Protein AF-A0A0S4JFC7-F1 (afdb_monomer)

Nearest PDB structures (foldseek):
  5i6c-assembly1_B  TM=1.001E-01  e=7.180E-01  Aspergillus nidulans FGSC A4

Sequence (524 aa):
MESQNGALMTVNMSLKSIVNLSDEQLEKFVTLAHGSRRPTKHPEFLSLDVLGGGFASGELAAVIKTDEDKRLQASLLTSRSGFGAMQALLTSGNYQVELPENGAMLVVAWLLEEGRTSEARELLAQLAPYMDEVKFVPTVVASPPPLAPTTASLGTVERARKQLAHAEARGAAKQALQQPRNDVNAELMDLQAQAVALLVQTLGPGELPRQGATVRNVIPESCAFPFLLSLTSNSRRDATSITTKLEQLLQNATASNRHRRQTSATNALLCALREVSKGENAVSSDSLKIVTVRIRVIMASVLSRRGAWGSEKYEQHMRNVAISVQGDQRHIAARVVMARLGARQDFETLTAVEVERALEAMSIDDAQRVVHSDSRILSLPRLKSCHRKAVKGAMEGTLEELLNYRVVKSGEEVGTVAHVLVSRFKSTQFTDVRLSRLYAEIATAFSRRRSLLLISGPGALQHQVRMTELPWIVPLLSEISKTRATQKLAQQPPELSFARELLVQYWKHFPVTLMPNKLTSALR

pLDDT: mean 85.33, std 12.55, range [28.64, 96.75]

Mean predicted aligned error: 10.31 Å

Radius of gyration: 34.94 Å; Cα contacts (8 Å, |Δi|>4): 698; chains: 1; bounding box: 82×71×106 Å

Structure (mmCIF, N/CA/C/O backbone):
data_AF-A0A0S4JFC7-F1
#
_entry.id   AF-A0A0S4JFC7-F1
#
loop_
_atom_site.group_PDB
_atom_site.id
_atom_site.type_symbol
_atom_site.label_atom_id
_atom_site.label_alt_id
_atom_site.label_comp_id
_atom_site.label_asym_id
_atom_site.label_entity_id
_atom_site.label_seq_id
_atom_site.pdbx_PDB_ins_code
_atom_site.Cartn_x
_atom_site.Cartn_y
_atom_site.Cartn_z
_atom_site.occupancy
_atom_site.B_iso_or_equiv
_atom_site.auth_seq_id
_atom_site.auth_comp_id
_atom_site.auth_asym_id
_atom_site.auth_atom_id
_atom_site.pdbx_PDB_model_num
ATOM 1 N N . MET A 1 1 ? -9.844 53.273 10.882 1.00 32.03 1 MET A N 1
ATOM 2 C CA . MET A 1 1 ? -9.082 52.587 9.813 1.00 32.03 1 MET A CA 1
ATOM 3 C C . MET A 1 1 ? -8.077 51.663 10.481 1.00 32.03 1 MET A C 1
ATOM 5 O O . MET A 1 1 ? -6.901 51.989 10.573 1.00 32.03 1 MET A O 1
ATOM 9 N N . GLU A 1 2 ? -8.573 50.556 11.032 1.00 28.64 2 GLU A N 1
ATOM 10 C CA . GLU A 1 2 ? -7.753 49.542 11.699 1.00 28.64 2 GLU A CA 1
ATOM 11 C C . GLU A 1 2 ? -7.268 48.518 10.673 1.00 28.64 2 GLU A C 1
ATOM 13 O O . GLU A 1 2 ? -8.049 47.917 9.937 1.00 28.64 2 GLU A O 1
ATOM 18 N N . SER A 1 3 ? -5.949 48.367 10.616 1.00 30.59 3 SER A N 1
ATOM 19 C CA . SER A 1 3 ? -5.227 47.410 9.789 1.00 30.59 3 SER A CA 1
ATOM 20 C C . SER A 1 3 ? -5.385 46.003 10.372 1.00 30.59 3 SER A C 1
ATOM 22 O O . SER A 1 3 ? -4.726 45.655 11.354 1.00 30.59 3 SER A O 1
ATOM 24 N N . GLN A 1 4 ? -6.226 45.178 9.743 1.00 33.94 4 GLN A N 1
ATOM 25 C CA . GLN A 1 4 ? -6.243 43.731 9.947 1.00 33.94 4 GLN A CA 1
ATOM 26 C C . GLN A 1 4 ? -4.913 43.131 9.473 1.00 33.94 4 GLN A C 1
ATOM 28 O O . GLN A 1 4 ? -4.672 42.959 8.279 1.00 33.94 4 GLN A O 1
ATOM 33 N N . ASN A 1 5 ? -4.049 42.789 10.427 1.00 32.25 5 ASN A N 1
ATOM 34 C CA . ASN A 1 5 ? -2.876 41.957 10.192 1.00 32.25 5 ASN A CA 1
ATOM 35 C C . ASN A 1 5 ? -3.342 40.503 10.018 1.00 32.25 5 ASN A C 1
ATOM 37 O O . ASN A 1 5 ? -3.440 39.734 10.974 1.00 32.25 5 ASN A O 1
ATOM 41 N N . GLY A 1 6 ? -3.669 40.140 8.777 1.00 31.88 6 GLY A N 1
ATOM 42 C CA . GLY A 1 6 ? -3.871 38.760 8.361 1.00 31.88 6 GLY A CA 1
ATOM 43 C C . GLY A 1 6 ? -2.549 38.005 8.428 1.00 31.88 6 GLY A C 1
ATOM 44 O O . GLY A 1 6 ? -1.799 37.959 7.455 1.00 31.88 6 GLY A O 1
ATOM 45 N N . ALA A 1 7 ? -2.257 37.403 9.579 1.00 29.53 7 ALA A N 1
ATOM 46 C CA . ALA A 1 7 ? -1.219 36.391 9.691 1.00 29.53 7 ALA A CA 1
ATOM 47 C C . ALA A 1 7 ? -1.681 35.139 8.926 1.00 29.53 7 ALA A C 1
ATOM 49 O O . ALA A 1 7 ? -2.254 34.211 9.494 1.00 29.53 7 ALA A O 1
ATOM 50 N N . LEU A 1 8 ? -1.444 35.128 7.613 1.00 29.75 8 LEU A N 1
ATOM 51 C CA . LEU A 1 8 ? -1.454 33.929 6.781 1.00 29.75 8 LEU A CA 1
ATOM 52 C C . LEU A 1 8 ? -0.313 33.019 7.257 1.00 29.75 8 LEU A C 1
ATOM 54 O O . LEU A 1 8 ? 0.786 33.002 6.710 1.00 29.75 8 LEU A O 1
ATOM 58 N N . MET A 1 9 ? -0.575 32.278 8.334 1.00 31.70 9 MET A N 1
ATOM 59 C CA . MET A 1 9 ? 0.221 31.128 8.735 1.00 31.70 9 MET A CA 1
ATOM 60 C C . MET A 1 9 ? 0.098 30.090 7.621 1.00 31.70 9 MET A C 1
ATOM 62 O O . MET A 1 9 ? -0.905 29.387 7.508 1.00 31.70 9 MET A O 1
ATOM 66 N N . THR A 1 10 ? 1.125 30.003 6.780 1.00 29.98 10 THR A N 1
ATOM 67 C CA . THR A 1 10 ? 1.340 28.892 5.855 1.00 29.98 10 THR A CA 1
ATOM 68 C C . THR A 1 10 ? 1.549 27.613 6.660 1.00 29.98 10 THR A C 1
ATOM 70 O O . THR A 1 10 ? 2.675 27.187 6.917 1.00 29.98 10 THR A O 1
ATOM 73 N N . VAL A 1 11 ? 0.448 26.991 7.083 1.00 39.94 11 VAL A N 1
ATOM 74 C CA . VAL A 1 11 ? 0.430 25.578 7.453 1.00 39.94 11 VAL A CA 1
ATOM 75 C C . VAL A 1 11 ? 0.896 24.828 6.213 1.00 39.94 11 VAL A C 1
ATOM 77 O O . VAL A 1 11 ? 0.437 25.113 5.110 1.00 39.94 11 VAL A O 1
ATOM 80 N N . ASN A 1 12 ? 1.857 23.923 6.376 1.00 37.38 12 ASN A N 1
ATOM 81 C CA . ASN A 1 12 ? 2.462 23.154 5.292 1.00 37.38 12 ASN A CA 1
ATOM 82 C C . ASN A 1 12 ? 1.396 22.212 4.691 1.00 37.38 12 ASN A C 1
ATOM 84 O O . ASN A 1 12 ? 1.275 21.044 5.060 1.00 37.38 12 ASN A O 1
ATOM 88 N N . MET A 1 13 ? 0.529 22.774 3.847 1.00 47.25 13 MET A N 1
ATOM 89 C CA . MET A 1 13 ? -0.623 22.121 3.256 1.00 47.25 13 MET A CA 1
ATOM 90 C C . MET A 1 13 ? -0.126 21.057 2.287 1.00 47.25 13 MET A C 1
ATOM 92 O O . MET A 1 13 ? 0.504 21.351 1.271 1.00 47.25 13 MET A O 1
ATOM 96 N N . SER A 1 14 ? -0.506 19.805 2.521 1.00 48.56 14 SER A N 1
ATOM 97 C CA . SER A 1 14 ? -0.595 18.843 1.425 1.00 48.56 14 SER A CA 1
ATOM 98 C C . SER A 1 14 ? -1.789 19.238 0.545 1.00 48.56 14 SER A C 1
ATOM 100 O O . SER A 1 14 ? -2.837 18.597 0.598 1.00 48.56 14 SER A O 1
ATOM 102 N N . LEU A 1 15 ? -1.636 20.301 -0.259 1.00 56.19 15 LEU A N 1
ATOM 103 C CA . LEU A 1 15 ? -2.658 20.842 -1.174 1.00 56.19 15 LEU A CA 1
ATOM 104 C C . LEU A 1 15 ? -3.289 19.749 -2.047 1.00 56.19 15 LEU A C 1
ATOM 106 O O . LEU A 1 15 ? -4.473 19.800 -2.346 1.00 56.19 15 LEU A O 1
ATOM 110 N N . LYS A 1 16 ? -2.527 18.699 -2.373 1.00 63.19 16 LYS A N 1
ATOM 111 C CA . LYS A 1 16 ? -2.994 17.549 -3.160 1.00 63.19 16 LYS A CA 1
ATOM 112 C C . LYS A 1 16 ? -4.241 16.864 -2.598 1.00 63.19 16 LYS A C 1
ATOM 114 O O . LYS A 1 16 ? -5.013 16.328 -3.377 1.00 63.19 16 LYS A O 1
ATOM 119 N N . SER A 1 17 ? -4.417 16.836 -1.278 1.00 64.94 17 SER A N 1
ATOM 120 C CA . SER A 1 17 ? -5.563 16.160 -0.656 1.00 64.94 17 SER A CA 1
ATOM 121 C C . SER A 1 17 ? -6.850 16.964 -0.832 1.00 64.94 17 SER A C 1
ATOM 123 O O . SER A 1 17 ? -7.906 16.382 -1.026 1.00 64.94 17 SER A O 1
ATOM 125 N N . ILE A 1 18 ? -6.736 18.294 -0.767 1.00 68.06 18 ILE A N 1
ATOM 126 C CA . ILE A 1 18 ? -7.857 19.237 -0.870 1.00 68.06 18 ILE A CA 1
ATOM 127 C C . ILE A 1 18 ? -8.240 19.440 -2.340 1.00 68.06 18 ILE A C 1
ATOM 129 O O . ILE A 1 18 ? -9.416 19.477 -2.665 1.00 68.06 18 ILE A O 1
ATOM 133 N N . VAL A 1 19 ? -7.253 19.475 -3.242 1.00 71.00 19 VAL A N 1
ATOM 134 C CA . VAL A 1 19 ? -7.459 19.614 -4.698 1.00 71.00 19 VAL A CA 1
ATOM 135 C C . VAL A 1 19 ? -8.219 18.426 -5.311 1.00 71.00 19 VAL A C 1
ATOM 137 O O . VAL A 1 19 ? -8.771 18.553 -6.395 1.00 71.00 19 VAL A O 1
ATOM 140 N N . ASN A 1 20 ? -8.263 17.279 -4.629 1.00 74.38 20 ASN A N 1
ATOM 141 C CA . ASN A 1 20 ? -8.988 16.093 -5.090 1.00 74.38 20 ASN A CA 1
ATOM 142 C C . ASN A 1 20 ? -10.424 15.997 -4.543 1.00 74.38 20 ASN A C 1
ATOM 144 O O . ASN A 1 20 ? -11.087 14.993 -4.801 1.00 74.38 20 ASN A O 1
ATOM 148 N N . LEU A 1 21 ? -10.882 16.970 -3.748 1.00 76.50 21 LEU A N 1
ATOM 149 C CA . LEU A 1 21 ? -12.268 17.012 -3.284 1.00 76.50 21 LEU A CA 1
ATOM 150 C C . LEU A 1 21 ? -13.187 17.420 -4.441 1.00 76.50 21 LEU A C 1
ATOM 152 O O . LEU A 1 21 ? -12.817 18.251 -5.266 1.00 76.50 21 LEU A O 1
ATOM 156 N N . SER A 1 22 ? -14.382 16.836 -4.490 1.00 80.31 22 SER A N 1
ATOM 157 C CA . SER A 1 22 ? -15.458 17.332 -5.358 1.00 80.31 22 SER A CA 1
ATOM 158 C C . SER A 1 22 ? -15.944 18.710 -4.898 1.00 80.31 22 SER A C 1
ATOM 160 O O . SER A 1 22 ? -15.749 19.077 -3.738 1.00 80.31 22 SER A O 1
ATOM 162 N N . ASP A 1 23 ? -16.614 19.455 -5.780 1.00 81.31 23 ASP A N 1
ATOM 163 C CA . ASP A 1 23 ? -17.132 20.795 -5.462 1.00 81.31 23 ASP A CA 1
ATOM 164 C C . ASP A 1 23 ? -18.062 20.779 -4.232 1.00 81.31 23 ASP A C 1
ATOM 166 O O . ASP A 1 23 ? -17.928 21.618 -3.343 1.00 81.31 23 ASP A O 1
ATOM 170 N N . GLU A 1 24 ? -18.916 19.756 -4.110 1.00 79.12 24 GLU A N 1
ATOM 171 C CA . GLU A 1 24 ? -19.800 19.563 -2.949 1.00 79.12 24 GLU A CA 1
ATOM 172 C C . GLU A 1 24 ? -19.010 19.308 -1.650 1.00 79.12 24 GLU A C 1
ATOM 174 O O . GLU A 1 24 ? -19.308 19.864 -0.590 1.00 79.12 24 GLU A O 1
ATOM 179 N N . GLN A 1 25 ? -17.960 18.484 -1.719 1.00 79.19 25 GLN A N 1
ATOM 180 C CA . GLN A 1 25 ? -17.088 18.225 -0.570 1.00 79.19 25 GLN A CA 1
ATOM 181 C C . GLN A 1 25 ? -16.294 19.468 -0.168 1.00 79.19 25 GLN A C 1
ATOM 183 O O . GLN A 1 25 ? -16.013 19.660 1.014 1.00 79.19 25 GLN A O 1
ATOM 188 N N . LEU A 1 26 ? -15.922 20.307 -1.134 1.00 80.69 26 LEU A N 1
ATOM 189 C CA . LEU A 1 26 ? -15.169 21.528 -0.893 1.00 80.69 26 LEU A CA 1
ATOM 190 C C . LEU A 1 26 ? -16.039 22.595 -0.218 1.00 80.69 26 LEU A C 1
ATOM 192 O O . LEU A 1 26 ? -15.586 23.229 0.734 1.00 80.69 26 LEU A O 1
ATOM 196 N N . GLU A 1 27 ? -17.299 22.735 -0.635 1.00 81.12 27 GLU A N 1
ATOM 197 C CA . GLU A 1 27 ? -18.270 23.611 0.026 1.00 81.12 27 GLU A CA 1
ATOM 198 C C . GLU A 1 27 ? -18.498 23.188 1.484 1.00 81.12 27 GLU A C 1
ATOM 200 O O . GLU A 1 27 ? -18.334 23.998 2.402 1.00 81.12 27 GLU A O 1
ATOM 205 N N . LYS A 1 28 ? -18.754 21.891 1.724 1.00 80.50 28 LYS A N 1
ATOM 206 C CA . LYS A 1 28 ? -18.835 21.331 3.083 1.00 80.50 28 LYS A CA 1
ATOM 207 C C . LYS A 1 28 ? -17.569 21.639 3.878 1.00 80.50 28 LYS A C 1
ATOM 209 O O . LYS A 1 28 ? -17.663 22.202 4.966 1.00 80.50 28 LYS A O 1
ATOM 214 N N . PHE A 1 29 ? -16.392 21.338 3.327 1.00 82.69 29 PHE A N 1
ATOM 215 C CA . PHE A 1 29 ? -15.099 21.509 3.991 1.00 82.69 29 PHE A CA 1
ATOM 216 C C . PHE A 1 29 ? -14.847 22.943 4.479 1.00 82.69 29 PHE A C 1
ATOM 218 O O . PHE A 1 29 ? -14.327 23.121 5.582 1.00 82.69 29 PHE A O 1
ATOM 225 N N . VAL A 1 30 ? -15.213 23.964 3.696 1.00 83.44 30 VAL A N 1
ATOM 226 C CA . VAL A 1 30 ? -14.984 25.382 4.044 1.00 83.44 30 VAL A CA 1
ATOM 227 C C . VAL A 1 30 ? -15.868 25.848 5.208 1.00 83.44 30 VAL A C 1
ATOM 229 O O . VAL A 1 30 ? -15.474 26.741 5.955 1.00 83.44 30 VAL A O 1
ATOM 232 N N . THR A 1 31 ? -17.032 25.228 5.407 1.00 84.38 31 THR A N 1
ATOM 233 C CA . THR A 1 31 ? -17.987 25.607 6.467 1.00 84.38 31 THR A CA 1
ATOM 234 C C . THR A 1 31 ? -17.728 24.939 7.823 1.00 84.38 31 THR A C 1
ATOM 236 O O . THR A 1 31 ? -18.374 25.285 8.814 1.00 84.38 31 THR A O 1
ATOM 239 N N . LEU A 1 32 ? -16.791 23.987 7.897 1.00 85.31 32 LEU A N 1
ATOM 240 C CA . LEU A 1 32 ? -16.496 23.245 9.124 1.00 85.31 32 LEU A CA 1
ATOM 241 C C . LEU A 1 32 ? -15.742 24.093 10.152 1.00 85.31 32 LEU A C 1
ATOM 243 O O . LEU A 1 32 ? -14.855 24.880 9.821 1.00 85.31 32 LEU A O 1
ATOM 247 N N . ALA A 1 33 ? -16.016 23.838 11.433 1.00 84.31 33 ALA A N 1
ATOM 248 C CA . ALA A 1 33 ? -15.295 24.452 12.545 1.00 84.31 33 ALA A CA 1
ATOM 249 C C . ALA A 1 33 ? -13.932 23.766 12.775 1.00 84.31 33 ALA A C 1
ATOM 251 O O . ALA A 1 33 ? -13.704 23.116 13.799 1.00 84.31 33 ALA A O 1
ATOM 252 N N . HIS A 1 34 ? -13.023 23.869 11.799 1.00 84.12 34 HIS A N 1
ATOM 253 C CA . HIS A 1 34 ? -11.664 23.321 11.898 1.00 84.12 34 HIS A CA 1
ATOM 254 C C . HIS A 1 34 ? -10.941 23.842 13.144 1.00 84.12 34 HIS A C 1
ATOM 256 O O . HIS A 1 34 ? -11.101 24.995 13.539 1.00 84.12 34 HIS A O 1
ATOM 262 N N . GLY A 1 35 ? -10.135 22.991 13.779 1.00 79.25 35 GLY A N 1
ATOM 263 C CA . GLY A 1 35 ? -9.469 23.326 15.039 1.00 79.25 35 GLY A CA 1
ATOM 264 C C . GLY A 1 35 ? -10.302 23.061 16.297 1.00 79.25 35 GLY A C 1
ATOM 265 O O . GLY A 1 35 ? -9.731 23.053 17.385 1.00 79.25 35 GLY A O 1
ATOM 266 N N . SER A 1 36 ? -11.606 22.792 16.164 1.00 83.12 36 SER A N 1
ATOM 267 C CA . SER A 1 36 ? -12.498 22.400 17.264 1.00 83.12 36 SER A CA 1
ATOM 268 C C . SER A 1 36 ? -12.462 20.892 17.531 1.00 83.12 36 SER A C 1
ATOM 270 O O . SER A 1 36 ? -12.344 20.087 16.605 1.00 83.12 36 SER A O 1
ATOM 272 N N . ARG A 1 37 ? -12.673 20.492 18.793 1.00 85.06 37 ARG A N 1
ATOM 273 C CA . ARG A 1 37 ? -12.980 19.099 19.179 1.00 85.06 37 ARG A CA 1
ATOM 274 C C . ARG A 1 37 ? -14.235 18.554 18.480 1.00 85.06 37 ARG A C 1
ATOM 276 O O . ARG A 1 37 ? -14.330 17.350 18.262 1.00 85.06 37 ARG A O 1
ATOM 283 N N . ARG A 1 38 ? -15.169 19.435 18.106 1.00 86.69 38 ARG A N 1
ATOM 284 C CA . ARG A 1 38 ? -16.415 19.110 17.402 1.00 86.69 38 ARG A CA 1
ATOM 285 C C . ARG A 1 38 ? -16.546 19.988 16.148 1.00 86.69 38 ARG A C 1
ATOM 287 O O . ARG A 1 38 ? -17.153 21.056 16.220 1.00 86.69 38 ARG A O 1
ATOM 294 N N . PRO A 1 39 ? -15.934 19.587 15.019 1.00 85.31 39 PRO A N 1
ATOM 295 C CA . PRO A 1 39 ? -15.953 20.381 13.789 1.00 85.31 39 PRO A CA 1
ATOM 296 C C . PRO A 1 39 ? -17.275 20.265 13.007 1.00 85.31 39 PRO A C 1
ATOM 298 O O . PRO A 1 39 ? -17.548 21.114 12.162 1.00 85.31 39 PRO A O 1
ATOM 301 N N . THR A 1 40 ? -18.093 19.239 13.282 1.00 88.50 40 THR A N 1
ATOM 302 C CA . THR A 1 40 ? -19.397 18.969 12.644 1.00 88.50 40 THR A CA 1
ATOM 303 C C . THR A 1 40 ? -20.532 18.958 13.679 1.00 88.50 40 THR A C 1
ATOM 305 O O . THR A 1 40 ? -20.300 19.042 14.884 1.00 88.50 40 THR A O 1
ATOM 308 N N . LYS A 1 41 ? -21.787 18.813 13.229 1.00 88.69 41 LYS A N 1
ATOM 309 C CA . LYS A 1 41 ? -22.947 18.639 14.126 1.00 88.69 41 LYS A CA 1
ATOM 310 C C . LYS A 1 41 ? -22.975 17.271 14.818 1.00 88.69 41 LYS A C 1
ATOM 312 O O . LYS A 1 41 ? -23.673 17.129 15.820 1.00 88.69 41 LYS A O 1
ATOM 317 N N . HIS A 1 42 ? -22.213 16.292 14.339 1.00 91.44 42 HIS A N 1
ATOM 318 C CA . HIS A 1 42 ? -22.142 14.965 14.944 1.00 91.44 42 HIS A CA 1
ATOM 319 C C . HIS A 1 42 ? -21.521 15.015 16.348 1.00 91.44 42 HIS A C 1
ATOM 321 O O . HIS A 1 42 ? -20.743 15.928 16.654 1.00 91.44 42 HIS A O 1
ATOM 327 N N . PRO A 1 43 ? -21.891 14.087 17.243 1.00 91.31 43 PRO A N 1
ATOM 328 C CA . PRO A 1 43 ? -21.251 13.962 18.535 1.00 91.31 43 PRO A CA 1
ATOM 329 C C . PRO A 1 43 ? -19.800 13.529 18.353 1.00 91.31 43 PRO A C 1
ATOM 331 O O . PRO A 1 43 ? -19.435 12.785 17.448 1.00 91.31 43 PRO A O 1
ATOM 334 N N . GLU A 1 44 ? -18.972 13.997 19.266 1.00 89.50 44 GLU A N 1
ATOM 335 C CA . GLU A 1 44 ? -17.524 13.824 19.248 1.00 89.50 44 GLU A CA 1
ATOM 336 C C . GLU A 1 44 ? -17.062 12.358 19.320 1.00 89.50 44 GLU A C 1
ATOM 338 O O . GLU A 1 44 ? -15.969 12.036 18.850 1.00 89.50 44 GLU A O 1
ATOM 343 N N . PHE A 1 45 ? -17.879 11.458 19.883 1.00 90.50 45 PHE A N 1
ATOM 344 C CA . PHE A 1 45 ? -17.558 10.031 19.949 1.00 90.50 45 PHE A CA 1
ATOM 345 C C . PHE A 1 45 ? -17.615 9.333 18.586 1.00 90.50 45 PHE A C 1
ATOM 347 O O . PHE A 1 45 ? -17.057 8.245 18.463 1.00 90.50 45 PHE A O 1
ATOM 354 N N . LEU A 1 46 ? -18.244 9.948 17.577 1.00 93.00 46 LEU A N 1
ATOM 355 C CA . LEU A 1 46 ? -18.252 9.431 16.216 1.00 93.00 46 LEU A CA 1
ATOM 356 C C . LEU A 1 46 ? -16.987 9.853 15.473 1.00 93.00 46 LEU A C 1
ATOM 358 O O . LEU A 1 46 ? -16.620 11.026 15.392 1.00 93.00 46 LEU A O 1
ATOM 362 N N . SER A 1 47 ? -16.320 8.864 14.900 1.00 91.50 47 SER A N 1
ATOM 363 C CA . SER A 1 47 ? -15.110 9.045 14.120 1.00 91.50 47 SER A CA 1
ATOM 364 C C . SER A 1 47 ? -15.435 9.745 12.807 1.00 91.50 47 SER A C 1
ATOM 366 O O . SER A 1 47 ? -16.216 9.249 11.997 1.00 91.50 47 SER A O 1
ATOM 368 N N . LEU A 1 48 ? -14.793 10.889 12.587 1.00 90.62 48 LEU A N 1
ATOM 369 C CA . LEU A 1 48 ? -14.840 11.611 11.321 1.00 90.62 48 LEU A CA 1
ATOM 370 C C . LEU A 1 48 ? -13.800 11.056 10.357 1.00 90.62 48 LEU A C 1
ATOM 372 O O . LEU A 1 48 ? -12.741 10.574 10.776 1.00 90.62 48 LEU A O 1
ATOM 376 N N . ASP A 1 49 ? -14.078 11.169 9.065 1.00 88.62 49 ASP A N 1
ATOM 377 C CA . ASP A 1 49 ? -13.037 11.032 8.063 1.00 88.62 49 ASP A CA 1
ATOM 378 C C . ASP A 1 49 ? -12.130 12.277 8.089 1.00 88.62 49 ASP A C 1
ATOM 380 O O . ASP A 1 49 ? -12.573 13.422 8.220 1.00 88.62 49 ASP A O 1
ATOM 384 N N . VAL A 1 50 ? -10.818 12.042 8.055 1.00 86.75 50 VAL A N 1
ATOM 385 C CA . VAL A 1 50 ? -9.800 13.069 8.312 1.00 86.75 50 VAL A CA 1
ATOM 386 C C . VAL A 1 50 ? -8.799 13.089 7.170 1.00 86.75 50 VAL A C 1
ATOM 388 O O . VAL A 1 50 ? -8.080 12.114 6.908 1.00 86.75 50 VAL A O 1
ATOM 391 N N . LEU A 1 51 ? -8.706 14.244 6.522 1.00 85.44 51 LEU A N 1
ATOM 392 C CA . LEU A 1 51 ? -7.792 14.524 5.428 1.00 85.44 51 LEU A CA 1
ATOM 393 C C . LEU A 1 51 ? -6.345 14.678 5.921 1.00 85.44 51 LEU A C 1
ATOM 395 O O . LEU A 1 51 ? -6.041 14.772 7.115 1.00 85.44 51 LEU A O 1
ATOM 399 N N . GLY A 1 52 ? -5.407 14.699 4.971 1.00 76.81 52 GLY A N 1
ATOM 400 C CA . GLY A 1 52 ? -3.996 14.944 5.273 1.00 76.81 52 GLY A CA 1
ATOM 401 C C . GLY A 1 52 ? -3.802 16.268 6.021 1.00 76.81 52 GLY A C 1
ATOM 402 O O . GLY A 1 52 ? -4.340 17.290 5.608 1.00 76.81 52 GLY A O 1
ATOM 403 N N . GLY A 1 53 ? -3.027 16.241 7.108 1.00 74.06 53 GLY A N 1
ATOM 404 C CA . GLY A 1 53 ? -2.816 17.402 7.984 1.00 74.06 53 GLY A CA 1
ATOM 405 C C . GLY A 1 53 ? -3.767 17.490 9.184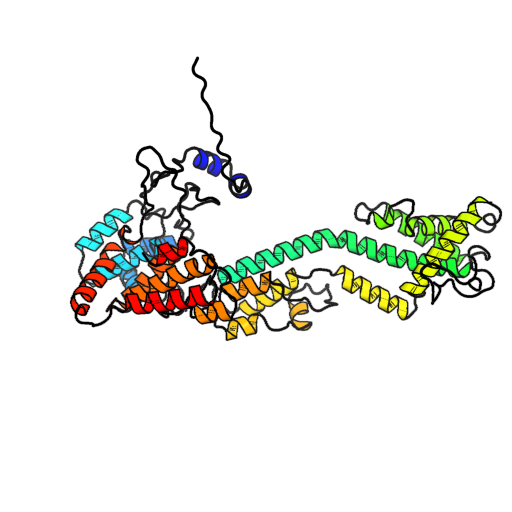 1.00 74.06 53 GLY A C 1
ATOM 406 O O . GLY A 1 53 ? -3.597 18.390 9.994 1.00 74.06 53 GLY A O 1
ATOM 407 N N . GLY A 1 54 ? -4.714 16.553 9.337 1.00 81.81 54 GLY A N 1
ATOM 408 C CA . GLY A 1 54 ? -5.603 16.483 10.506 1.00 81.81 54 GLY A CA 1
ATOM 409 C C . GLY A 1 54 ? -6.928 17.237 10.348 1.00 81.81 54 GLY A C 1
ATOM 410 O O . GLY A 1 54 ? -7.660 17.397 11.317 1.00 81.81 54 GLY A O 1
ATOM 411 N N . PHE A 1 55 ? -7.268 17.701 9.149 1.00 84.44 55 PHE A N 1
ATOM 412 C CA . PHE A 1 55 ? -8.522 18.418 8.906 1.00 84.44 55 PHE A CA 1
ATOM 413 C C . PHE A 1 55 ? -9.684 17.443 8.710 1.00 84.44 55 PHE A C 1
ATOM 415 O O . PHE A 1 55 ? -9.532 16.450 7.999 1.00 84.44 55 PHE A O 1
ATOM 422 N N . ALA A 1 56 ? -10.841 17.719 9.314 1.00 86.19 56 ALA A N 1
ATOM 423 C CA . ALA A 1 56 ? -12.043 16.921 9.081 1.00 86.19 56 ALA A CA 1
ATOM 424 C C . ALA A 1 56 ? -12.500 17.079 7.621 1.00 86.19 56 ALA A C 1
ATOM 426 O O . ALA A 1 56 ? -12.500 18.192 7.101 1.00 86.19 56 ALA A O 1
ATOM 427 N N . SER A 1 57 ? -12.897 15.991 6.959 1.00 84.56 57 SER A N 1
ATOM 428 C CA . SER A 1 57 ? -13.543 16.083 5.640 1.00 84.56 57 SER A CA 1
ATOM 429 C C . SER A 1 57 ? -14.997 16.554 5.744 1.00 84.56 57 SER A C 1
ATOM 431 O O . SER A 1 57 ? -15.531 17.100 4.786 1.00 84.56 57 SER A O 1
ATOM 433 N N . GLY A 1 58 ? -15.614 16.377 6.917 1.00 82.69 58 GLY A N 1
ATOM 434 C CA . GLY A 1 58 ? -17.030 16.653 7.177 1.00 82.69 58 GLY A CA 1
ATOM 435 C C . GLY A 1 58 ? -17.890 15.392 7.185 1.00 82.69 58 GLY A C 1
ATOM 436 O O . GLY A 1 58 ? -18.954 15.390 7.798 1.00 82.69 58 GLY A O 1
ATOM 437 N N . GLU A 1 59 ? -17.384 14.314 6.590 1.00 87.12 59 GLU A N 1
ATOM 438 C CA . GLU A 1 59 ? -18.044 13.015 6.510 1.00 87.12 59 GLU A CA 1
ATOM 439 C C . GLU A 1 59 ? -17.677 12.130 7.715 1.00 87.12 59 GLU A C 1
ATOM 441 O O . GLU A 1 59 ? -16.623 12.291 8.348 1.00 87.12 59 GLU A O 1
ATOM 446 N N . LEU A 1 60 ? -18.545 11.174 8.042 1.00 90.56 60 LEU A N 1
ATOM 447 C CA . LEU A 1 60 ? -18.262 10.145 9.042 1.00 90.56 60 LEU A CA 1
ATOM 448 C C . LEU A 1 60 ? -17.311 9.087 8.458 1.00 90.56 60 LEU A C 1
ATOM 450 O O . LEU A 1 60 ? -17.334 8.777 7.269 1.00 90.56 60 LEU A O 1
ATOM 454 N N . ALA A 1 61 ? -16.454 8.503 9.294 1.00 89.88 61 ALA A N 1
ATOM 455 C CA . ALA A 1 61 ? -15.565 7.421 8.870 1.00 89.88 61 ALA A CA 1
ATOM 456 C C . ALA A 1 61 ? -16.313 6.080 8.784 1.00 89.88 61 ALA A C 1
ATOM 458 O O . ALA A 1 61 ? -16.091 5.293 7.860 1.00 89.88 61 ALA A O 1
ATOM 459 N N . ALA A 1 62 ? -17.203 5.828 9.748 1.00 90.88 62 ALA A N 1
ATOM 460 C CA . ALA A 1 62 ? -17.949 4.580 9.906 1.00 90.88 62 ALA A CA 1
ATOM 461 C C . ALA A 1 62 ? -19.300 4.611 9.174 1.00 90.88 62 ALA A C 1
ATOM 463 O O . ALA A 1 62 ? -20.311 4.202 9.729 1.00 90.88 62 ALA A O 1
ATOM 464 N N . VAL A 1 63 ? -19.340 5.114 7.939 1.00 91.12 63 VAL A N 1
ATOM 465 C CA . VAL A 1 63 ? -20.585 5.165 7.151 1.00 91.12 63 VAL A CA 1
ATOM 466 C C . VAL A 1 63 ? -21.008 3.762 6.724 1.00 91.12 63 VAL A C 1
ATOM 468 O O . VAL A 1 63 ? -20.164 2.925 6.383 1.00 91.12 63 VAL A O 1
ATOM 471 N N . ILE A 1 64 ? -22.315 3.506 6.699 1.00 86.69 64 ILE A N 1
ATOM 472 C CA . ILE A 1 64 ? -22.861 2.258 6.167 1.00 86.69 64 ILE A CA 1
ATOM 473 C C . ILE A 1 64 ? -22.670 2.208 4.645 1.00 86.69 64 ILE A C 1
ATOM 475 O O . ILE A 1 64 ? -23.296 2.959 3.898 1.00 86.69 64 ILE A O 1
ATOM 479 N N . LYS A 1 65 ? -21.806 1.301 4.177 1.00 81.12 65 LYS A N 1
ATOM 480 C CA . LYS A 1 65 ? -21.424 1.197 2.757 1.00 81.12 65 LYS A CA 1
ATOM 481 C C . LYS A 1 65 ? -22.194 0.135 1.982 1.00 81.12 65 LYS A C 1
ATOM 483 O O . LYS A 1 65 ? -22.322 0.262 0.770 1.00 81.12 65 LYS A O 1
ATOM 488 N N . THR A 1 66 ? -22.657 -0.918 2.652 1.00 80.25 66 THR A N 1
ATOM 489 C CA . THR A 1 66 ? -23.257 -2.088 1.998 1.00 80.25 66 THR A CA 1
ATOM 490 C C . THR A 1 66 ? -24.686 -2.329 2.479 1.00 80.25 66 THR A C 1
ATOM 492 O O . THR A 1 66 ? -25.029 -2.045 3.628 1.00 80.25 66 THR A O 1
ATOM 495 N N . ASP A 1 67 ? -25.529 -2.886 1.608 1.00 78.88 67 ASP A N 1
ATOM 496 C CA . ASP A 1 67 ? -26.887 -3.298 1.987 1.00 78.88 67 ASP A CA 1
ATOM 497 C C . ASP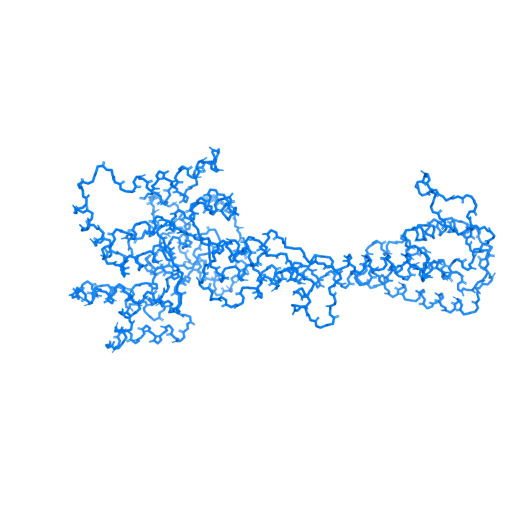 A 1 67 ? -26.876 -4.450 3.003 1.00 78.88 67 ASP A C 1
ATOM 499 O O . ASP A 1 67 ? -27.815 -4.596 3.784 1.00 78.88 67 ASP A O 1
ATOM 503 N N . GLU A 1 68 ? -25.809 -5.251 3.030 1.00 78.06 68 GLU A N 1
ATOM 504 C CA . GLU A 1 68 ? -25.593 -6.288 4.042 1.00 78.06 68 GLU A CA 1
ATOM 505 C C . GLU A 1 68 ? -25.393 -5.684 5.432 1.00 78.06 68 GLU A C 1
ATOM 507 O O . GLU A 1 68 ? -26.060 -6.114 6.370 1.00 78.06 68 GLU A O 1
ATOM 512 N N . ASP A 1 69 ? -24.563 -4.642 5.558 1.00 77.75 69 ASP A N 1
ATOM 513 C CA . ASP A 1 69 ? -24.375 -3.917 6.819 1.00 77.75 69 ASP A CA 1
ATOM 514 C C . ASP A 1 69 ? -25.701 -3.310 7.307 1.00 77.75 69 ASP A C 1
ATOM 516 O O . ASP A 1 69 ? -26.041 -3.439 8.486 1.00 77.75 69 ASP A O 1
ATOM 520 N N . LYS A 1 70 ? -26.491 -2.712 6.396 1.00 79.62 70 LYS A N 1
ATOM 521 C CA . LYS A 1 70 ? -27.833 -2.184 6.712 1.00 79.62 70 LYS A CA 1
ATOM 522 C C . LYS A 1 70 ? -28.760 -3.279 7.224 1.00 79.62 70 LYS A C 1
ATOM 524 O O . LYS A 1 70 ? -29.407 -3.104 8.253 1.00 79.62 70 LYS A O 1
ATOM 529 N N . ARG A 1 71 ? -28.832 -4.415 6.522 1.00 77.44 71 ARG A N 1
ATOM 530 C CA . ARG A 1 71 ? -29.685 -5.553 6.904 1.00 77.44 71 ARG A CA 1
ATOM 531 C C . ARG A 1 71 ? -29.255 -6.155 8.233 1.00 77.44 71 ARG A C 1
ATOM 533 O O . ARG A 1 71 ? -30.113 -6.422 9.070 1.00 77.44 71 ARG A O 1
ATOM 540 N N . LEU A 1 72 ? -27.951 -6.338 8.440 1.00 75.81 72 LEU A N 1
ATOM 541 C CA . LEU A 1 72 ? -27.407 -6.861 9.686 1.00 75.81 72 LEU A CA 1
ATOM 542 C C . LEU A 1 72 ? -27.784 -5.933 10.841 1.00 75.81 72 LEU A C 1
ATOM 544 O O . LEU A 1 72 ? -28.407 -6.389 11.793 1.00 75.81 72 LEU A O 1
ATOM 548 N N . GLN A 1 73 ? -27.524 -4.632 10.720 1.00 82.19 73 GLN A N 1
ATOM 549 C CA . GLN A 1 73 ? -27.858 -3.643 11.745 1.00 82.19 73 GLN A CA 1
ATOM 550 C C . GLN A 1 73 ? -29.367 -3.547 12.018 1.00 82.19 73 GLN A C 1
ATOM 552 O O . GLN A 1 73 ? -29.782 -3.554 13.176 1.00 82.19 73 GLN A O 1
ATOM 557 N N . ALA A 1 74 ? -30.201 -3.548 10.975 1.00 77.06 74 ALA A N 1
ATOM 558 C CA . ALA A 1 74 ? -31.655 -3.537 11.119 1.00 77.06 74 ALA A CA 1
ATOM 559 C C . ALA A 1 74 ? -32.182 -4.806 11.812 1.00 77.06 74 ALA A C 1
ATOM 561 O O . ALA A 1 74 ? -33.047 -4.717 12.686 1.00 77.06 74 ALA A O 1
ATOM 562 N N . SER A 1 75 ? -31.633 -5.981 11.476 1.00 74.31 75 SER A N 1
ATOM 563 C CA . SER A 1 75 ? -32.041 -7.267 12.063 1.00 74.31 75 SER A CA 1
ATOM 564 C C . SER A 1 75 ? -31.804 -7.341 13.577 1.00 74.31 75 SER A C 1
ATOM 566 O O . SER A 1 75 ? -32.553 -8.024 14.282 1.00 74.31 75 SER A O 1
ATOM 568 N N . LEU A 1 76 ? -30.806 -6.603 14.081 1.00 69.19 76 LEU A N 1
ATOM 569 C CA . LEU A 1 76 ? -30.458 -6.534 15.503 1.00 69.19 76 LEU A CA 1
ATOM 570 C C . LEU A 1 76 ? -31.472 -5.781 16.341 1.00 69.19 76 LEU A C 1
ATOM 572 O O . LEU A 1 76 ? -31.727 -6.162 17.479 1.00 69.19 76 LEU A O 1
ATOM 576 N N . LEU A 1 77 ? -32.046 -4.723 15.779 1.00 65.88 77 LEU A N 1
ATOM 577 C CA . LEU A 1 77 ? -33.028 -3.898 16.472 1.00 65.88 77 LEU A CA 1
ATOM 578 C C . LEU A 1 77 ? -34.427 -4.520 16.461 1.00 65.88 77 LEU A C 1
ATOM 580 O O . LEU A 1 77 ? -35.256 -4.184 17.301 1.00 65.88 77 LEU A O 1
ATOM 584 N N . THR A 1 78 ? -34.701 -5.409 15.505 1.00 68.00 78 THR A N 1
ATOM 585 C CA . THR A 1 78 ? -36.062 -5.880 15.213 1.00 68.00 78 THR A CA 1
ATOM 586 C C . THR A 1 78 ? -36.340 -7.322 15.626 1.00 68.00 78 THR A C 1
ATOM 588 O O . THR A 1 78 ? -37.507 -7.684 15.761 1.00 68.00 78 THR A O 1
ATOM 591 N N . SER A 1 79 ? -35.322 -8.165 15.846 1.00 69.88 79 SER A N 1
ATOM 592 C CA . SER A 1 79 ? -35.542 -9.606 16.034 1.00 69.88 79 SER A CA 1
ATOM 593 C C . SER A 1 79 ? -34.674 -10.248 17.122 1.00 69.88 79 SER A C 1
ATOM 595 O O . SER A 1 79 ? -33.487 -9.953 17.258 1.00 69.88 79 SER A O 1
ATOM 597 N N . ARG A 1 80 ? -35.245 -11.229 17.844 1.00 70.94 80 ARG A N 1
ATOM 598 C CA . ARG A 1 80 ? -34.482 -12.109 18.757 1.00 70.94 80 ARG A CA 1
ATOM 599 C C . ARG A 1 80 ? -33.382 -12.889 18.023 1.00 70.94 80 ARG A C 1
ATOM 601 O O . ARG A 1 80 ? -32.355 -13.197 18.618 1.00 70.94 80 ARG A O 1
ATOM 608 N N . SER A 1 81 ? -33.576 -13.183 16.735 1.00 74.81 81 SER A N 1
ATOM 609 C CA . SER A 1 81 ? -32.577 -13.838 15.883 1.00 74.81 81 SER A CA 1
ATOM 610 C C . SER A 1 81 ? -31.342 -12.971 15.640 1.00 74.81 81 SER A C 1
ATOM 612 O O . SER A 1 81 ? -30.232 -13.494 15.673 1.00 74.81 81 SER A O 1
ATOM 614 N N . GLY A 1 82 ? -31.509 -11.658 15.449 1.00 76.88 82 GLY A N 1
ATOM 615 C CA . GLY A 1 82 ? -30.382 -10.735 15.310 1.00 76.88 82 GLY A CA 1
ATOM 616 C C . GLY A 1 82 ? -29.533 -10.707 16.580 1.00 76.88 82 GLY A C 1
ATOM 617 O O . GLY A 1 82 ? -28.312 -10.836 16.520 1.00 76.88 82 GLY A O 1
ATOM 618 N N . PHE A 1 83 ? -30.182 -10.619 17.741 1.00 80.50 83 PHE A N 1
ATOM 619 C CA . PHE A 1 83 ? -29.496 -10.694 19.030 1.00 80.50 83 PHE A CA 1
ATOM 620 C C . PHE A 1 83 ? -28.672 -11.986 19.179 1.00 80.50 83 PHE A C 1
ATOM 622 O O . PHE A 1 83 ? -27.477 -11.922 19.474 1.00 80.50 83 PHE A O 1
ATOM 629 N N . GLY A 1 84 ? -29.270 -13.144 18.872 1.00 84.81 84 GLY A N 1
ATOM 630 C CA . GLY A 1 84 ? -28.564 -14.430 18.885 1.00 84.81 84 GLY A CA 1
ATOM 631 C C . GLY A 1 84 ? -27.365 -14.476 17.928 1.00 84.81 84 GLY A C 1
ATOM 632 O O . GLY A 1 84 ? -26.334 -15.056 18.263 1.00 84.81 84 GLY A O 1
ATOM 633 N N . ALA A 1 85 ? -27.445 -13.809 16.772 1.00 84.81 85 ALA A N 1
ATOM 634 C CA . ALA A 1 85 ? -26.319 -13.702 15.847 1.00 84.81 85 ALA A CA 1
ATOM 635 C C . ALA A 1 85 ? -25.139 -12.907 16.442 1.00 84.81 85 ALA A C 1
ATOM 637 O O . ALA A 1 85 ? -23.995 -13.333 16.298 1.00 84.81 85 ALA A O 1
ATOM 638 N N . MET A 1 86 ? -25.376 -11.799 17.161 1.00 88.31 86 MET A N 1
ATOM 639 C CA . MET A 1 86 ? -24.284 -11.067 17.834 1.00 88.31 86 MET A CA 1
ATOM 640 C C . MET A 1 86 ? -23.670 -11.863 18.975 1.00 88.31 86 MET A C 1
ATOM 642 O O . MET A 1 86 ? -22.453 -11.841 19.136 1.00 88.31 86 MET A O 1
ATOM 646 N N . GLN A 1 87 ? -24.479 -12.600 19.735 1.00 89.31 87 GLN A N 1
ATOM 647 C CA . GLN A 1 87 ? -23.964 -13.499 20.768 1.00 89.31 87 GLN A CA 1
ATOM 648 C C . GLN A 1 87 ? -23.098 -14.611 20.167 1.00 89.31 87 GLN A C 1
ATOM 650 O O . GLN A 1 87 ? -22.025 -14.922 20.689 1.00 89.31 87 GLN A O 1
ATOM 655 N N . ALA A 1 88 ? -23.510 -15.171 19.027 1.00 90.38 88 ALA A N 1
ATOM 656 C CA . ALA A 1 88 ? -22.707 -16.142 18.292 1.00 90.38 88 ALA A CA 1
ATOM 657 C C . ALA A 1 88 ? -21.385 -15.533 17.793 1.00 90.38 88 ALA A C 1
ATOM 659 O O . ALA A 1 88 ? -20.341 -16.181 17.889 1.00 90.38 88 ALA A O 1
ATOM 660 N N . LEU A 1 89 ? -21.386 -14.282 17.319 1.00 91.38 89 LEU A N 1
ATOM 661 C CA . LEU A 1 89 ? -20.158 -13.572 16.941 1.00 91.38 89 LEU A CA 1
ATOM 662 C C . LEU A 1 89 ? -19.255 -13.306 18.148 1.00 91.38 89 LEU A C 1
ATOM 664 O O . LEU A 1 89 ? -18.068 -13.607 18.075 1.00 91.38 89 LEU A O 1
ATOM 668 N N . LEU A 1 90 ? -19.796 -12.813 19.265 1.00 91.81 90 LEU A N 1
ATOM 669 C CA . LEU A 1 90 ? -19.052 -12.627 20.517 1.00 91.81 90 LEU A CA 1
ATOM 670 C C . LEU A 1 90 ? -18.376 -13.920 20.973 1.00 91.81 90 LEU A C 1
ATOM 672 O O . LEU A 1 90 ? -17.212 -13.900 21.366 1.00 91.81 90 LEU A O 1
ATOM 676 N N . THR A 1 91 ? -19.107 -15.032 20.895 1.00 91.62 91 THR A N 1
ATOM 677 C CA . THR A 1 91 ? -18.655 -16.349 21.356 1.00 91.62 91 THR A CA 1
ATOM 678 C C . THR A 1 91 ? -17.617 -16.959 20.419 1.00 91.62 91 THR A C 1
ATOM 680 O O . THR A 1 91 ? -16.586 -17.442 20.875 1.00 91.62 91 THR A O 1
ATOM 683 N N . SER A 1 92 ? -17.865 -16.928 19.108 1.00 90.25 92 SER A N 1
ATOM 684 C CA . SER A 1 92 ? -16.940 -17.473 18.103 1.00 90.25 92 SER A CA 1
ATOM 685 C C . SER A 1 92 ? -15.708 -16.595 17.885 1.00 90.25 92 SER A C 1
ATOM 687 O O . SER A 1 92 ? -14.660 -17.089 17.481 1.00 90.25 92 SER A O 1
ATOM 689 N N . GLY A 1 93 ? -15.827 -15.288 18.118 1.00 89.50 93 GLY A N 1
ATOM 690 C CA . GLY A 1 93 ? -14.802 -14.310 17.778 1.00 89.50 93 GLY A CA 1
ATOM 691 C C . GLY A 1 93 ? -14.707 -13.991 16.283 1.00 89.50 93 GLY A C 1
ATOM 692 O O . GLY A 1 93 ? -13.820 -13.227 15.913 1.00 89.50 93 GLY A O 1
ATOM 693 N N . ASN A 1 94 ? -15.599 -14.526 15.438 1.00 90.25 94 ASN A N 1
ATOM 694 C CA . ASN A 1 94 ? -15.570 -14.450 13.966 1.00 90.25 94 ASN A CA 1
ATOM 695 C C . ASN A 1 94 ? -15.988 -13.079 13.412 1.00 90.25 94 ASN A C 1
ATOM 697 O O . ASN A 1 94 ? -16.867 -12.941 12.559 1.00 90.25 94 ASN A O 1
ATOM 701 N N . TYR A 1 95 ? -15.365 -12.036 13.938 1.00 90.94 95 TYR A N 1
ATOM 702 C CA . TYR A 1 95 ? -15.642 -10.656 13.609 1.00 90.94 95 TYR A CA 1
ATOM 703 C C . TYR A 1 95 ? -14.372 -9.814 13.691 1.00 90.94 95 TYR A C 1
ATOM 705 O O . TYR A 1 95 ? -13.390 -10.188 14.344 1.00 90.94 95 TYR A O 1
ATOM 713 N N . GLN A 1 96 ? -14.428 -8.647 13.057 1.00 88.56 96 GLN A N 1
ATOM 714 C CA . GLN A 1 96 ? -13.397 -7.628 13.143 1.00 88.56 96 GLN A CA 1
ATOM 715 C C . GLN A 1 96 ? -13.990 -6.231 13.300 1.00 88.56 96 GLN A C 1
ATOM 717 O O . GLN A 1 96 ? -15.063 -5.914 12.775 1.00 88.56 96 GLN A O 1
ATOM 722 N N . VAL A 1 97 ? -13.246 -5.384 14.009 1.00 91.56 97 VAL A N 1
ATOM 723 C CA . VAL A 1 97 ? -13.581 -3.981 14.237 1.00 91.56 97 VAL A CA 1
ATOM 724 C C . VAL A 1 97 ? -12.572 -3.116 13.479 1.00 91.56 97 VAL A C 1
ATOM 726 O O . VAL A 1 97 ? -11.415 -2.984 13.865 1.00 91.56 97 VAL A O 1
ATOM 729 N N . GLU A 1 98 ? -12.996 -2.537 12.357 1.00 89.12 98 GLU A N 1
ATOM 730 C CA . GLU A 1 98 ? -12.157 -1.613 11.573 1.00 89.12 98 GLU A CA 1
ATOM 731 C C . GLU A 1 98 ? -12.127 -0.209 12.186 1.00 89.12 98 GLU A C 1
ATOM 733 O O . GLU A 1 98 ? -11.086 0.451 12.213 1.00 89.12 98 GLU A O 1
ATOM 738 N N . LEU A 1 99 ? -13.281 0.224 12.693 1.00 92.81 99 LEU A N 1
ATOM 739 C CA . LEU A 1 99 ? -13.511 1.491 13.373 1.00 92.81 99 LEU A CA 1
ATOM 740 C C . LEU A 1 99 ? -14.188 1.210 14.714 1.00 92.81 99 LEU A C 1
ATOM 742 O O . LEU A 1 99 ? -14.960 0.254 14.798 1.00 92.81 99 LEU A O 1
ATOM 746 N N . PRO A 1 100 ? -13.902 1.994 15.767 1.00 94.88 100 PRO A N 1
ATOM 747 C CA . PRO A 1 100 ? -14.361 1.687 17.118 1.00 94.88 100 PRO A CA 1
ATOM 748 C C . PRO A 1 100 ? -15.889 1.562 17.231 1.00 94.88 100 PRO A C 1
ATOM 750 O O . PRO A 1 100 ? -16.363 0.784 18.057 1.00 94.88 100 PRO A O 1
ATOM 753 N N . GLU A 1 101 ? -16.641 2.275 16.390 1.00 95.50 101 GLU A N 1
ATOM 754 C CA . GLU A 1 101 ? -18.103 2.234 16.286 1.00 95.50 101 GLU A CA 1
ATOM 755 C C . GLU A 1 101 ? -18.620 0.836 15.930 1.00 95.50 101 GLU A C 1
ATOM 757 O O . GLU A 1 101 ? -19.617 0.391 16.496 1.00 95.50 101 GLU A O 1
ATOM 762 N N . ASN A 1 102 ? -17.908 0.100 15.070 1.00 94.31 102 ASN A N 1
ATOM 763 C CA . ASN A 1 102 ? -18.317 -1.220 14.579 1.00 94.31 102 ASN A CA 1
ATOM 764 C C . ASN A 1 102 ? -18.432 -2.265 15.711 1.00 94.31 102 ASN A C 1
ATOM 766 O O . ASN A 1 102 ? -19.019 -3.325 15.523 1.00 94.31 102 ASN A O 1
ATOM 770 N N . GLY A 1 103 ? -17.844 -2.006 16.883 1.00 94.38 103 GLY A N 1
ATOM 771 C CA . GLY A 1 103 ? -17.950 -2.882 18.052 1.00 94.38 103 GLY A CA 1
ATOM 772 C C . GLY A 1 103 ? -19.123 -2.562 18.985 1.00 94.38 103 GLY A C 1
ATOM 773 O O . GLY A 1 103 ? -19.365 -3.322 19.921 1.00 94.38 103 GLY A O 1
ATOM 774 N N . ALA A 1 104 ? -19.849 -1.460 18.773 1.00 95.06 104 ALA A N 1
ATOM 775 C CA . ALA A 1 104 ? -20.820 -0.959 19.744 1.00 95.06 104 ALA A CA 1
ATOM 776 C C . ALA A 1 104 ? -21.995 -1.927 19.968 1.00 95.06 104 ALA A C 1
ATOM 778 O O . ALA A 1 104 ? -22.373 -2.183 21.113 1.00 95.06 104 ALA A O 1
ATOM 779 N N . MET A 1 105 ? -22.528 -2.535 18.902 1.00 92.38 105 MET A N 1
ATOM 780 C CA . MET A 1 105 ? -23.646 -3.480 19.027 1.00 92.38 105 MET A CA 1
ATOM 781 C C . MET A 1 105 ? -23.257 -4.806 19.688 1.00 92.38 105 MET A C 1
ATOM 783 O O . MET A 1 105 ? -24.105 -5.439 20.314 1.00 92.38 105 MET A O 1
ATOM 787 N N . LEU A 1 106 ? -21.984 -5.209 19.618 1.00 94.25 106 LEU A N 1
ATOM 788 C CA . LEU A 1 106 ? -21.487 -6.365 20.370 1.00 94.25 106 LEU A CA 1
ATOM 789 C C . LEU A 1 106 ? -21.498 -6.080 21.881 1.00 94.25 106 LEU A C 1
ATOM 791 O O . LEU A 1 106 ? -21.846 -6.956 22.666 1.00 94.25 106 LEU A O 1
ATOM 795 N N . VAL A 1 107 ? -21.203 -4.844 22.300 1.00 95.38 107 VAL A N 1
ATOM 796 C CA . VAL A 1 107 ? -21.311 -4.449 23.716 1.00 95.38 107 VAL A CA 1
ATOM 797 C C . VAL A 1 107 ? -22.766 -4.447 24.176 1.00 95.38 107 VAL A C 1
ATOM 799 O O . VAL A 1 107 ? -23.060 -4.957 25.253 1.00 95.38 107 VAL A O 1
ATOM 802 N N . VAL A 1 108 ? -23.688 -3.922 23.361 1.00 93.00 108 VAL A N 1
ATOM 803 C CA . VAL A 1 108 ? -25.132 -3.986 23.657 1.00 93.00 108 VAL A CA 1
ATOM 804 C C . VAL A 1 108 ? -25.584 -5.439 23.807 1.00 93.00 108 VAL A C 1
ATOM 806 O O . VAL A 1 108 ? -26.303 -5.758 24.754 1.00 93.00 108 VAL A O 1
ATOM 809 N N . ALA A 1 109 ? -25.142 -6.320 22.904 1.00 91.94 109 ALA A N 1
ATOM 810 C CA . ALA A 1 109 ? -25.496 -7.732 22.950 1.00 91.94 109 ALA A CA 1
ATOM 811 C C . ALA A 1 109 ? -25.034 -8.394 24.259 1.00 91.94 109 ALA A C 1
ATOM 813 O O . ALA A 1 109 ? -25.812 -9.076 24.922 1.00 91.94 109 ALA A O 1
ATOM 814 N N . TRP A 1 110 ? -23.796 -8.113 24.668 1.00 94.38 110 TRP A N 1
ATOM 815 C CA . TRP A 1 110 ? -23.254 -8.580 25.940 1.00 94.38 110 TRP A CA 1
ATOM 816 C C . TRP A 1 110 ? -24.004 -8.012 27.158 1.00 94.38 110 TRP A C 1
ATOM 818 O O . TRP A 1 110 ? -24.366 -8.764 28.056 1.00 94.38 110 TRP A O 1
ATOM 828 N N . LEU A 1 111 ? -24.305 -6.708 27.191 1.00 93.69 111 LEU A N 1
ATOM 829 C CA . LEU A 1 111 ? -25.033 -6.095 28.313 1.00 93.69 111 LEU A CA 1
ATOM 830 C C . LEU A 1 111 ? -26.409 -6.734 28.532 1.00 93.69 111 LEU A C 1
ATOM 832 O O . LEU A 1 111 ? -26.825 -6.943 29.670 1.00 93.69 111 LEU A O 1
ATOM 836 N N . LEU A 1 112 ? -27.119 -7.040 27.447 1.00 90.94 112 LEU A N 1
ATOM 837 C CA . LEU A 1 112 ? -28.414 -7.715 27.509 1.00 90.94 112 LEU A CA 1
ATOM 838 C C . LEU A 1 112 ? -28.282 -9.175 27.966 1.00 90.94 112 LEU A C 1
ATOM 840 O O . LEU A 1 112 ? -29.138 -9.638 28.717 1.00 90.94 112 LEU A O 1
ATOM 844 N N . GLU A 1 113 ? -27.223 -9.880 27.555 1.00 90.94 113 GLU A N 1
ATOM 845 C CA . GLU A 1 113 ? -26.916 -11.242 28.022 1.00 90.94 113 GLU A CA 1
ATOM 846 C C . GLU A 1 113 ? -26.675 -11.286 29.537 1.00 90.94 113 GLU A C 1
ATOM 848 O O . GLU A 1 113 ? -27.225 -12.144 30.221 1.00 90.94 113 GLU A O 1
ATOM 853 N N . GLU A 1 114 ? -25.947 -10.304 30.074 1.00 91.75 114 GLU A N 1
ATOM 854 C CA . GLU A 1 114 ? -25.685 -10.145 31.514 1.00 91.75 114 GLU A CA 1
ATOM 855 C C . GLU A 1 114 ? -26.887 -9.577 32.301 1.00 91.75 114 GLU A C 1
ATOM 857 O O . GLU A 1 114 ? -26.780 -9.265 33.487 1.00 91.75 114 GLU A O 1
ATOM 862 N N . GLY A 1 115 ? -28.040 -9.366 31.655 1.00 92.25 115 GLY A N 1
ATOM 863 C CA . GLY A 1 115 ? -29.240 -8.811 32.287 1.00 92.25 115 GLY A CA 1
ATOM 864 C C . GLY A 1 115 ? -29.172 -7.309 32.609 1.00 92.25 115 GLY A C 1
ATOM 865 O O . GLY A 1 115 ? -30.112 -6.762 33.194 1.00 92.25 115 GLY A O 1
ATOM 866 N N . ARG A 1 116 ? -28.120 -6.598 32.181 1.00 94.19 116 ARG A N 1
ATOM 867 C CA . ARG A 1 116 ? -27.890 -5.149 32.386 1.00 94.19 116 ARG A CA 1
ATOM 868 C C . ARG A 1 116 ? -28.721 -4.300 31.417 1.00 94.19 116 ARG A C 1
ATOM 870 O O . ARG A 1 116 ? -28.224 -3.452 30.677 1.00 94.19 116 ARG A O 1
ATOM 877 N N . THR A 1 117 ? -30.032 -4.528 31.433 1.00 91.31 117 THR A N 1
ATOM 878 C CA . THR A 1 117 ? -30.986 -3.986 30.451 1.00 91.31 117 THR A CA 1
ATOM 879 C C . THR A 1 117 ? -31.059 -2.458 30.468 1.00 91.31 117 THR A C 1
ATOM 881 O O . THR A 1 117 ? -31.236 -1.842 29.418 1.00 91.31 117 THR A O 1
ATOM 884 N N . SER A 1 118 ? -30.923 -1.829 31.639 1.00 94.19 118 SER A N 1
ATOM 885 C CA . SER A 1 118 ? -30.944 -0.364 31.756 1.00 94.19 118 SER A CA 1
ATOM 886 C C . SER A 1 118 ? -29.755 0.276 31.039 1.00 94.19 118 SER A C 1
ATOM 888 O O . SER A 1 118 ? -29.959 1.156 30.209 1.00 94.19 118 SER A O 1
ATOM 890 N N . GLU A 1 119 ? -28.542 -0.237 31.262 1.00 94.75 119 GLU A N 1
ATOM 891 C CA . GLU A 1 119 ? -27.325 0.252 30.599 1.00 94.75 119 GLU A CA 1
ATOM 892 C C . GLU A 1 119 ? -27.366 0.010 29.087 1.00 94.75 119 GLU A C 1
ATOM 894 O O . GLU A 1 119 ? -27.009 0.888 28.303 1.00 94.75 119 GLU A O 1
ATOM 899 N N . ALA A 1 120 ? -27.869 -1.153 28.657 1.00 92.12 120 ALA A N 1
ATOM 900 C CA . ALA A 1 120 ? -28.073 -1.438 27.239 1.00 92.12 120 ALA A CA 1
ATOM 901 C C . ALA A 1 120 ? -29.056 -0.448 26.590 1.00 92.12 120 ALA A C 1
ATOM 903 O O . ALA A 1 120 ? -28.811 0.028 25.482 1.00 92.12 120 ALA A O 1
ATOM 904 N N . ARG A 1 121 ? -30.156 -0.108 27.279 1.00 91.81 121 ARG A N 1
ATOM 905 C CA . ARG A 1 121 ? -31.157 0.855 26.794 1.00 91.81 121 ARG A CA 1
ATOM 906 C C . ARG A 1 121 ? -30.588 2.269 26.709 1.00 91.81 121 ARG A C 1
ATOM 908 O O . ARG A 1 121 ? -30.848 2.955 25.726 1.00 91.81 121 ARG A O 1
ATOM 915 N N . GLU A 1 122 ? -29.822 2.698 27.706 1.00 95.00 122 GLU A N 1
ATOM 916 C CA . GLU A 1 122 ? -29.153 4.003 27.701 1.00 95.00 122 GLU A CA 1
ATOM 917 C C . GLU A 1 122 ? -28.134 4.114 26.565 1.00 95.00 122 GLU A C 1
ATOM 919 O O . GLU A 1 122 ? -28.104 5.124 25.861 1.00 95.00 122 GLU A O 1
ATOM 924 N N . LEU A 1 123 ? -27.341 3.062 26.341 1.00 94.44 123 LEU A N 1
ATOM 925 C CA . LEU A 1 123 ? -26.408 3.006 25.221 1.00 94.44 123 LEU A CA 1
ATOM 926 C C . LEU A 1 123 ? -27.156 3.061 23.883 1.00 94.44 123 LEU A C 1
ATOM 928 O O . LEU A 1 123 ? -26.832 3.887 23.034 1.00 94.44 123 LEU A O 1
ATOM 932 N N . LEU A 1 124 ? -28.205 2.253 23.708 1.00 91.44 124 LEU A N 1
ATOM 933 C CA . LEU A 1 124 ? -29.028 2.277 22.497 1.00 91.44 124 LEU A CA 1
ATOM 934 C C . LEU A 1 124 ? -29.676 3.643 22.255 1.00 91.44 124 LEU A C 1
ATOM 936 O O . LEU A 1 124 ? -29.694 4.096 21.117 1.00 91.44 124 LEU A O 1
ATOM 940 N N . ALA A 1 125 ? -30.149 4.332 23.295 1.00 93.00 125 ALA A N 1
ATOM 941 C CA . ALA A 1 125 ? -30.720 5.672 23.162 1.00 93.00 125 ALA A CA 1
ATOM 942 C C . ALA A 1 125 ? -29.702 6.700 22.633 1.00 93.00 125 ALA A C 1
ATOM 944 O O . ALA A 1 125 ? -30.080 7.613 21.900 1.00 93.00 125 ALA A O 1
ATOM 945 N N . GLN A 1 126 ? -28.414 6.542 22.958 1.00 94.56 126 GLN A N 1
ATOM 946 C CA . GLN A 1 126 ? -27.343 7.393 22.428 1.00 94.56 126 GLN A CA 1
ATOM 947 C C . GLN A 1 126 ? -26.980 7.062 20.974 1.00 94.56 126 GLN A C 1
ATOM 949 O O . GLN A 1 126 ? -26.615 7.964 20.218 1.00 94.56 126 GLN A O 1
ATOM 954 N N . LEU A 1 127 ? -27.060 5.786 20.581 1.00 92.75 127 LEU A N 1
ATOM 955 C CA . LEU A 1 127 ? -26.678 5.323 19.242 1.00 92.75 127 LEU A CA 1
ATOM 956 C C . LEU A 1 127 ? -27.807 5.472 18.216 1.00 92.75 127 LEU A C 1
ATOM 958 O O . LEU A 1 127 ? -27.531 5.811 17.066 1.00 92.75 127 LEU A O 1
ATOM 962 N N . ALA A 1 128 ? -29.060 5.260 18.633 1.00 90.19 128 ALA A N 1
ATOM 963 C CA . ALA A 1 128 ? -30.246 5.220 17.776 1.00 90.19 128 ALA A CA 1
ATOM 964 C C . ALA A 1 128 ? -30.355 6.385 16.772 1.00 90.19 128 ALA A C 1
ATOM 966 O O . ALA A 1 128 ? -30.633 6.099 15.608 1.00 90.19 128 ALA A O 1
ATOM 967 N N . PRO A 1 129 ? -30.070 7.657 17.134 1.00 92.50 129 PRO A N 1
ATOM 968 C CA . PRO A 1 129 ? -30.162 8.774 16.189 1.00 92.50 129 PRO A CA 1
ATOM 969 C C . PRO A 1 129 ? -29.228 8.675 14.975 1.00 92.50 129 PRO A C 1
ATOM 971 O O . PRO A 1 129 ? -29.443 9.377 13.994 1.00 92.50 129 PRO A O 1
ATOM 974 N N . TYR A 1 130 ? -28.188 7.840 15.043 1.00 91.75 130 TYR A N 1
ATOM 975 C CA . TYR A 1 130 ? -27.155 7.721 14.012 1.00 91.75 130 TYR A CA 1
ATOM 976 C C . TYR A 1 130 ? -27.162 6.354 13.321 1.00 91.75 130 TYR A C 1
ATOM 978 O O . TYR A 1 130 ? -26.313 6.097 12.472 1.00 91.75 130 TYR A O 1
ATOM 986 N N . MET A 1 131 ? -28.090 5.455 13.668 1.00 88.00 131 MET A N 1
ATOM 987 C CA . MET A 1 131 ? -28.090 4.076 13.158 1.00 88.00 131 MET A CA 1
ATOM 988 C C . MET A 1 131 ? -28.473 3.948 11.678 1.00 88.00 131 MET A C 1
ATOM 990 O O . MET A 1 131 ? -28.233 2.893 11.096 1.00 88.00 131 MET A O 1
ATOM 994 N N . ASP A 1 132 ? -29.025 4.993 11.063 1.00 87.44 132 ASP A N 1
ATOM 995 C CA . ASP A 1 132 ? -29.320 5.005 9.624 1.00 87.44 132 ASP A CA 1
ATOM 996 C C . ASP A 1 132 ? -28.102 5.411 8.773 1.00 87.44 132 ASP A C 1
ATOM 998 O O . ASP A 1 132 ? -28.048 5.122 7.577 1.00 87.44 132 ASP A O 1
ATOM 1002 N N . GLU A 1 133 ? -27.105 6.051 9.391 1.00 90.06 133 GLU A N 1
ATOM 1003 C CA . GLU A 1 133 ? -25.918 6.595 8.720 1.00 90.06 133 GLU A CA 1
ATOM 1004 C C . GLU A 1 133 ? -24.631 5.852 9.112 1.00 90.06 133 GLU A C 1
ATOM 1006 O O . GLU A 1 133 ? -23.760 5.620 8.269 1.00 90.06 133 GLU A O 1
ATOM 1011 N N . VAL A 1 134 ? -24.516 5.438 10.380 1.00 92.56 134 VAL A N 1
ATOM 1012 C CA . VAL A 1 134 ? -23.307 4.854 10.976 1.00 92.56 134 VAL A CA 1
ATOM 1013 C C . VAL A 1 134 ? -23.428 3.344 11.145 1.00 92.56 134 VAL A C 1
ATOM 1015 O O . VAL A 1 134 ? -24.400 2.829 11.699 1.00 92.56 134 VAL A O 1
ATOM 1018 N N . LYS A 1 135 ? -22.385 2.627 10.721 1.00 93.06 135 LYS A N 1
ATOM 1019 C CA . LYS A 1 135 ? -22.195 1.195 10.946 1.00 93.06 135 LYS A CA 1
ATOM 1020 C C . LYS A 1 135 ? -21.735 0.958 12.389 1.00 93.06 135 LYS A C 1
ATOM 1022 O O . LYS A 1 135 ? -20.588 1.222 12.734 1.00 93.06 135 LYS A O 1
ATOM 1027 N N . PHE A 1 136 ? -22.622 0.409 13.217 1.00 93.31 136 PHE A N 1
ATOM 1028 C CA . PHE A 1 136 ? -22.340 0.005 14.604 1.00 93.31 136 PHE A CA 1
ATOM 1029 C C . PHE A 1 136 ? -22.147 -1.509 14.779 1.00 93.31 136 PHE A C 1
ATOM 1031 O O . PHE A 1 136 ? -21.995 -2.006 15.899 1.00 93.31 136 PHE A O 1
ATOM 1038 N N . VAL A 1 137 ? -22.179 -2.246 13.668 1.00 92.12 137 VAL A N 1
ATOM 1039 C CA . VAL A 1 137 ? -21.996 -3.698 13.602 1.00 92.12 137 VAL A CA 1
ATOM 1040 C C . VAL A 1 137 ? -20.609 -4.057 13.073 1.00 92.12 137 VAL A C 1
ATOM 1042 O O . VAL A 1 137 ? -20.048 -3.313 12.260 1.00 92.12 137 VAL A O 1
ATOM 1045 N N . PRO A 1 138 ? -20.031 -5.190 13.501 1.00 91.88 138 PRO A N 1
ATOM 1046 C CA . PRO A 1 138 ? -18.700 -5.576 13.067 1.00 91.88 138 PRO A CA 1
ATOM 1047 C C . PRO A 1 138 ? -18.724 -6.129 11.638 1.00 91.88 138 PRO A C 1
ATOM 1049 O O . PRO A 1 138 ? -19.774 -6.485 11.103 1.00 91.88 138 PRO A O 1
ATOM 1052 N N . THR A 1 139 ? -17.548 -6.255 11.026 1.00 88.94 139 THR A N 1
ATOM 1053 C CA . THR A 1 139 ? -17.400 -7.031 9.788 1.00 88.94 139 THR A CA 1
ATOM 1054 C C . THR A 1 139 ? -17.270 -8.509 10.160 1.00 88.94 139 THR A C 1
ATOM 1056 O O . THR A 1 139 ? -16.399 -8.870 10.952 1.00 88.94 139 THR A O 1
ATOM 1059 N N . VAL A 1 140 ? -18.145 -9.364 9.624 1.00 88.25 140 VAL A N 1
ATOM 1060 C CA . VAL A 1 140 ? -18.113 -10.815 9.871 1.00 88.25 140 VAL A CA 1
ATOM 1061 C C . VAL A 1 140 ? -16.996 -11.443 9.042 1.00 88.25 140 VAL A C 1
ATOM 1063 O O . VAL A 1 140 ? -16.909 -11.208 7.839 1.00 88.25 140 VAL A O 1
ATOM 1066 N N . VAL A 1 141 ? -16.143 -12.246 9.679 1.00 86.00 141 VAL A N 1
ATOM 1067 C CA . VAL A 1 141 ? -14.987 -12.879 9.028 1.00 86.00 141 VAL A CA 1
ATOM 1068 C C . VAL A 1 141 ? -14.879 -14.345 9.426 1.00 86.00 141 VAL A C 1
ATOM 1070 O O . VAL A 1 141 ? -15.066 -14.696 10.586 1.00 86.00 141 VAL A O 1
ATOM 1073 N N . ALA A 1 142 ? -14.562 -15.215 8.466 1.00 79.00 142 ALA A N 1
ATOM 1074 C CA . ALA A 1 142 ? -14.490 -16.657 8.707 1.00 79.00 142 ALA A CA 1
ATOM 1075 C C . ALA A 1 142 ? -13.253 -17.072 9.521 1.00 79.00 142 ALA A C 1
ATOM 1077 O O . ALA A 1 142 ? -13.264 -18.102 10.191 1.00 79.00 142 ALA A O 1
ATOM 1078 N N . SER A 1 143 ? -12.163 -16.308 9.439 1.00 73.06 143 SER A N 1
ATOM 1079 C CA . SER A 1 143 ? -10.910 -16.602 10.139 1.00 73.06 143 SER A CA 1
ATOM 1080 C C . SER A 1 143 ? -10.229 -15.296 10.535 1.00 73.06 143 SER A C 1
ATOM 1082 O O . SER A 1 143 ? -9.419 -14.762 9.777 1.00 73.06 143 SER A O 1
ATOM 1084 N N . PRO A 1 144 ? -10.587 -14.719 11.691 1.00 74.62 144 PRO A N 1
ATOM 1085 C CA . PRO A 1 144 ? -9.971 -13.480 12.119 1.00 74.62 144 PRO A CA 1
ATOM 1086 C C . PRO A 1 144 ? -8.501 -13.700 12.511 1.00 74.62 144 PRO A C 1
ATOM 1088 O O . PRO A 1 144 ? -8.134 -14.796 12.949 1.00 74.62 144 PRO A O 1
ATOM 1091 N N . PRO A 1 145 ? -7.656 -12.658 12.431 1.00 69.81 145 PRO A N 1
ATOM 1092 C CA . PRO A 1 145 ? -6.272 -12.765 12.862 1.00 69.81 145 PRO A CA 1
ATOM 1093 C C . PRO A 1 145 ? -6.182 -13.129 14.358 1.00 69.81 145 PRO A C 1
ATOM 1095 O O . PRO A 1 145 ? -7.020 -12.699 15.165 1.00 69.81 145 PRO A O 1
ATOM 1098 N N . PRO A 1 146 ? -5.168 -13.917 14.757 1.00 69.44 146 PRO A N 1
ATOM 1099 C CA . PRO A 1 146 ? -4.941 -14.235 16.158 1.00 69.44 146 PRO A CA 1
ATOM 1100 C C . PRO A 1 146 ? -4.581 -12.963 16.938 1.00 69.44 146 PRO A C 1
ATOM 1102 O O . PRO A 1 146 ? -3.681 -12.213 16.565 1.00 69.44 146 PRO A O 1
ATOM 1105 N N . LEU A 1 147 ? -5.271 -12.730 18.055 1.00 76.31 147 LEU A N 1
ATOM 1106 C CA . LEU A 1 147 ? -5.016 -11.610 18.963 1.00 76.31 147 LEU A CA 1
ATOM 1107 C C . LEU A 1 147 ? -4.112 -12.077 20.104 1.00 76.31 147 LEU A C 1
ATOM 1109 O O . LEU A 1 147 ? -4.547 -12.210 21.246 1.00 76.31 147 LEU A O 1
ATOM 1113 N N . ALA A 1 148 ? -2.847 -12.369 19.800 1.00 82.19 148 ALA A N 1
ATOM 1114 C CA . ALA A 1 148 ? -1.894 -12.696 20.854 1.00 82.19 148 ALA A CA 1
ATOM 1115 C C . ALA A 1 148 ? -1.475 -11.411 21.608 1.00 82.19 148 ALA A C 1
ATOM 1117 O O . ALA A 1 148 ? -1.133 -10.420 20.948 1.00 82.19 148 ALA A O 1
ATOM 1118 N N . PRO A 1 149 ? -1.449 -11.412 22.959 1.00 80.25 149 PRO A N 1
ATOM 1119 C CA . PRO A 1 149 ? -1.238 -10.210 23.778 1.00 80.25 149 PRO A CA 1
ATOM 1120 C C . PRO A 1 149 ? 0.043 -9.427 23.476 1.00 80.25 149 PRO A C 1
ATOM 1122 O O . PRO A 1 149 ? 0.086 -8.210 23.630 1.00 80.25 149 PRO A O 1
ATOM 1125 N N . THR A 1 150 ? 1.087 -10.136 23.053 1.00 85.94 150 THR A N 1
ATOM 1126 C CA . THR A 1 150 ? 2.451 -9.622 22.872 1.00 85.94 150 THR A CA 1
ATOM 1127 C C . THR A 1 150 ? 2.831 -9.399 21.413 1.00 85.94 150 THR A C 1
ATOM 1129 O O . THR A 1 150 ? 3.959 -8.999 21.130 1.00 85.94 150 THR A O 1
ATOM 1132 N N . THR A 1 151 ? 1.911 -9.652 20.481 1.00 91.25 151 THR A N 1
ATOM 1133 C CA . THR A 1 151 ? 2.165 -9.521 19.043 1.00 91.25 151 THR A CA 1
ATOM 1134 C C . THR A 1 151 ? 1.349 -8.388 18.444 1.00 91.25 151 THR A C 1
ATOM 1136 O O . THR A 1 151 ? 0.335 -7.967 19.003 1.00 91.25 151 THR A O 1
ATOM 1139 N N . ALA A 1 152 ? 1.822 -7.853 17.327 1.00 92.25 152 ALA A N 1
ATOM 1140 C CA . ALA A 1 152 ? 1.128 -6.844 16.551 1.00 92.25 152 ALA A CA 1
ATOM 1141 C C . ALA A 1 152 ? 1.584 -6.892 15.088 1.00 92.25 152 ALA A C 1
ATOM 1143 O O . ALA A 1 152 ? 2.593 -7.509 14.747 1.00 92.25 152 ALA A O 1
ATOM 1144 N N . SER A 1 153 ? 0.871 -6.159 14.240 1.00 91.31 153 SER A N 1
ATOM 1145 C CA . SER A 1 153 ? 1.213 -5.918 12.839 1.00 91.31 153 SER A CA 1
ATOM 1146 C C . SER A 1 153 ? 0.979 -4.451 12.477 1.00 91.31 153 SER A C 1
ATOM 1148 O O . SER A 1 153 ? 0.147 -3.755 13.069 1.00 91.31 153 SER A O 1
ATOM 1150 N N . LEU A 1 154 ? 1.721 -3.954 11.481 1.00 90.25 154 LEU A N 1
ATOM 1151 C CA . LEU A 1 154 ? 1.539 -2.596 10.941 1.00 90.25 154 LEU A CA 1
ATOM 1152 C C . LEU A 1 154 ? 0.348 -2.498 9.970 1.00 90.25 154 LEU A C 1
ATOM 1154 O O . LEU A 1 154 ? 0.002 -1.402 9.514 1.00 90.25 154 LEU A O 1
ATOM 1158 N N . GLY A 1 155 ? -0.258 -3.626 9.614 1.00 89.38 155 GLY A N 1
ATOM 1159 C CA . GLY A 1 155 ? -1.385 -3.713 8.705 1.00 89.38 155 GLY A CA 1
ATOM 1160 C C . GLY A 1 155 ? -1.757 -5.151 8.376 1.00 89.38 155 GLY A C 1
ATOM 1161 O O . GLY A 1 155 ? -1.189 -6.088 8.918 1.00 89.38 155 GLY A O 1
ATOM 1162 N N . THR A 1 156 ? -2.708 -5.294 7.464 1.00 91.25 156 THR A N 1
ATOM 1163 C CA . THR A 1 156 ? -3.256 -6.575 7.007 1.00 91.25 156 THR A CA 1
ATOM 1164 C C . THR A 1 156 ? -2.803 -6.896 5.581 1.00 91.25 156 THR A C 1
ATOM 1166 O O . THR A 1 156 ? -2.186 -6.063 4.897 1.00 91.25 156 THR A O 1
ATOM 1169 N N . VAL A 1 157 ? -3.148 -8.092 5.102 1.00 93.06 157 VAL A N 1
ATOM 1170 C CA . VAL A 1 157 ? -3.001 -8.491 3.696 1.00 93.06 157 VAL A CA 1
ATOM 1171 C C . VAL A 1 157 ? -3.684 -7.494 2.751 1.00 93.06 157 VAL A C 1
ATOM 1173 O O . VAL A 1 157 ? -3.106 -7.151 1.720 1.00 93.06 157 VAL A O 1
ATOM 1176 N N . GLU A 1 158 ? -4.836 -6.931 3.115 1.00 91.69 158 GLU A N 1
ATOM 1177 C CA . GLU A 1 158 ? -5.538 -5.899 2.341 1.00 91.69 158 GLU A CA 1
ATOM 1178 C C . GLU A 1 158 ? -4.650 -4.670 2.102 1.00 91.69 158 GLU A C 1
ATOM 1180 O O . GLU A 1 158 ? -4.497 -4.179 0.978 1.00 91.69 158 GLU A O 1
ATOM 1185 N N . ARG A 1 159 ? -3.994 -4.177 3.163 1.00 92.81 159 ARG A N 1
ATOM 1186 C CA . ARG A 1 159 ? -3.066 -3.044 3.061 1.00 92.81 159 ARG A CA 1
ATOM 1187 C C . ARG A 1 159 ? -1.871 -3.401 2.181 1.00 92.81 159 ARG A C 1
ATOM 1189 O O . ARG A 1 159 ? -1.433 -2.553 1.396 1.00 92.81 159 ARG A O 1
ATOM 1196 N N . ALA A 1 160 ? -1.348 -4.622 2.295 1.00 95.81 160 ALA A N 1
ATOM 1197 C CA . ALA A 1 160 ? -0.269 -5.104 1.437 1.00 95.81 160 ALA A CA 1
ATOM 1198 C C . ALA A 1 160 ? -0.703 -5.121 -0.039 1.00 95.81 160 ALA A C 1
ATOM 1200 O O . ALA A 1 160 ? -0.002 -4.557 -0.881 1.00 95.81 160 ALA A O 1
ATOM 1201 N N . ARG A 1 161 ? -1.890 -5.663 -0.345 1.00 96.12 161 ARG A N 1
ATOM 1202 C CA . ARG A 1 161 ? -2.491 -5.685 -1.690 1.00 96.12 161 ARG A CA 1
ATOM 1203 C C . ARG A 1 161 ? -2.673 -4.282 -2.253 1.00 96.12 161 ARG A C 1
ATOM 1205 O O . ARG A 1 161 ? -2.182 -4.010 -3.344 1.00 96.12 161 ARG A O 1
ATOM 1212 N N . LYS A 1 162 ? -3.256 -3.350 -1.491 1.00 95.62 162 LYS A N 1
ATOM 1213 C CA . LYS A 1 162 ? -3.403 -1.940 -1.905 1.00 95.62 162 LYS A CA 1
ATOM 1214 C C . LYS A 1 162 ? -2.053 -1.295 -2.237 1.00 95.62 162 LYS A C 1
ATOM 1216 O O . LYS A 1 162 ? -1.905 -0.629 -3.261 1.00 95.62 162 LYS A O 1
ATOM 1221 N N . GLN A 1 163 ? -1.027 -1.510 -1.411 1.00 95.62 163 GLN A N 1
ATOM 1222 C CA . GLN A 1 163 ? 0.314 -0.974 -1.677 1.00 95.62 163 GLN A CA 1
ATOM 1223 C C . GLN A 1 163 ? 0.988 -1.616 -2.897 1.00 95.62 163 GLN A C 1
ATOM 1225 O O . GLN A 1 163 ? 1.690 -0.918 -3.637 1.00 95.62 163 GLN A O 1
ATOM 1230 N N . LEU A 1 164 ? 0.782 -2.916 -3.116 1.00 96.75 164 LEU A N 1
ATOM 1231 C CA . LEU A 1 164 ? 1.270 -3.626 -4.297 1.00 96.75 164 LEU A CA 1
ATOM 1232 C C . LEU A 1 164 ? 0.548 -3.157 -5.563 1.00 96.75 164 LEU A C 1
ATOM 1234 O O . LEU A 1 164 ? 1.233 -2.844 -6.531 1.00 96.75 164 LEU A O 1
ATOM 1238 N N . ALA A 1 165 ? -0.772 -2.973 -5.530 1.00 96.12 165 ALA A N 1
ATOM 1239 C CA . ALA A 1 165 ? -1.551 -2.405 -6.631 1.00 96.12 165 ALA A CA 1
ATOM 1240 C C . ALA A 1 165 ? -1.069 -0.987 -6.989 1.00 96.12 165 ALA A C 1
ATOM 1242 O O . ALA A 1 165 ? -0.844 -0.663 -8.153 1.00 96.12 165 ALA A O 1
ATOM 1243 N N . HIS A 1 166 ? -0.771 -0.143 -5.995 1.00 94.31 166 HIS A N 1
ATOM 1244 C CA . HIS A 1 166 ? -0.147 1.161 -6.249 1.00 94.31 166 HIS A CA 1
ATOM 1245 C C . HIS A 1 166 ? 1.280 1.061 -6.812 1.00 94.31 166 HIS A C 1
ATOM 1247 O O . HIS A 1 166 ? 1.730 1.945 -7.549 1.00 94.31 166 HIS A O 1
ATOM 1253 N N . ALA A 1 167 ? 2.057 0.046 -6.428 1.00 93.50 167 ALA A N 1
ATOM 1254 C CA . ALA A 1 167 ? 3.374 -0.196 -7.014 1.00 93.50 167 ALA A CA 1
ATOM 1255 C C . ALA A 1 167 ? 3.255 -0.684 -8.465 1.00 93.50 167 ALA A C 1
ATOM 1257 O O . ALA A 1 167 ? 4.033 -0.240 -9.314 1.00 93.50 167 ALA A O 1
ATOM 1258 N N . GLU A 1 168 ? 2.257 -1.520 -8.743 1.00 94.56 168 GLU A N 1
ATOM 1259 C CA . GLU A 1 168 ? 1.915 -2.000 -10.071 1.00 94.56 168 GLU A CA 1
ATOM 1260 C C . GLU A 1 168 ? 1.504 -0.854 -10.987 1.00 94.56 168 GLU A C 1
ATOM 1262 O O . GLU A 1 168 ? 2.190 -0.611 -11.977 1.00 94.56 168 GLU A O 1
ATOM 1267 N N . ALA A 1 169 ? 0.467 -0.100 -10.623 1.00 93.38 169 ALA A N 1
ATOM 1268 C CA . ALA A 1 169 ? -0.053 1.000 -11.428 1.00 93.38 169 ALA A CA 1
ATOM 1269 C C . ALA A 1 169 ? 1.043 2.019 -11.772 1.00 93.38 169 ALA A C 1
ATOM 1271 O O . ALA A 1 169 ? 1.191 2.426 -12.923 1.00 93.38 169 ALA A O 1
ATOM 1272 N N . ARG A 1 170 ? 1.897 2.377 -10.801 1.00 91.12 170 ARG A N 1
ATOM 1273 C CA . ARG A 1 170 ? 3.044 3.269 -11.047 1.00 91.12 170 ARG A CA 1
ATOM 1274 C C . ARG A 1 170 ? 4.084 2.656 -11.981 1.00 91.12 170 ARG A C 1
ATOM 1276 O O . ARG A 1 170 ? 4.674 3.372 -12.787 1.00 91.12 170 ARG A O 1
ATOM 1283 N N . GLY A 1 171 ? 4.355 1.359 -11.843 1.00 89.81 171 GLY A N 1
ATOM 1284 C CA . GLY A 1 171 ? 5.275 0.639 -12.717 1.00 89.81 171 GLY A CA 1
ATOM 1285 C C . GLY A 1 171 ? 4.757 0.555 -14.153 1.00 89.81 171 GLY A C 1
ATOM 1286 O O . GLY A 1 171 ? 5.518 0.825 -15.078 1.00 89.81 171 GLY A O 1
ATOM 1287 N N . ALA A 1 172 ? 3.474 0.237 -14.323 1.00 89.75 172 ALA A N 1
ATOM 1288 C CA . ALA A 1 172 ? 2.806 0.119 -15.612 1.00 89.75 172 ALA A CA 1
ATOM 1289 C C . ALA A 1 172 ? 2.701 1.481 -16.310 1.00 89.75 172 ALA A C 1
ATOM 1291 O O . ALA A 1 172 ? 3.108 1.606 -17.460 1.00 89.75 172 ALA A O 1
ATOM 1292 N N . ALA A 1 173 ? 2.281 2.533 -15.598 1.00 90.69 173 ALA A N 1
ATOM 1293 C CA . ALA A 1 173 ? 2.220 3.891 -16.142 1.00 90.69 173 ALA A CA 1
ATOM 1294 C C . ALA A 1 173 ? 3.598 4.390 -16.605 1.00 90.69 173 ALA A C 1
ATOM 1296 O O . ALA A 1 173 ? 3.732 4.983 -17.675 1.00 90.69 173 ALA A O 1
ATOM 1297 N N . LYS A 1 174 ? 4.653 4.112 -15.825 1.00 88.38 174 LYS A N 1
ATOM 1298 C CA . LYS A 1 174 ? 6.022 4.466 -16.214 1.00 88.38 174 LYS A CA 1
ATOM 1299 C C . LYS A 1 174 ? 6.478 3.701 -17.457 1.00 88.38 174 LYS A C 1
ATOM 1301 O O . LYS A 1 174 ? 7.133 4.301 -18.306 1.00 88.38 174 LYS A O 1
ATOM 1306 N N . GLN A 1 175 ? 6.158 2.411 -17.562 1.00 87.31 175 GLN A N 1
ATOM 1307 C CA . GLN A 1 175 ? 6.482 1.625 -18.750 1.00 87.31 175 GLN A CA 1
ATOM 1308 C C . GLN A 1 175 ? 5.724 2.149 -19.970 1.00 87.31 175 GLN A C 1
ATOM 1310 O O . GLN A 1 175 ? 6.364 2.460 -20.964 1.00 87.31 175 GLN A O 1
ATOM 1315 N N . ALA A 1 176 ? 4.405 2.329 -19.876 1.00 88.06 176 ALA A N 1
ATOM 1316 C CA . ALA A 1 176 ? 3.574 2.842 -20.965 1.00 88.06 176 ALA A CA 1
ATOM 1317 C C . ALA A 1 176 ? 4.068 4.205 -21.482 1.00 88.06 176 ALA A C 1
ATOM 1319 O O . ALA A 1 176 ? 4.103 4.437 -22.685 1.00 88.06 176 ALA A O 1
ATOM 1320 N N . LEU A 1 177 ? 4.539 5.080 -20.585 1.00 88.56 177 LEU A N 1
ATOM 1321 C CA . LEU A 1 177 ? 5.133 6.365 -20.958 1.00 88.56 177 LEU A CA 1
ATOM 1322 C C . LEU A 1 177 ? 6.487 6.224 -21.682 1.00 88.56 177 LEU A C 1
ATOM 1324 O O . LEU A 1 177 ? 6.829 7.047 -22.529 1.00 88.56 177 LEU A O 1
ATOM 1328 N N . GLN A 1 178 ? 7.298 5.226 -21.321 1.00 87.44 178 GLN A N 1
ATOM 1329 C CA . GLN A 1 178 ? 8.653 5.045 -21.857 1.00 87.44 178 GLN A CA 1
ATOM 1330 C C . GLN A 1 178 ? 8.701 4.152 -23.101 1.00 87.44 178 GLN A C 1
ATOM 1332 O O . GLN A 1 178 ? 9.605 4.329 -23.917 1.00 87.44 178 GLN A O 1
ATOM 1337 N N . GLN A 1 179 ? 7.741 3.237 -23.258 1.00 86.94 179 GLN A N 1
ATOM 1338 C CA . GLN A 1 179 ? 7.729 2.206 -24.294 1.00 86.94 179 GLN A CA 1
ATOM 1339 C C . GLN A 1 179 ? 7.828 2.792 -25.712 1.00 86.94 179 GLN A C 1
ATOM 1341 O O . GLN A 1 179 ? 8.800 2.456 -26.385 1.00 86.94 179 GLN A O 1
ATOM 1346 N N . PRO A 1 180 ? 6.995 3.770 -26.135 1.00 89.25 180 PRO A N 1
ATOM 1347 C CA . PRO A 1 180 ? 7.058 4.291 -27.506 1.00 89.25 180 PRO A CA 1
ATOM 1348 C C . PRO A 1 180 ? 8.419 4.913 -27.832 1.00 89.25 180 PRO A C 1
ATOM 1350 O O . PRO A 1 180 ? 8.991 4.715 -28.901 1.00 89.25 180 PRO A O 1
ATOM 1353 N N . ARG A 1 181 ? 8.988 5.646 -26.867 1.00 89.06 181 ARG A N 1
ATOM 1354 C CA . ARG A 1 181 ? 10.318 6.240 -27.007 1.00 89.06 181 ARG A CA 1
ATOM 1355 C C . ARG A 1 181 ? 11.403 5.168 -27.072 1.00 89.06 181 ARG A C 1
ATOM 1357 O O . ARG A 1 181 ? 12.382 5.351 -27.794 1.00 89.06 181 ARG A O 1
ATOM 1364 N N . ASN A 1 182 ? 11.294 4.108 -26.279 1.00 89.19 182 ASN A N 1
ATOM 1365 C CA . ASN A 1 182 ? 12.269 3.027 -26.271 1.00 89.19 182 ASN A CA 1
ATOM 1366 C C . ASN A 1 182 ? 12.234 2.230 -27.580 1.00 89.19 182 ASN A C 1
ATOM 1368 O O . ASN A 1 182 ? 13.308 1.965 -28.116 1.00 89.19 182 ASN A O 1
ATOM 1372 N N . ASP A 1 183 ? 11.044 1.948 -28.113 1.00 88.75 183 ASP A N 1
ATOM 1373 C CA . ASP A 1 183 ? 10.845 1.236 -29.380 1.00 88.75 183 ASP A CA 1
ATOM 1374 C C . ASP A 1 183 ? 11.482 2.008 -30.540 1.00 88.75 183 ASP A C 1
ATOM 1376 O O . ASP A 1 183 ? 12.356 1.485 -31.231 1.00 88.75 183 ASP A O 1
ATOM 1380 N N . VAL A 1 184 ? 11.174 3.307 -30.661 1.00 91.75 184 VAL A N 1
ATOM 1381 C CA . VAL A 1 184 ? 11.782 4.175 -31.684 1.00 91.75 184 VAL A CA 1
ATOM 1382 C C . VAL A 1 184 ? 13.301 4.256 -31.527 1.00 91.75 184 VAL A C 1
ATOM 1384 O O . VAL A 1 184 ? 14.033 4.239 -32.514 1.00 91.75 184 VAL A O 1
ATOM 1387 N N . ASN A 1 185 ? 13.826 4.335 -30.299 1.00 90.12 185 ASN A N 1
ATOM 1388 C CA . ASN A 1 185 ? 15.278 4.368 -30.107 1.00 90.12 185 ASN A CA 1
ATOM 1389 C C . ASN A 1 185 ? 15.941 3.030 -30.472 1.00 90.12 185 ASN A C 1
ATOM 1391 O O . ASN A 1 185 ? 17.053 3.054 -30.996 1.00 90.12 185 ASN A O 1
ATOM 1395 N N . ALA A 1 186 ? 15.302 1.892 -30.189 1.00 90.94 186 ALA A N 1
ATOM 1396 C CA . ALA A 1 186 ? 15.814 0.574 -30.555 1.00 90.94 186 ALA A CA 1
ATOM 1397 C C . ALA A 1 186 ? 15.853 0.407 -32.081 1.00 90.94 186 ALA A C 1
ATOM 1399 O O . ALA A 1 186 ? 16.891 0.025 -32.621 1.00 90.94 186 ALA A O 1
ATOM 1400 N N . GLU A 1 187 ? 14.785 0.804 -32.774 1.00 93.31 187 GLU A N 1
ATOM 1401 C CA . GLU A 1 187 ? 14.716 0.783 -34.238 1.00 93.31 187 GLU A CA 1
ATOM 1402 C C . GLU A 1 187 ? 15.747 1.729 -34.874 1.00 93.31 187 GLU A C 1
ATOM 1404 O O . GLU A 1 187 ? 16.491 1.341 -35.773 1.00 93.31 187 GLU A O 1
ATOM 1409 N N . LEU A 1 188 ? 15.903 2.949 -34.345 1.00 93.19 188 LEU A N 1
ATOM 1410 C CA . LEU A 1 188 ? 16.946 3.876 -34.796 1.00 93.19 188 LEU A CA 1
ATOM 1411 C C . LEU A 1 188 ? 18.363 3.319 -34.579 1.00 93.19 188 LEU A C 1
ATOM 1413 O O . LEU A 1 188 ? 19.263 3.619 -35.364 1.00 93.19 188 LEU A O 1
ATOM 1417 N N . MET A 1 189 ? 18.605 2.543 -33.517 1.00 91.50 189 MET A N 1
ATOM 1418 C CA . MET A 1 189 ? 19.901 1.887 -33.308 1.00 91.50 189 MET A CA 1
ATOM 1419 C C . MET A 1 189 ? 20.154 0.768 -34.321 1.00 91.50 189 MET A C 1
ATOM 1421 O O . MET A 1 189 ? 21.302 0.626 -34.756 1.00 91.50 189 MET A O 1
ATOM 1425 N N . ASP A 1 190 ? 19.115 0.029 -34.707 1.00 94.31 190 ASP A N 1
ATOM 1426 C CA . ASP A 1 190 ? 19.199 -1.017 -35.726 1.00 94.31 190 ASP A CA 1
ATOM 1427 C C . ASP A 1 190 ? 19.441 -0.424 -37.122 1.00 94.31 190 ASP A C 1
ATOM 1429 O O . ASP A 1 190 ? 20.416 -0.776 -37.787 1.00 94.31 190 ASP A O 1
ATOM 1433 N N . LEU A 1 191 ? 18.679 0.605 -37.506 1.00 94.75 191 LEU A N 1
ATOM 1434 C CA . LEU A 1 191 ? 18.878 1.322 -38.770 1.00 94.75 191 LEU A CA 1
ATOM 1435 C C . LEU A 1 191 ? 20.260 1.980 -38.870 1.00 94.75 191 LEU A C 1
ATOM 1437 O O . LEU A 1 191 ? 20.847 2.023 -39.947 1.00 94.75 191 LEU A O 1
ATOM 1441 N N . GLN A 1 192 ? 20.833 2.457 -37.758 1.00 93.88 192 GLN A N 1
ATOM 1442 C CA . GLN A 1 192 ? 22.225 2.925 -37.741 1.00 93.88 192 GLN A CA 1
ATOM 1443 C C . GLN A 1 192 ? 23.221 1.810 -38.090 1.00 93.88 192 GLN A C 1
ATOM 1445 O O . GLN A 1 192 ? 24.221 2.080 -38.752 1.00 93.88 192 GLN A O 1
ATOM 1450 N N . ALA A 1 193 ? 22.988 0.580 -37.624 1.00 94.38 193 ALA A N 1
ATOM 1451 C CA . ALA A 1 193 ? 23.857 -0.550 -37.933 1.00 94.38 193 ALA A CA 1
ATOM 1452 C C . ALA A 1 193 ? 23.705 -0.989 -39.396 1.00 94.38 193 ALA A C 1
ATOM 1454 O O . ALA A 1 193 ? 24.718 -1.193 -40.063 1.00 94.38 193 ALA A O 1
ATOM 1455 N N . GLN A 1 194 ? 22.473 -1.031 -39.915 1.00 95.19 194 GLN A N 1
ATOM 1456 C CA . GLN A 1 194 ? 22.202 -1.283 -41.336 1.00 95.19 194 GLN A CA 1
ATOM 1457 C C . GLN A 1 194 ? 22.842 -0.215 -42.239 1.00 95.19 194 GLN A C 1
ATOM 1459 O O . GLN A 1 194 ? 23.505 -0.539 -43.222 1.00 95.19 194 GLN A O 1
ATOM 1464 N N . ALA A 1 195 ? 22.733 1.065 -41.865 1.00 95.12 195 ALA A N 1
ATOM 1465 C CA . ALA A 1 195 ? 23.374 2.171 -42.575 1.00 95.12 195 ALA A CA 1
ATOM 1466 C C . ALA A 1 195 ? 24.898 2.002 -42.640 1.00 95.12 195 ALA A C 1
ATOM 1468 O O . ALA A 1 195 ? 25.504 2.164 -43.696 1.00 95.12 195 ALA A O 1
ATOM 1469 N N . VAL A 1 196 ? 25.527 1.639 -41.517 1.00 95.44 196 VAL A N 1
ATOM 1470 C CA . VAL A 1 196 ? 26.967 1.356 -41.480 1.00 95.44 196 VAL A CA 1
ATOM 1471 C C . VAL A 1 196 ? 27.316 0.140 -42.339 1.00 95.44 196 VAL A C 1
ATOM 1473 O O . VAL A 1 196 ? 28.331 0.185 -43.025 1.00 95.44 196 VAL A O 1
ATOM 1476 N N . ALA A 1 197 ? 26.487 -0.906 -42.363 1.00 94.69 197 ALA A N 1
ATOM 1477 C CA . ALA A 1 197 ? 26.708 -2.081 -43.207 1.00 94.69 197 ALA A CA 1
ATOM 1478 C C . ALA A 1 197 ? 26.687 -1.748 -44.709 1.00 94.69 197 ALA A C 1
ATOM 1480 O O . ALA A 1 197 ? 27.519 -2.258 -45.457 1.00 94.69 197 ALA A O 1
ATOM 1481 N N . LEU A 1 198 ? 25.810 -0.839 -45.148 1.00 93.12 198 LEU A N 1
ATOM 1482 C CA . LEU A 1 198 ? 25.839 -0.322 -46.521 1.00 93.12 198 LEU A CA 1
ATOM 1483 C C . LEU A 1 198 ? 27.084 0.529 -46.781 1.00 93.12 198 LEU A C 1
ATOM 1485 O O . LEU A 1 198 ? 27.753 0.350 -47.793 1.00 93.12 198 LEU A O 1
ATOM 1489 N N . LEU A 1 199 ? 27.452 1.415 -45.853 1.00 92.00 199 LEU A N 1
ATOM 1490 C CA . LEU A 1 199 ? 28.646 2.254 -45.999 1.00 92.00 199 LEU A CA 1
ATOM 1491 C C . LEU A 1 199 ? 29.949 1.445 -46.010 1.00 92.00 199 LEU A C 1
ATOM 1493 O O . LEU A 1 199 ? 30.915 1.872 -46.639 1.00 92.00 199 LEU A O 1
ATOM 1497 N N . VAL A 1 200 ? 29.984 0.268 -45.379 1.00 93.12 200 VAL A N 1
ATOM 1498 C CA . VAL A 1 200 ? 31.116 -0.666 -45.475 1.00 93.12 200 VAL A CA 1
ATOM 1499 C C . VAL A 1 200 ? 31.382 -1.082 -46.928 1.00 93.12 200 VAL A C 1
ATOM 1501 O O . VAL A 1 200 ? 32.541 -1.213 -47.306 1.00 93.12 200 VAL A O 1
ATOM 1504 N N . GLN A 1 201 ? 30.352 -1.190 -47.772 1.00 90.44 201 GLN A N 1
ATOM 1505 C CA . GLN A 1 201 ? 30.512 -1.513 -49.199 1.00 90.44 201 GLN A CA 1
ATOM 1506 C C . GLN A 1 201 ? 31.162 -0.373 -50.005 1.00 90.44 201 GLN A C 1
ATOM 1508 O O . GLN A 1 201 ? 31.592 -0.589 -51.131 1.00 90.44 201 GLN A O 1
ATOM 1513 N N . THR A 1 202 ? 31.240 0.835 -49.435 1.00 88.81 202 THR A N 1
ATOM 1514 C CA . THR A 1 202 ? 31.860 2.014 -50.067 1.00 88.81 202 THR A CA 1
ATOM 1515 C C . THR A 1 202 ? 33.317 2.228 -49.650 1.00 88.81 202 THR A C 1
ATOM 1517 O O . THR A 1 202 ? 33.928 3.223 -50.044 1.00 88.81 202 THR A O 1
ATOM 1520 N N . LEU A 1 203 ? 33.863 1.357 -48.795 1.00 89.69 203 LEU A N 1
ATOM 1521 C CA . LEU A 1 203 ? 35.226 1.487 -48.283 1.00 89.69 203 LEU A CA 1
ATOM 1522 C C . LEU A 1 203 ? 36.257 1.225 -4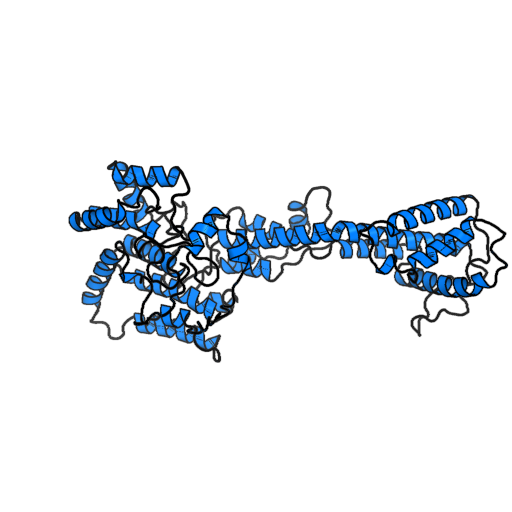9.383 1.00 89.69 203 LEU A C 1
ATOM 1524 O O . LEU A 1 203 ? 36.093 0.320 -50.192 1.00 89.69 203 LEU A O 1
ATOM 1528 N N . GLY A 1 204 ? 37.343 1.997 -49.381 1.00 84.19 204 GLY A N 1
ATOM 1529 C CA . GLY A 1 204 ? 38.515 1.704 -50.210 1.00 84.19 204 GLY A CA 1
ATOM 1530 C C . GLY A 1 204 ? 39.415 0.612 -49.614 1.00 84.19 204 GLY A C 1
ATOM 1531 O O . GLY A 1 204 ? 39.007 -0.089 -48.686 1.00 84.19 204 GLY A O 1
ATOM 1532 N N . PRO A 1 205 ? 40.658 0.467 -50.108 1.00 82.94 205 PRO A N 1
ATOM 1533 C CA . PRO A 1 205 ? 41.580 -0.546 -49.607 1.00 82.94 205 PRO A CA 1
ATOM 1534 C C . PRO A 1 205 ? 41.942 -0.285 -48.137 1.00 82.94 205 PRO A C 1
ATOM 1536 O O . PRO A 1 205 ? 42.224 0.849 -47.746 1.00 82.94 205 PRO A O 1
ATOM 1539 N N . GLY A 1 206 ? 41.940 -1.343 -47.325 1.00 87.38 206 GLY A N 1
ATOM 1540 C CA . GLY A 1 206 ? 42.299 -1.290 -45.907 1.00 87.38 206 GLY A CA 1
ATOM 1541 C C . GLY A 1 206 ? 41.395 -2.150 -45.026 1.00 87.38 206 GLY A C 1
ATOM 1542 O O . GLY A 1 206 ? 40.511 -2.861 -45.500 1.00 87.38 206 GLY A O 1
ATOM 1543 N N . GLU A 1 207 ? 41.622 -2.085 -43.717 1.00 89.94 207 GLU A N 1
ATOM 1544 C CA . GLU A 1 207 ? 40.818 -2.803 -42.725 1.00 89.94 207 GLU A CA 1
ATOM 1545 C C . GLU A 1 207 ? 39.481 -2.094 -42.445 1.00 89.94 207 GLU A C 1
ATOM 1547 O O . GLU A 1 207 ? 39.339 -0.884 -42.641 1.00 89.94 207 GLU A O 1
ATOM 1552 N N . LEU A 1 208 ? 38.501 -2.823 -41.899 1.00 89.94 208 LEU A N 1
ATOM 1553 C CA . LEU A 1 208 ? 37.252 -2.216 -41.433 1.00 89.94 208 LEU A CA 1
ATOM 1554 C C . LEU A 1 208 ? 37.521 -1.153 -40.351 1.00 89.94 208 LEU A C 1
ATOM 1556 O O . LEU A 1 208 ? 38.280 -1.425 -39.414 1.00 89.94 208 LEU A O 1
ATOM 1560 N N . PRO A 1 209 ? 36.855 0.019 -40.408 1.00 91.25 209 PRO A N 1
ATOM 1561 C CA . PRO A 1 209 ? 36.967 1.034 -39.370 1.00 91.25 209 PRO A CA 1
ATOM 1562 C C . PRO A 1 209 ? 36.707 0.458 -37.976 1.00 91.25 209 PRO A C 1
ATOM 1564 O O . PRO A 1 209 ? 35.636 -0.083 -37.695 1.00 91.25 209 PRO A O 1
ATOM 1567 N N . ARG A 1 210 ? 37.685 0.611 -37.081 1.00 89.38 210 ARG A N 1
ATOM 1568 C CA . ARG A 1 210 ? 37.615 0.172 -35.682 1.00 89.38 210 ARG A CA 1
ATOM 1569 C C . ARG A 1 210 ? 38.255 1.197 -34.755 1.00 89.38 210 ARG A C 1
ATOM 1571 O O . ARG A 1 210 ? 39.148 1.938 -35.154 1.00 89.38 210 ARG A O 1
ATOM 1578 N N . GLN A 1 211 ? 37.782 1.260 -33.513 1.00 87.06 211 GLN A N 1
ATOM 1579 C CA . GLN A 1 211 ? 38.441 2.048 -32.474 1.00 87.06 211 GLN A CA 1
ATOM 1580 C C . GLN A 1 211 ? 39.776 1.386 -32.098 1.00 87.06 211 GLN A C 1
ATOM 1582 O O . GLN A 1 211 ? 39.859 0.160 -32.025 1.00 87.06 211 GLN A O 1
ATOM 1587 N N . GLY A 1 212 ? 40.808 2.196 -31.868 1.00 78.75 212 GLY A N 1
ATOM 1588 C CA . GLY A 1 212 ? 42.124 1.736 -31.438 1.00 78.75 212 GLY A CA 1
ATOM 1589 C C . GLY A 1 212 ? 42.071 1.024 -30.085 1.00 78.75 212 GLY A C 1
ATOM 1590 O O . GLY A 1 212 ? 41.256 1.359 -29.224 1.00 78.75 212 GLY A O 1
ATOM 1591 N N . ALA A 1 213 ? 42.951 0.039 -29.903 1.00 74.31 213 ALA A N 1
ATOM 1592 C CA . ALA A 1 213 ? 43.011 -0.769 -28.685 1.00 74.31 213 ALA A CA 1
ATOM 1593 C C . ALA A 1 213 ? 43.571 0.004 -27.476 1.00 74.31 213 ALA A C 1
ATOM 1595 O O . ALA A 1 213 ? 43.185 -0.267 -26.343 1.00 74.31 213 ALA A O 1
ATOM 1596 N N . THR A 1 214 ? 44.465 0.969 -27.715 1.00 73.00 214 THR A N 1
ATOM 1597 C CA . THR A 1 214 ? 45.219 1.689 -26.675 1.00 73.00 214 THR A CA 1
ATOM 1598 C C . THR A 1 214 ? 44.643 3.066 -26.347 1.00 73.00 214 THR A C 1
ATOM 1600 O O . THR A 1 214 ? 44.629 3.459 -25.183 1.00 73.00 214 THR A O 1
ATOM 1603 N N . VAL A 1 215 ? 44.124 3.798 -27.342 1.00 75.56 215 VAL A N 1
ATOM 1604 C CA . VAL A 1 215 ? 43.573 5.151 -27.158 1.00 75.56 215 VAL A CA 1
ATOM 1605 C C . VAL A 1 215 ? 42.134 5.224 -27.659 1.00 75.56 215 VAL A C 1
ATOM 1607 O O . VAL A 1 215 ? 41.825 4.977 -28.827 1.00 75.56 215 VAL A O 1
ATOM 1610 N N . ARG A 1 216 ? 41.227 5.608 -26.756 1.00 66.81 216 ARG A N 1
ATOM 1611 C CA . ARG A 1 216 ? 39.798 5.745 -27.051 1.00 66.81 216 ARG A CA 1
ATOM 1612 C C . ARG A 1 216 ? 39.570 6.838 -28.102 1.00 66.81 216 ARG A C 1
ATOM 1614 O O . ARG A 1 216 ? 40.063 7.947 -27.958 1.00 66.81 216 ARG A O 1
ATOM 1621 N N . ASN A 1 217 ? 38.741 6.539 -29.103 1.00 70.06 217 ASN A N 1
ATOM 1622 C CA . ASN A 1 217 ? 38.379 7.426 -30.224 1.00 70.06 217 ASN A CA 1
ATOM 1623 C C . ASN A 1 217 ? 39.498 7.727 -31.238 1.00 70.06 217 ASN A C 1
ATOM 1625 O O . ASN A 1 217 ? 39.268 8.527 -32.141 1.00 70.06 217 ASN A O 1
ATOM 1629 N N . VAL A 1 218 ? 40.648 7.058 -31.151 1.00 84.44 218 VAL A N 1
ATOM 1630 C CA . VAL A 1 218 ? 41.636 7.045 -32.239 1.00 84.44 218 VAL A CA 1
ATOM 1631 C C . VAL A 1 218 ? 41.291 5.908 -33.197 1.00 84.44 218 VAL A C 1
ATOM 1633 O O . VAL A 1 218 ? 40.884 4.832 -32.758 1.00 84.44 218 VAL A O 1
ATOM 1636 N N . ILE A 1 219 ? 41.409 6.149 -34.501 1.00 86.50 219 ILE A N 1
ATOM 1637 C CA . ILE A 1 219 ? 41.194 5.141 -35.547 1.00 86.50 219 ILE A CA 1
ATOM 1638 C C . ILE A 1 219 ? 42.563 4.823 -36.152 1.00 86.50 219 ILE A C 1
ATOM 1640 O O . ILE A 1 219 ? 43.234 5.767 -36.571 1.00 86.50 219 ILE A O 1
ATOM 1644 N N . PRO A 1 220 ? 42.985 3.547 -36.207 1.00 87.81 220 PRO A N 1
ATOM 1645 C CA . PRO A 1 220 ? 44.238 3.167 -36.853 1.00 87.81 220 PRO A CA 1
ATOM 1646 C C . PRO A 1 220 ? 44.323 3.665 -38.301 1.00 87.81 220 PRO A C 1
ATOM 1648 O O . PRO A 1 220 ? 43.326 3.660 -39.028 1.00 87.81 220 PRO A O 1
ATOM 1651 N N . GLU A 1 221 ? 45.517 4.053 -38.743 1.00 84.56 221 GLU A N 1
ATOM 1652 C CA . GLU A 1 221 ? 45.748 4.491 -40.128 1.00 84.56 221 GLU A CA 1
ATOM 1653 C C . GLU A 1 221 ? 45.457 3.379 -41.145 1.00 84.56 221 GLU A C 1
ATOM 1655 O O . GLU A 1 221 ? 44.970 3.672 -42.231 1.00 84.56 221 GLU A O 1
ATOM 1660 N N . SER A 1 222 ? 45.615 2.109 -40.747 1.00 86.81 222 SER A N 1
ATOM 1661 C CA . SER A 1 222 ? 45.281 0.922 -41.550 1.00 86.81 222 SER A CA 1
ATOM 1662 C C . SER A 1 222 ? 43.797 0.794 -41.919 1.00 86.81 222 SER A C 1
ATOM 1664 O O . SER A 1 222 ? 43.446 0.005 -42.797 1.00 86.81 222 SER A O 1
ATOM 1666 N N . CYS A 1 223 ? 42.902 1.519 -41.239 1.00 88.69 223 CYS A N 1
ATOM 1667 C CA . CYS A 1 223 ? 41.467 1.432 -41.487 1.00 88.69 223 CYS A CA 1
ATOM 1668 C C . CYS A 1 223 ? 41.072 2.197 -42.756 1.00 88.69 223 CYS A C 1
ATOM 1670 O O . CYS A 1 223 ? 41.413 3.369 -42.908 1.00 88.69 223 CYS A O 1
ATOM 1672 N N . ALA A 1 224 ? 40.253 1.596 -43.609 1.00 89.38 224 ALA A N 1
ATOM 1673 C CA . ALA A 1 224 ? 39.794 2.210 -44.846 1.00 89.38 224 ALA A CA 1
ATOM 1674 C C . ALA A 1 224 ? 38.956 3.489 -44.620 1.00 89.38 224 ALA A C 1
ATOM 1676 O O . ALA A 1 224 ? 38.348 3.702 -43.560 1.00 89.38 224 ALA A O 1
ATOM 1677 N N . PHE A 1 225 ? 38.915 4.344 -45.645 1.00 87.38 225 PHE A N 1
ATOM 1678 C CA . PHE A 1 225 ? 38.027 5.507 -45.716 1.00 87.38 225 PHE A CA 1
ATOM 1679 C C . PHE A 1 225 ? 36.751 5.169 -46.512 1.00 87.38 225 PHE A C 1
ATOM 1681 O O . PHE A 1 225 ? 36.839 4.433 -47.498 1.00 87.38 225 PHE A O 1
ATOM 1688 N N . PRO A 1 226 ? 35.572 5.675 -46.094 1.00 87.44 226 PRO A N 1
ATOM 1689 C CA . PRO A 1 226 ? 34.315 5.485 -46.823 1.00 87.44 226 PRO A CA 1
ATOM 1690 C C . PRO A 1 226 ? 34.234 6.359 -48.081 1.00 87.44 226 PRO A C 1
ATOM 1692 O O . PRO A 1 226 ? 34.992 7.319 -48.219 1.00 87.44 226 PRO A O 1
ATOM 1695 N N . PHE A 1 227 ? 33.261 6.052 -48.947 1.00 86.12 227 PHE A N 1
ATOM 1696 C CA . PHE A 1 227 ? 32.949 6.772 -50.195 1.00 86.12 227 PHE A CA 1
ATOM 1697 C C . PHE A 1 227 ? 33.987 6.650 -51.323 1.00 86.12 227 PHE A C 1
ATOM 1699 O O . PHE A 1 227 ? 34.006 7.481 -52.227 1.00 86.12 227 PHE A O 1
ATOM 1706 N N . LEU A 1 228 ? 34.838 5.623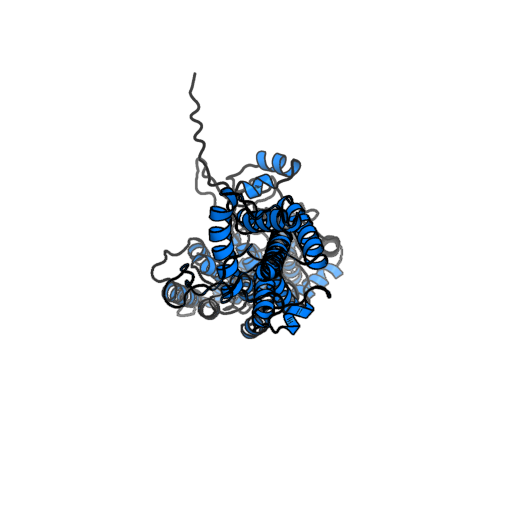 -51.285 1.00 83.75 228 LEU A N 1
ATOM 1707 C CA . LEU A 1 228 ? 35.821 5.342 -52.338 1.00 83.75 228 LEU A CA 1
ATOM 1708 C C . LEU A 1 228 ? 35.295 4.365 -53.400 1.00 83.75 228 LEU A C 1
ATOM 1710 O O . LEU A 1 228 ? 35.807 4.356 -54.515 1.00 83.75 228 LEU A O 1
ATOM 1714 N N . LEU A 1 229 ? 34.271 3.571 -53.071 1.00 84.50 229 LEU A N 1
ATOM 1715 C CA . LEU A 1 229 ? 33.577 2.677 -54.001 1.00 84.50 229 LEU A CA 1
ATOM 1716 C C . LEU A 1 229 ? 32.096 3.057 -54.139 1.00 84.50 229 LEU A C 1
ATOM 1718 O O . LEU A 1 229 ? 31.464 3.522 -53.185 1.00 84.50 229 LEU A O 1
ATOM 1722 N N . SER A 1 230 ? 31.537 2.806 -55.323 1.00 83.31 230 SER A N 1
ATOM 1723 C CA . SER A 1 230 ? 30.114 2.992 -55.621 1.00 83.31 230 SER A CA 1
ATOM 1724 C C . SER A 1 230 ? 29.274 1.805 -55.142 1.00 83.31 230 SER A C 1
ATOM 1726 O O . SER A 1 230 ? 29.667 0.648 -55.281 1.00 83.31 230 SER A O 1
ATOM 1728 N N . LEU A 1 231 ? 28.072 2.081 -54.628 1.00 85.44 231 LEU A N 1
ATOM 1729 C CA . LEU A 1 231 ? 27.109 1.033 -54.282 1.00 85.44 231 LEU A CA 1
ATOM 1730 C C . LEU A 1 231 ? 26.511 0.363 -55.527 1.00 85.44 231 LEU A C 1
ATOM 1732 O O . LEU A 1 231 ? 26.231 1.012 -56.538 1.00 85.44 231 LEU A O 1
ATOM 1736 N N . THR A 1 232 ? 26.199 -0.929 -55.402 1.00 87.94 232 THR A N 1
ATOM 1737 C CA . THR A 1 232 ? 25.417 -1.664 -56.409 1.00 87.94 232 THR A CA 1
ATOM 1738 C C . THR A 1 232 ? 24.005 -1.077 -56.561 1.00 87.94 232 THR A C 1
ATOM 1740 O O . THR A 1 232 ? 23.518 -0.328 -55.711 1.00 87.94 232 THR A O 1
ATOM 1743 N N . SER A 1 233 ? 23.306 -1.401 -57.652 1.00 85.88 233 SER A N 1
ATOM 1744 C CA . SER A 1 233 ? 21.911 -0.976 -57.865 1.00 85.88 233 SER A CA 1
ATOM 1745 C C . SER A 1 233 ? 20.970 -1.429 -56.739 1.00 85.88 233 SER A C 1
ATOM 1747 O O . SER A 1 233 ? 20.130 -0.641 -56.308 1.00 85.88 233 SER A O 1
ATOM 1749 N N . ASN A 1 234 ? 21.141 -2.649 -56.223 1.00 88.81 234 ASN A N 1
ATOM 1750 C CA . ASN A 1 234 ? 20.347 -3.175 -55.110 1.00 88.81 234 ASN A CA 1
ATOM 1751 C C . ASN A 1 234 ? 20.671 -2.445 -53.799 1.00 88.81 234 ASN A C 1
ATOM 1753 O O . ASN A 1 234 ? 19.768 -1.897 -53.172 1.00 88.81 234 ASN A O 1
ATOM 1757 N N . SER A 1 235 ? 21.956 -2.306 -53.459 1.00 89.12 235 SER A N 1
ATOM 1758 C CA . SER A 1 235 ? 22.386 -1.586 -52.252 1.00 89.12 235 SER A CA 1
ATOM 1759 C C . SER A 1 235 ? 21.962 -0.111 -52.258 1.00 89.12 235 SER A C 1
ATOM 1761 O O . SER A 1 235 ? 21.713 0.466 -51.201 1.00 89.12 235 SER A O 1
ATOM 1763 N N . ARG A 1 236 ? 21.847 0.517 -53.439 1.00 88.00 236 ARG A N 1
ATOM 1764 C CA . ARG A 1 236 ? 21.290 1.874 -53.572 1.00 88.00 236 ARG A CA 1
ATOM 1765 C C . ARG A 1 236 ? 19.805 1.929 -53.220 1.00 88.00 236 ARG A C 1
ATOM 1767 O O . ARG A 1 236 ? 19.406 2.848 -52.514 1.00 88.00 236 ARG A O 1
ATOM 1774 N N . ARG A 1 237 ? 19.001 0.949 -53.652 1.00 89.56 237 ARG A N 1
ATOM 1775 C CA . ARG A 1 237 ? 17.580 0.858 -53.265 1.00 89.56 237 ARG A CA 1
ATOM 1776 C C . ARG A 1 237 ? 17.429 0.665 -51.757 1.00 89.56 237 ARG A C 1
ATOM 1778 O O . ARG A 1 237 ? 16.612 1.347 -51.140 1.00 89.56 237 ARG A O 1
ATOM 1785 N N . ASP A 1 238 ? 18.258 -0.191 -51.165 1.00 91.25 238 ASP A N 1
ATOM 1786 C CA . ASP A 1 238 ? 18.271 -0.414 -49.716 1.00 91.25 238 ASP A CA 1
ATOM 1787 C C . ASP A 1 238 ? 18.669 0.860 -48.957 1.00 91.25 238 ASP A C 1
ATOM 1789 O O . ASP A 1 238 ? 18.020 1.226 -47.976 1.00 91.25 238 ASP A O 1
ATOM 1793 N N . ALA A 1 239 ? 19.673 1.594 -49.454 1.00 91.38 239 ALA A N 1
ATOM 1794 C CA . ALA A 1 239 ? 20.072 2.889 -48.904 1.00 91.38 239 ALA A CA 1
ATOM 1795 C C . ALA A 1 239 ? 18.921 3.903 -48.938 1.00 91.38 239 ALA A C 1
ATOM 1797 O O . ALA A 1 239 ? 18.674 4.575 -47.938 1.00 91.38 239 ALA A O 1
ATOM 1798 N N . THR A 1 240 ? 18.185 3.994 -50.052 1.00 92.75 240 THR A N 1
ATOM 1799 C CA . THR A 1 240 ? 17.003 4.861 -50.159 1.00 92.75 240 THR A CA 1
ATOM 1800 C C . THR A 1 240 ? 15.919 4.453 -49.159 1.00 92.75 240 THR A C 1
ATOM 1802 O O . THR A 1 240 ? 15.404 5.310 -48.445 1.00 92.75 240 THR A O 1
ATOM 1805 N N . SER A 1 241 ? 15.626 3.155 -49.039 1.00 94.44 241 SER A N 1
ATOM 1806 C CA . SER A 1 241 ? 14.636 2.625 -48.088 1.00 94.44 241 SER A CA 1
ATOM 1807 C C . SER A 1 241 ? 14.990 2.955 -46.631 1.00 94.44 241 SER A C 1
ATOM 1809 O O . SER A 1 241 ? 14.154 3.459 -45.877 1.00 94.44 241 SER A O 1
ATOM 1811 N N . ILE A 1 242 ? 16.250 2.744 -46.233 1.00 94.62 242 ILE A N 1
ATOM 1812 C CA . ILE A 1 242 ? 16.740 3.065 -44.884 1.00 94.62 242 ILE A CA 1
ATOM 1813 C C . ILE A 1 242 ? 16.706 4.575 -44.628 1.00 94.62 242 ILE A C 1
ATOM 1815 O O . ILE A 1 242 ? 16.286 4.994 -43.549 1.00 94.62 242 ILE A O 1
ATOM 1819 N N . THR A 1 243 ? 17.102 5.397 -45.603 1.00 94.31 243 THR A N 1
ATOM 1820 C CA . THR A 1 243 ? 17.020 6.864 -45.527 1.00 94.31 243 THR A CA 1
ATOM 1821 C C . THR A 1 243 ? 15.584 7.320 -45.258 1.00 94.31 243 THR A C 1
ATOM 1823 O O . THR A 1 243 ? 15.357 8.077 -44.313 1.00 94.31 243 THR A O 1
ATOM 1826 N N . THR A 1 244 ? 14.598 6.802 -46.001 1.00 94.81 244 THR A N 1
ATOM 1827 C CA . THR A 1 244 ? 13.178 7.127 -45.785 1.00 94.81 244 THR A CA 1
ATOM 1828 C C . THR A 1 244 ? 12.709 6.740 -44.380 1.00 94.81 244 THR A C 1
ATOM 1830 O O . THR A 1 244 ? 12.089 7.554 -43.695 1.00 94.81 244 THR A O 1
ATOM 1833 N N . LYS A 1 245 ? 13.047 5.534 -43.904 1.00 94.81 245 LYS A N 1
ATOM 1834 C CA . LYS A 1 245 ? 12.683 5.083 -42.547 1.00 94.81 245 LYS A CA 1
ATOM 1835 C C . LYS A 1 245 ? 13.329 5.935 -41.453 1.00 94.81 245 LYS A C 1
ATOM 1837 O O . LYS A 1 245 ? 12.665 6.320 -40.492 1.00 94.81 245 LYS A O 1
ATOM 1842 N N . LEU A 1 246 ? 14.614 6.266 -41.597 1.00 93.94 246 LEU A N 1
ATOM 1843 C CA . LEU A 1 246 ? 15.328 7.134 -40.658 1.00 93.94 246 LEU A CA 1
ATOM 1844 C C . LEU A 1 246 ? 14.677 8.518 -40.566 1.00 93.94 246 LEU A C 1
ATOM 1846 O O . LEU A 1 246 ? 14.517 9.037 -39.464 1.00 93.94 246 LEU A O 1
ATOM 1850 N N . GLU A 1 247 ? 14.281 9.108 -41.694 1.00 92.62 247 GLU A N 1
ATOM 1851 C CA . GLU A 1 247 ? 13.588 10.402 -41.724 1.00 92.62 247 GLU A CA 1
ATOM 1852 C C . GLU A 1 247 ? 12.245 10.350 -41.001 1.00 92.62 247 GLU A C 1
ATOM 1854 O O . GLU A 1 247 ? 11.988 11.187 -40.132 1.00 92.62 247 GLU A O 1
ATOM 1859 N N . GLN A 1 248 ? 11.430 9.338 -41.301 1.00 93.50 248 GLN A N 1
ATOM 1860 C CA . GLN A 1 248 ? 10.133 9.132 -40.655 1.00 93.50 248 GLN A CA 1
ATOM 1861 C C . GLN A 1 248 ? 10.277 9.004 -39.130 1.00 93.50 248 GLN A C 1
ATOM 1863 O O . GLN A 1 248 ? 9.584 9.685 -38.371 1.00 93.50 248 GLN A O 1
ATOM 1868 N N . LEU A 1 249 ? 11.224 8.191 -38.654 1.00 93.06 249 LEU A N 1
ATOM 1869 C CA . LEU A 1 249 ? 11.450 8.000 -37.218 1.00 93.06 249 LEU A CA 1
ATOM 1870 C C . LEU A 1 249 ? 12.069 9.222 -36.531 1.00 93.06 249 LEU A C 1
ATOM 1872 O O . LEU A 1 249 ? 11.786 9.471 -35.361 1.00 93.06 249 LEU A O 1
ATOM 1876 N N . LEU A 1 250 ? 12.905 10.005 -37.217 1.00 91.12 250 LEU A N 1
ATOM 1877 C CA . LEU A 1 250 ? 13.463 11.240 -36.656 1.00 91.12 250 LEU A CA 1
ATOM 1878 C C . LEU A 1 250 ? 12.404 12.341 -36.504 1.00 91.12 250 LEU A C 1
ATOM 1880 O O . LEU A 1 250 ? 12.486 13.123 -35.551 1.00 91.12 250 LEU A O 1
ATOM 1884 N N . GLN A 1 251 ? 11.409 12.372 -37.397 1.00 89.44 251 GLN A N 1
ATOM 1885 C CA . GLN A 1 251 ? 10.245 13.260 -37.312 1.00 89.44 251 GLN A CA 1
ATOM 1886 C C . GLN A 1 251 ? 9.249 12.833 -36.221 1.00 89.44 251 GLN A C 1
ATOM 1888 O O . GLN A 1 251 ? 8.530 13.676 -35.686 1.00 89.44 251 GLN A O 1
ATOM 1893 N N . ASN A 1 252 ? 9.233 11.554 -35.829 1.00 88.12 252 ASN A N 1
ATOM 1894 C CA . ASN A 1 252 ? 8.372 11.060 -34.757 1.00 88.12 252 ASN A CA 1
ATOM 1895 C C . ASN A 1 252 ? 8.669 11.779 -33.429 1.00 88.12 252 ASN A C 1
ATOM 1897 O O . ASN A 1 252 ? 9.798 11.726 -32.934 1.00 88.12 252 ASN A O 1
ATOM 1901 N N . ALA A 1 253 ? 7.642 12.379 -32.812 1.00 84.44 253 ALA A N 1
ATOM 1902 C CA . ALA A 1 253 ? 7.702 13.150 -31.563 1.00 84.44 253 ALA A CA 1
ATOM 1903 C C . ALA A 1 253 ? 8.211 12.366 -30.333 1.00 84.44 253 ALA A C 1
ATOM 1905 O O . ALA A 1 253 ? 8.684 12.977 -29.369 1.00 84.44 253 ALA A O 1
ATOM 1906 N N . THR A 1 254 ? 8.260 11.036 -30.395 1.00 87.75 254 THR A N 1
ATOM 1907 C CA . THR A 1 254 ? 8.788 10.168 -29.325 1.00 87.75 254 THR A CA 1
ATOM 1908 C C . THR A 1 254 ? 10.298 9.898 -29.411 1.00 87.75 254 THR A C 1
ATOM 1910 O O . THR A 1 254 ? 10.910 9.527 -28.405 1.00 87.75 254 THR A O 1
ATOM 1913 N N . ALA A 1 255 ? 10.931 10.129 -30.569 1.00 85.69 255 ALA A N 1
ATOM 1914 C CA . ALA A 1 255 ? 12.371 9.941 -30.748 1.00 85.69 255 ALA A CA 1
ATOM 1915 C C . ALA A 1 255 ? 13.208 10.759 -29.748 1.00 85.69 255 ALA A C 1
ATOM 1917 O O . ALA A 1 255 ? 12.942 11.927 -29.458 1.00 85.69 255 ALA A O 1
ATOM 1918 N N . SER A 1 256 ? 14.276 10.165 -29.210 1.00 86.38 256 SER A N 1
ATOM 1919 C CA . SER A 1 256 ? 15.115 10.885 -28.252 1.00 86.38 256 SER A CA 1
ATOM 1920 C C . SER A 1 256 ? 15.858 12.059 -28.903 1.00 86.38 256 SER A C 1
ATOM 1922 O O . SER A 1 256 ? 16.425 11.933 -29.990 1.00 86.38 256 SER A O 1
ATOM 1924 N N . ASN A 1 257 ? 16.002 13.164 -28.158 1.00 86.06 257 ASN A N 1
ATOM 1925 C CA . ASN A 1 257 ? 16.870 14.294 -28.520 1.00 86.06 257 ASN A CA 1
ATOM 1926 C C . ASN A 1 257 ? 18.296 13.868 -28.905 1.00 86.06 257 ASN A C 1
ATOM 1928 O O . ASN A 1 257 ? 18.937 14.531 -29.715 1.00 86.06 257 ASN A O 1
ATOM 1932 N N . ARG A 1 258 ? 18.796 12.742 -28.372 1.00 86.38 258 ARG A N 1
ATOM 1933 C CA . ARG A 1 258 ? 20.089 12.167 -28.770 1.00 86.38 258 ARG A CA 1
ATOM 1934 C C . ARG A 1 258 ? 20.180 11.917 -30.280 1.00 86.38 258 ARG A C 1
ATOM 1936 O O . ARG A 1 258 ? 21.246 12.127 -30.853 1.00 86.38 258 ARG A O 1
ATOM 1943 N N . HIS A 1 259 ? 19.093 11.462 -30.899 1.00 85.88 259 HIS A N 1
ATOM 1944 C CA . HIS A 1 259 ? 19.038 11.140 -32.323 1.00 85.88 259 HIS A CA 1
ATOM 1945 C C . HIS A 1 259 ? 18.621 12.348 -33.171 1.00 85.88 259 HIS A C 1
ATOM 1947 O O . HIS A 1 259 ? 19.164 12.518 -34.257 1.00 85.88 259 HIS A O 1
ATOM 1953 N N . ARG A 1 260 ? 17.752 13.234 -32.658 1.00 85.25 260 ARG A N 1
ATOM 1954 C CA . ARG A 1 260 ? 17.266 14.411 -33.407 1.00 85.25 260 ARG A CA 1
ATOM 1955 C C . ARG A 1 260 ? 18.265 15.550 -33.574 1.00 85.25 260 ARG A C 1
ATOM 1957 O O . ARG A 1 260 ? 18.127 16.332 -34.506 1.00 85.25 260 ARG A O 1
ATOM 1964 N N . ARG A 1 261 ? 19.256 15.677 -32.685 1.00 88.56 261 ARG A N 1
ATOM 1965 C CA . ARG A 1 261 ? 20.282 16.730 -32.798 1.00 88.56 261 ARG A CA 1
ATOM 1966 C C . ARG A 1 261 ? 20.909 16.713 -34.189 1.00 88.56 261 ARG A C 1
ATOM 1968 O O . ARG A 1 261 ? 21.299 15.653 -34.667 1.00 88.56 261 ARG A O 1
ATOM 1975 N N . GLN A 1 262 ? 21.092 17.878 -34.800 1.00 83.94 262 GLN A N 1
ATOM 1976 C CA . GLN A 1 262 ? 21.708 17.996 -36.128 1.00 83.94 262 GLN A CA 1
ATOM 1977 C C . GLN A 1 262 ? 23.136 17.413 -36.153 1.00 83.94 262 GLN A C 1
ATOM 1979 O O . GLN A 1 262 ? 23.588 16.841 -37.140 1.00 83.94 262 GLN A O 1
ATOM 1984 N N . THR A 1 263 ? 23.825 17.458 -35.009 1.00 85.38 263 THR A N 1
ATOM 1985 C CA . THR A 1 263 ? 25.150 16.861 -34.800 1.00 85.38 263 THR A CA 1
ATOM 1986 C C . THR A 1 263 ? 25.120 15.377 -34.394 1.00 85.38 263 THR A C 1
ATOM 1988 O O . THR A 1 263 ? 26.164 14.801 -34.077 1.00 85.38 263 THR A O 1
ATOM 1991 N N . SER A 1 264 ? 23.961 14.714 -34.408 1.00 90.56 264 SER A N 1
ATOM 1992 C CA . SER A 1 264 ? 23.853 13.300 -34.038 1.00 90.56 264 SER A CA 1
ATOM 1993 C C . SER A 1 264 ? 24.536 12.382 -35.055 1.00 90.56 264 SER A C 1
ATOM 1995 O O . SER A 1 264 ? 24.691 12.709 -36.233 1.00 90.56 264 SER A O 1
ATOM 1997 N N . ALA A 1 265 ? 24.926 11.191 -34.594 1.00 90.31 265 ALA A N 1
ATOM 1998 C CA . ALA A 1 265 ? 25.420 10.144 -35.482 1.00 90.31 265 ALA A CA 1
ATOM 1999 C C . ALA A 1 265 ? 24.341 9.682 -36.477 1.00 90.31 265 ALA A C 1
ATOM 2001 O O . ALA A 1 265 ? 24.669 9.383 -37.618 1.00 90.31 265 ALA A O 1
ATOM 2002 N N . THR A 1 266 ? 23.061 9.672 -36.073 1.00 92.38 266 THR A N 1
ATOM 2003 C CA . THR A 1 266 ? 21.946 9.306 -36.963 1.00 92.38 266 THR A CA 1
ATOM 2004 C C . THR A 1 266 ? 21.834 10.268 -38.140 1.00 92.38 266 THR A C 1
ATOM 2006 O O . THR A 1 266 ? 21.779 9.818 -39.275 1.00 92.38 266 THR A O 1
ATOM 2009 N N . ASN A 1 267 ? 21.847 11.581 -37.883 1.00 90.81 267 ASN A N 1
ATOM 2010 C CA . ASN A 1 267 ? 21.736 12.587 -38.940 1.00 90.81 267 ASN A CA 1
ATOM 2011 C C . ASN A 1 267 ? 22.963 12.588 -39.858 1.00 90.81 267 ASN A C 1
ATOM 2013 O O . ASN A 1 267 ? 22.822 12.739 -41.065 1.00 90.81 267 ASN A O 1
ATOM 2017 N N . ALA A 1 268 ? 24.162 12.361 -39.312 1.00 91.12 268 ALA A N 1
ATOM 2018 C CA . ALA A 1 268 ? 25.359 12.210 -40.136 1.00 91.12 268 ALA A CA 1
ATOM 2019 C C . ALA A 1 268 ? 25.251 10.998 -41.083 1.00 91.12 268 ALA A C 1
ATOM 2021 O O . ALA A 1 268 ? 25.516 11.137 -42.273 1.00 91.12 268 ALA A O 1
ATOM 2022 N N . LEU A 1 269 ? 24.812 9.837 -40.577 1.00 92.38 269 LEU A N 1
ATOM 2023 C CA . LEU A 1 269 ? 24.590 8.638 -41.396 1.00 92.38 269 LEU A CA 1
ATOM 2024 C C . LEU A 1 269 ? 23.478 8.841 -42.433 1.00 92.38 269 LEU A C 1
ATOM 2026 O O . LEU A 1 269 ? 23.632 8.405 -43.568 1.00 92.38 269 LEU A O 1
ATOM 2030 N N . LEU A 1 270 ? 22.401 9.541 -42.072 1.00 92.38 270 LEU A N 1
ATOM 2031 C CA . LEU A 1 270 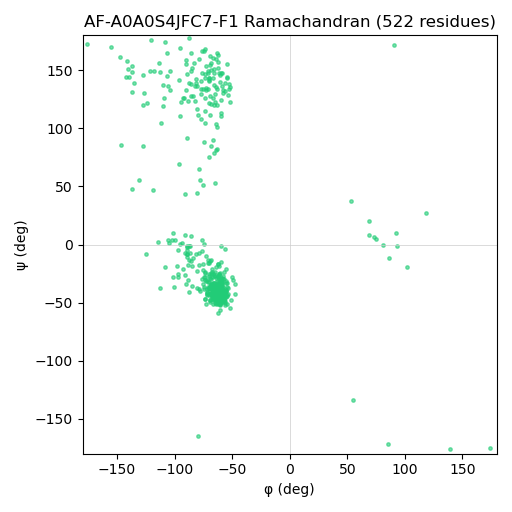? 21.328 9.905 -42.995 1.00 92.38 270 LEU A CA 1
ATOM 2032 C C . LEU A 1 270 ? 21.856 10.748 -44.167 1.00 92.38 270 LEU A C 1
ATOM 2034 O O . LEU A 1 270 ? 21.595 10.427 -45.324 1.00 92.38 270 LEU A O 1
ATOM 2038 N N . CYS A 1 271 ? 22.635 11.797 -43.883 1.00 89.06 271 CYS A N 1
ATOM 2039 C CA . CYS A 1 271 ? 23.252 12.616 -44.928 1.00 89.06 271 CYS A CA 1
ATOM 2040 C C . CYS A 1 271 ? 24.197 11.791 -45.811 1.00 89.06 271 CYS A C 1
ATOM 2042 O O . CYS A 1 271 ? 24.139 11.900 -47.031 1.00 89.06 271 CYS A O 1
ATOM 2044 N N . ALA A 1 272 ? 25.022 10.930 -45.209 1.00 89.12 272 ALA A N 1
ATOM 2045 C CA . ALA A 1 272 ? 25.926 10.051 -45.944 1.00 89.12 272 ALA A CA 1
ATOM 2046 C C . ALA A 1 272 ? 25.182 9.098 -46.893 1.00 89.12 272 ALA A C 1
ATOM 2048 O O . ALA A 1 272 ? 25.543 8.994 -48.062 1.00 89.12 272 ALA A O 1
ATOM 2049 N N . LEU A 1 273 ? 24.123 8.432 -46.422 1.00 90.12 273 LEU A N 1
ATOM 2050 C CA . LEU A 1 273 ? 23.335 7.520 -47.253 1.00 90.12 273 LEU A CA 1
ATOM 2051 C C . LEU A 1 273 ? 22.622 8.244 -48.398 1.00 90.12 273 LEU A C 1
ATOM 2053 O O . LEU A 1 273 ? 22.576 7.708 -49.504 1.00 90.12 273 LEU A O 1
ATOM 2057 N N . ARG A 1 274 ? 22.109 9.461 -48.168 1.00 88.88 274 ARG A N 1
ATOM 2058 C CA . ARG A 1 274 ? 21.511 10.285 -49.230 1.00 88.88 274 ARG A CA 1
ATOM 2059 C C . ARG A 1 274 ? 22.508 10.551 -50.353 1.00 88.88 274 ARG A C 1
ATOM 2061 O O . ARG A 1 274 ? 22.153 10.361 -51.511 1.00 88.88 274 ARG A O 1
ATOM 2068 N N . GLU A 1 275 ? 23.742 10.926 -50.030 1.00 84.12 275 GLU A N 1
ATOM 2069 C CA . GLU A 1 275 ? 24.760 11.184 -51.055 1.00 84.12 275 GLU A CA 1
ATOM 2070 C C . GLU A 1 275 ? 25.154 9.914 -51.814 1.00 84.12 275 GLU A C 1
ATOM 2072 O O . GLU A 1 275 ? 25.161 9.909 -53.042 1.00 84.12 275 GLU A O 1
ATOM 2077 N N . VAL A 1 276 ? 25.373 8.801 -51.113 1.00 84.69 276 VAL A N 1
ATOM 2078 C CA . VAL A 1 276 ? 25.752 7.538 -51.767 1.00 84.69 276 VAL A CA 1
ATOM 2079 C C . VAL A 1 276 ? 24.609 6.958 -52.613 1.00 84.69 276 VAL A C 1
ATOM 2081 O O . VAL A 1 276 ? 24.850 6.327 -53.644 1.00 84.69 276 VAL A O 1
ATOM 2084 N N . SER A 1 277 ? 23.351 7.206 -52.236 1.00 85.00 277 SER A N 1
ATOM 2085 C CA . SER A 1 277 ? 22.187 6.756 -53.010 1.00 85.00 277 SER A CA 1
ATOM 2086 C C . SER A 1 277 ? 22.045 7.451 -54.374 1.00 85.00 277 SER A C 1
ATOM 2088 O O . SER A 1 277 ? 21.466 6.863 -55.287 1.00 85.00 277 SER A O 1
ATOM 2090 N N . LYS A 1 278 ? 22.617 8.655 -54.552 1.00 80.69 278 LYS A N 1
ATOM 2091 C CA . LYS A 1 278 ? 22.530 9.444 -55.797 1.00 80.69 278 LYS A CA 1
ATOM 2092 C C . LYS A 1 278 ? 23.428 8.929 -56.936 1.00 80.69 278 LYS A C 1
ATOM 2094 O O . LYS A 1 278 ? 23.170 9.262 -58.087 1.00 80.69 278 LYS A O 1
ATOM 2099 N N . GLY A 1 279 ? 24.431 8.088 -56.660 1.00 67.44 279 GLY A N 1
ATOM 2100 C CA . GLY A 1 279 ? 25.349 7.548 -57.680 1.00 67.44 279 GLY A CA 1
ATOM 2101 C C . GLY A 1 279 ? 26.558 8.442 -58.016 1.00 67.44 279 GLY A C 1
ATOM 2102 O O . GLY A 1 279 ? 26.817 9.428 -57.334 1.00 67.44 279 GLY A O 1
ATOM 2103 N N . GLU A 1 280 ? 27.316 8.056 -59.053 1.00 56.50 280 GLU A N 1
ATOM 2104 C CA . GLU A 1 280 ? 28.747 8.351 -59.326 1.00 56.50 280 GLU A CA 1
ATOM 2105 C C . GLU A 1 280 ? 29.215 9.822 -59.382 1.00 56.50 280 GLU A C 1
ATOM 2107 O O . GLU A 1 280 ? 30.416 10.068 -59.432 1.00 56.50 280 GLU A O 1
ATOM 2112 N N . ASN A 1 281 ? 28.337 10.819 -59.260 1.00 51.91 281 ASN A N 1
ATOM 2113 C CA . ASN A 1 281 ? 28.736 12.236 -59.273 1.00 51.91 281 ASN A CA 1
ATOM 2114 C C . ASN A 1 281 ? 29.053 12.832 -57.884 1.00 51.91 281 ASN A C 1
ATOM 2116 O O . ASN A 1 281 ? 29.259 14.039 -57.767 1.00 51.91 281 ASN A O 1
ATOM 2120 N N . ALA A 1 282 ? 29.109 12.025 -56.819 1.00 50.28 282 ALA A N 1
ATOM 2121 C CA . ALA A 1 282 ? 29.278 12.525 -55.448 1.00 50.28 282 ALA A CA 1
ATOM 2122 C C . ALA A 1 282 ? 30.741 12.680 -54.972 1.00 50.28 282 ALA A C 1
ATOM 2124 O O . ALA A 1 282 ? 30.966 13.216 -53.892 1.00 50.28 282 ALA A O 1
ATOM 2125 N N . VAL A 1 283 ? 31.752 12.225 -55.724 1.00 51.47 283 VAL A N 1
ATOM 2126 C CA . VAL A 1 283 ? 33.119 12.036 -55.177 1.00 51.47 283 VAL A CA 1
ATOM 2127 C C . VAL A 1 283 ? 34.029 13.278 -55.289 1.00 51.47 283 VAL A C 1
ATOM 2129 O O . VAL A 1 283 ? 35.113 13.297 -54.715 1.00 51.47 283 VAL A O 1
ATOM 2132 N N . SER A 1 284 ? 33.599 14.373 -55.929 1.00 51.88 284 SER A N 1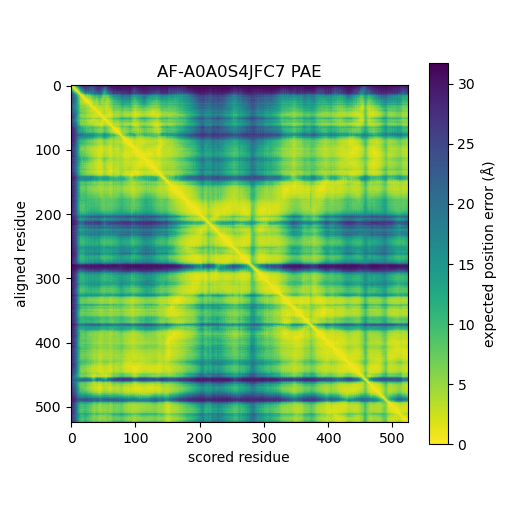
ATOM 2133 C CA . SER A 1 284 ? 34.478 15.531 -56.204 1.00 51.88 284 SER A CA 1
ATOM 2134 C C . SER A 1 284 ? 34.034 16.856 -55.563 1.00 51.88 284 SER A C 1
ATOM 2136 O O . SER A 1 284 ? 34.026 17.897 -56.218 1.00 51.88 284 SER A O 1
ATOM 2138 N N . SER A 1 285 ? 33.673 16.854 -54.277 1.00 53.94 285 SER A N 1
ATOM 2139 C CA . SER A 1 285 ? 33.422 18.093 -53.521 1.00 53.94 285 SER A CA 1
ATOM 2140 C C . SER A 1 285 ? 34.242 18.132 -52.231 1.00 53.94 285 SER A C 1
ATOM 2142 O O . SER A 1 285 ? 34.196 17.196 -51.432 1.00 53.94 285 SER A O 1
ATOM 2144 N N . ASP A 1 286 ? 34.949 19.240 -51.979 1.00 54.47 286 ASP A N 1
ATOM 2145 C CA . ASP A 1 286 ? 35.683 19.500 -50.726 1.00 54.47 286 ASP A CA 1
ATOM 2146 C C . ASP A 1 286 ? 34.790 19.395 -49.473 1.00 54.47 286 ASP A C 1
ATOM 2148 O O . ASP A 1 286 ? 35.274 19.111 -48.375 1.00 54.47 286 ASP A O 1
ATOM 2152 N N . SER A 1 287 ? 33.468 19.522 -49.638 1.00 56.66 287 SER A N 1
ATOM 2153 C CA . SER A 1 287 ? 32.488 19.325 -48.565 1.00 56.66 287 SER A CA 1
ATOM 2154 C C . SER A 1 287 ? 32.398 17.869 -48.083 1.00 56.66 287 SER A C 1
ATOM 2156 O O . SER A 1 287 ? 32.059 17.639 -46.921 1.00 56.66 287 SER A O 1
ATOM 2158 N N . LEU A 1 288 ? 32.747 16.875 -48.915 1.00 62.16 288 LEU A N 1
ATOM 2159 C CA . LEU A 1 288 ? 32.755 15.472 -48.491 1.00 62.16 288 LEU A CA 1
ATOM 2160 C C . LEU A 1 288 ? 33.930 15.137 -47.574 1.00 62.16 288 LEU A C 1
ATOM 2162 O O . LEU A 1 288 ? 33.747 14.315 -46.688 1.00 62.16 288 LEU A O 1
ATOM 2166 N N . LYS A 1 289 ? 35.099 15.784 -47.687 1.00 65.88 289 LYS A N 1
ATOM 2167 C CA . LYS A 1 289 ? 36.292 15.423 -46.887 1.00 65.88 289 LYS A CA 1
ATOM 2168 C C . LYS A 1 289 ? 36.038 15.490 -45.374 1.00 65.88 289 LYS A C 1
ATOM 2170 O O . LYS A 1 289 ? 36.390 14.566 -44.639 1.00 65.88 289 LYS A O 1
ATOM 2175 N N . ILE A 1 290 ? 35.367 16.546 -44.908 1.00 67.06 290 ILE A N 1
ATOM 2176 C CA . ILE A 1 290 ? 35.006 16.731 -43.489 1.00 67.06 290 ILE A CA 1
ATOM 2177 C C . ILE A 1 290 ? 33.967 15.685 -43.049 1.00 67.06 290 ILE A C 1
ATOM 2179 O O . ILE A 1 290 ? 34.035 15.142 -41.940 1.00 67.06 290 ILE A O 1
ATOM 2183 N N . VAL A 1 291 ? 33.017 15.363 -43.931 1.00 76.69 291 VAL A N 1
ATOM 2184 C CA . VAL A 1 291 ? 31.985 14.349 -43.685 1.00 76.69 291 VAL A CA 1
ATOM 2185 C C . VAL A 1 291 ? 32.607 12.950 -43.626 1.00 76.69 291 VAL A C 1
ATOM 2187 O O . VAL A 1 291 ? 32.290 12.196 -42.709 1.00 76.69 291 VAL A O 1
ATOM 2190 N N . THR A 1 292 ? 33.556 12.624 -44.505 1.00 83.50 292 THR A N 1
ATOM 2191 C CA . THR A 1 292 ? 34.265 11.337 -44.570 1.00 83.50 292 THR A CA 1
ATOM 2192 C C . THR A 1 292 ? 34.959 11.001 -43.257 1.00 83.50 292 THR A C 1
ATOM 2194 O O . THR A 1 292 ? 34.777 9.901 -42.733 1.00 83.50 292 THR A O 1
ATOM 2197 N N . VAL A 1 293 ? 35.698 11.948 -42.666 1.00 85.19 293 VAL A N 1
ATOM 2198 C CA . VAL A 1 293 ? 36.372 11.731 -41.372 1.00 85.19 293 VAL A CA 1
ATOM 2199 C C . VAL A 1 293 ? 35.351 11.442 -40.272 1.00 85.19 293 VAL A C 1
ATOM 2201 O O . VAL A 1 293 ? 35.491 10.480 -39.515 1.00 85.19 293 VAL A O 1
ATOM 2204 N N . ARG A 1 294 ? 34.274 12.231 -40.206 1.00 88.06 294 ARG A N 1
ATOM 2205 C CA . ARG A 1 294 ? 33.227 12.057 -39.194 1.00 88.06 294 ARG A CA 1
ATOM 2206 C C . ARG A 1 294 ? 32.464 10.740 -39.358 1.00 88.06 294 ARG A C 1
ATOM 2208 O O . ARG A 1 294 ? 32.163 10.087 -38.359 1.00 88.06 294 ARG A O 1
ATOM 2215 N N . ILE A 1 295 ? 32.171 10.328 -40.589 1.00 90.38 295 ILE A N 1
ATOM 2216 C CA . ILE A 1 295 ? 31.509 9.053 -40.885 1.00 90.38 295 ILE A CA 1
ATOM 2217 C C . ILE A 1 295 ? 32.422 7.881 -40.543 1.00 90.38 295 ILE A C 1
ATOM 2219 O O . ILE A 1 295 ? 31.966 6.956 -39.877 1.00 90.38 295 ILE A O 1
ATOM 2223 N N . ARG A 1 296 ? 33.721 7.959 -40.859 1.00 90.81 296 ARG A N 1
ATOM 2224 C CA . ARG A 1 296 ? 34.719 6.957 -40.452 1.00 90.81 296 ARG A CA 1
ATOM 2225 C C . ARG A 1 296 ? 34.743 6.769 -38.929 1.00 90.81 296 ARG A C 1
ATOM 2227 O O . ARG A 1 296 ? 34.740 5.634 -38.457 1.00 90.81 296 ARG A O 1
ATOM 2234 N N . VAL A 1 297 ? 34.660 7.856 -38.152 1.00 90.56 297 VAL A N 1
ATOM 2235 C CA . VAL A 1 297 ? 34.540 7.808 -36.676 1.00 90.56 297 VAL A CA 1
ATOM 2236 C C . VAL A 1 297 ? 33.249 7.132 -36.216 1.00 90.56 297 VAL A C 1
ATOM 2238 O O . VAL A 1 297 ? 33.277 6.305 -35.300 1.00 90.56 297 VAL A O 1
ATOM 2241 N N . ILE A 1 298 ? 32.112 7.458 -36.834 1.00 91.88 298 ILE A N 1
ATOM 2242 C CA . ILE A 1 298 ? 30.822 6.847 -36.488 1.00 91.88 298 ILE A CA 1
ATOM 2243 C C . ILE A 1 298 ? 30.830 5.349 -36.812 1.00 91.88 298 ILE A C 1
ATOM 2245 O O . ILE A 1 298 ? 30.466 4.554 -35.945 1.00 91.88 298 ILE A O 1
ATOM 2249 N N . MET A 1 299 ? 31.294 4.964 -38.005 1.00 94.19 299 MET A N 1
ATOM 2250 C CA . MET A 1 299 ? 31.438 3.568 -38.427 1.00 94.19 299 MET A CA 1
ATOM 2251 C C . MET A 1 299 ? 32.324 2.796 -37.451 1.00 94.19 299 MET A C 1
ATOM 2253 O O . MET A 1 299 ? 31.888 1.778 -36.920 1.00 94.19 299 MET A O 1
ATOM 2257 N N . ALA A 1 300 ? 33.507 3.325 -37.120 1.00 92.69 300 ALA A N 1
ATOM 2258 C CA . ALA A 1 300 ? 34.406 2.714 -36.144 1.00 92.69 300 ALA A CA 1
ATOM 2259 C C . ALA A 1 300 ? 33.736 2.527 -34.774 1.00 92.69 300 ALA A C 1
ATOM 2261 O O . ALA A 1 300 ? 33.870 1.479 -34.145 1.00 92.69 300 ALA A O 1
ATOM 2262 N N . SER A 1 301 ? 32.965 3.514 -34.308 1.00 91.81 301 SER A N 1
ATOM 2263 C CA . SER A 1 301 ? 32.239 3.405 -33.041 1.00 91.81 301 SER A CA 1
ATOM 2264 C C . SER A 1 301 ? 31.148 2.329 -33.073 1.00 91.81 301 SER A C 1
ATOM 2266 O O . SER A 1 301 ? 31.029 1.557 -32.119 1.00 91.81 301 SER A O 1
ATOM 2268 N N . VAL A 1 302 ? 30.362 2.267 -34.152 1.00 92.19 302 VAL A N 1
ATOM 2269 C CA . VAL A 1 302 ? 29.281 1.286 -34.323 1.00 92.19 302 VAL A CA 1
ATOM 2270 C C . VAL A 1 302 ? 29.854 -0.124 -34.452 1.00 92.19 302 VAL A C 1
ATOM 2272 O O . VAL A 1 302 ? 29.474 -0.990 -33.668 1.00 92.19 302 VAL A O 1
ATOM 2275 N N . LEU A 1 303 ? 30.822 -0.342 -35.343 1.00 93.12 303 LEU A N 1
ATOM 2276 C CA . LEU A 1 303 ? 31.429 -1.653 -35.589 1.00 93.12 303 LEU A CA 1
ATOM 2277 C C . LEU A 1 303 ? 32.163 -2.188 -34.353 1.00 93.12 303 LEU A C 1
ATOM 2279 O O . LEU A 1 303 ? 31.992 -3.349 -33.983 1.00 93.12 303 LEU A O 1
ATOM 2283 N N . SER A 1 304 ? 32.924 -1.349 -33.641 1.00 91.00 304 SER A N 1
ATOM 2284 C CA . SER A 1 304 ? 33.630 -1.802 -32.437 1.00 91.00 304 SER A CA 1
ATOM 2285 C C . SER A 1 304 ? 32.691 -2.107 -31.266 1.00 91.00 304 SER A C 1
ATOM 2287 O O . SER A 1 304 ? 32.936 -3.072 -30.539 1.00 91.00 304 SER A O 1
ATOM 2289 N N . ARG A 1 305 ? 31.616 -1.326 -31.070 1.00 88.75 305 ARG A N 1
ATOM 2290 C CA . ARG A 1 305 ? 30.702 -1.493 -29.921 1.00 88.75 305 ARG A CA 1
ATOM 2291 C C . ARG A 1 305 ? 29.583 -2.496 -30.169 1.00 88.75 305 ARG A C 1
ATOM 2293 O O . ARG A 1 305 ? 29.243 -3.238 -29.254 1.00 88.75 305 ARG A O 1
ATOM 2300 N N . ARG A 1 306 ? 28.995 -2.482 -31.365 1.00 91.81 306 ARG A N 1
ATOM 2301 C CA . ARG A 1 306 ? 27.830 -3.300 -31.732 1.00 91.81 306 ARG A CA 1
ATOM 2302 C C . ARG A 1 306 ? 28.216 -4.526 -32.555 1.00 91.81 306 ARG A C 1
ATOM 2304 O O . ARG A 1 306 ? 27.540 -5.529 -32.446 1.00 91.81 306 ARG A O 1
ATOM 2311 N N . GLY A 1 307 ? 29.311 -4.478 -33.314 1.00 92.12 307 GLY A N 1
ATOM 2312 C CA . GLY A 1 307 ? 29.626 -5.487 -34.334 1.00 92.12 307 GLY A CA 1
ATOM 2313 C C . GLY A 1 307 ? 29.050 -5.119 -35.705 1.00 92.12 307 GLY A C 1
ATOM 2314 O O . GLY A 1 307 ? 28.314 -4.139 -35.832 1.00 92.12 307 GLY A O 1
ATOM 2315 N N . ALA A 1 308 ? 29.417 -5.885 -36.735 1.00 91.94 308 ALA A N 1
ATOM 2316 C CA . ALA A 1 308 ? 28.832 -5.747 -38.068 1.00 91.94 308 ALA A CA 1
ATOM 2317 C C . ALA A 1 308 ? 27.380 -6.245 -38.058 1.00 91.94 308 ALA A C 1
ATOM 2319 O O . ALA A 1 308 ? 27.067 -7.213 -37.362 1.00 91.94 308 ALA A O 1
ATOM 2320 N N . TRP A 1 309 ? 26.494 -5.595 -38.811 1.00 94.56 309 TRP A N 1
ATOM 2321 C CA . TRP A 1 309 ? 25.103 -6.036 -38.916 1.00 94.56 309 TRP A CA 1
ATOM 2322 C C . TRP A 1 309 ? 25.043 -7.482 -39.443 1.00 94.56 309 TRP A C 1
ATOM 2324 O O . TRP A 1 309 ? 25.775 -7.825 -40.368 1.00 94.56 309 TRP A O 1
ATOM 2334 N N . GLY A 1 310 ? 24.240 -8.336 -38.802 1.00 90.56 310 GLY A N 1
ATOM 2335 C CA . GLY A 1 310 ? 24.182 -9.779 -39.084 1.00 90.56 310 GLY A CA 1
ATOM 2336 C C . GLY A 1 310 ? 25.286 -10.634 -38.439 1.00 90.56 310 GLY A C 1
ATOM 2337 O O . GLY A 1 310 ? 25.293 -11.845 -38.620 1.00 90.56 310 GLY A O 1
ATOM 2338 N N . SER A 1 311 ? 26.218 -10.046 -37.677 1.00 93.75 311 SER A N 1
ATOM 2339 C CA . SER A 1 311 ? 27.202 -10.817 -36.895 1.00 93.75 311 SER A CA 1
ATOM 2340 C C . SER A 1 311 ? 26.640 -11.285 -35.548 1.00 93.75 311 SER A C 1
ATOM 2342 O O . SER A 1 311 ? 25.788 -10.622 -34.958 1.00 93.75 311 SER A O 1
ATOM 2344 N N . GLU A 1 312 ? 27.207 -12.353 -34.981 1.00 94.69 312 GLU A N 1
ATOM 2345 C CA . GLU A 1 312 ? 26.853 -12.842 -33.636 1.00 94.69 312 GLU A CA 1
ATOM 2346 C C . GLU A 1 312 ? 26.991 -11.748 -32.559 1.00 94.69 312 GLU A C 1
ATOM 2348 O O . GLU A 1 312 ? 26.135 -11.580 -31.686 1.00 94.69 312 GLU A O 1
ATOM 2353 N N . LYS A 1 313 ? 28.042 -10.924 -32.661 1.00 92.69 313 LYS A N 1
ATOM 2354 C CA . LYS A 1 313 ? 28.261 -9.783 -31.763 1.00 92.69 313 LYS A CA 1
ATOM 2355 C C . LYS A 1 313 ? 27.115 -8.766 -31.836 1.00 92.69 313 LYS A C 1
ATOM 2357 O O . LYS A 1 313 ? 26.734 -8.203 -30.807 1.00 92.69 313 LYS A O 1
ATOM 2362 N N . TYR A 1 314 ? 26.561 -8.555 -33.029 1.00 93.75 314 TYR A N 1
ATOM 2363 C CA . TYR A 1 314 ? 25.426 -7.665 -33.250 1.00 93.75 314 TYR A CA 1
ATOM 2364 C C . TYR A 1 314 ? 24.125 -8.226 -32.696 1.00 93.75 314 TYR A C 1
ATOM 2366 O O . TYR A 1 314 ? 23.400 -7.512 -32.004 1.00 93.75 314 TYR A O 1
ATOM 2374 N N . GLU A 1 315 ? 23.862 -9.512 -32.907 1.00 92.69 315 GLU A N 1
ATOM 2375 C CA . GLU A 1 315 ? 22.711 -10.165 -32.289 1.00 92.69 315 GLU A CA 1
ATOM 2376 C C . GLU A 1 315 ? 22.766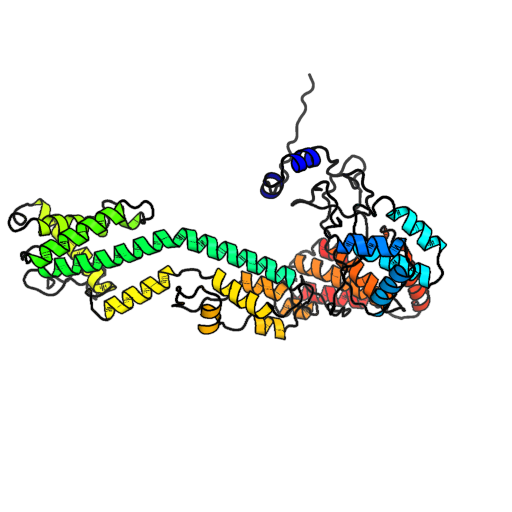 -10.065 -30.764 1.00 92.69 315 GLU A C 1
ATOM 2378 O O . GLU A 1 315 ? 21.781 -9.687 -30.128 1.00 92.69 315 GLU A O 1
ATOM 2383 N N . GLN A 1 316 ? 23.932 -10.316 -30.162 1.00 92.75 316 GLN A N 1
ATOM 2384 C CA . GLN A 1 316 ? 24.109 -10.168 -28.721 1.00 92.75 316 GLN A CA 1
ATOM 2385 C C . GLN A 1 316 ? 23.912 -8.714 -28.266 1.00 92.75 316 GLN A C 1
ATOM 2387 O O . GLN A 1 316 ? 23.320 -8.468 -27.211 1.00 92.75 316 GLN A O 1
ATOM 2392 N N . HIS A 1 317 ? 24.358 -7.735 -29.061 1.00 92.69 317 HIS A N 1
ATOM 2393 C CA . HIS A 1 317 ? 24.083 -6.325 -28.797 1.00 92.69 317 HIS A CA 1
ATOM 2394 C C . HIS A 1 317 ? 22.576 -6.035 -28.795 1.00 92.69 317 HIS A C 1
ATOM 2396 O O . HIS A 1 317 ? 22.088 -5.419 -27.848 1.00 92.69 317 HIS A O 1
ATOM 2402 N N . MET A 1 318 ? 21.832 -6.513 -29.794 1.00 91.81 318 MET A N 1
ATOM 2403 C CA . MET A 1 318 ? 20.387 -6.290 -29.890 1.00 91.81 318 MET A CA 1
ATOM 2404 C C . MET A 1 318 ? 19.601 -7.020 -28.797 1.00 91.81 318 MET A C 1
ATOM 2406 O O . MET A 1 318 ? 18.658 -6.446 -28.252 1.00 91.81 318 MET A O 1
ATOM 2410 N N . ARG A 1 319 ? 20.038 -8.212 -28.365 1.00 90.12 319 ARG A N 1
ATOM 2411 C CA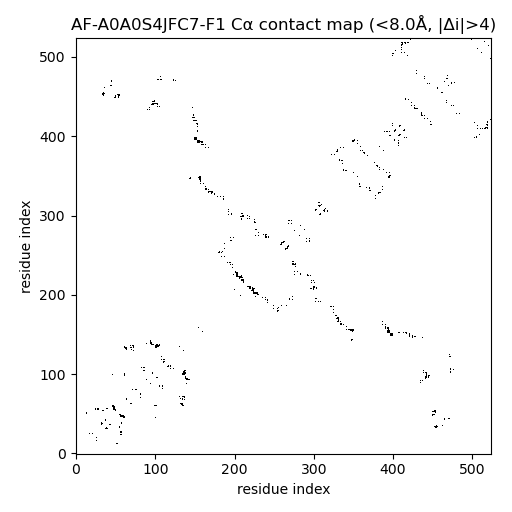 . ARG A 1 319 ? 19.497 -8.877 -27.163 1.00 90.12 319 ARG A CA 1
ATOM 2412 C C . ARG A 1 319 ? 19.682 -8.007 -25.916 1.00 90.12 319 ARG A C 1
ATOM 2414 O O . ARG A 1 319 ? 18.737 -7.807 -25.156 1.00 90.12 319 ARG A O 1
ATOM 2421 N N . ASN A 1 320 ? 20.868 -7.425 -25.729 1.00 90.69 320 ASN A N 1
ATOM 2422 C CA . ASN A 1 320 ? 21.137 -6.520 -24.606 1.00 90.69 320 ASN A CA 1
ATOM 2423 C C . ASN A 1 320 ? 20.310 -5.225 -24.685 1.00 90.69 320 ASN A C 1
ATOM 2425 O O . ASN A 1 320 ? 19.854 -4.725 -23.655 1.00 90.69 320 ASN A O 1
ATOM 2429 N N . VAL A 1 321 ? 20.092 -4.683 -25.889 1.00 89.88 321 VAL A N 1
ATOM 2430 C CA . VAL A 1 321 ? 19.203 -3.530 -26.108 1.00 89.88 321 VAL A CA 1
ATOM 2431 C C . VAL A 1 321 ? 17.769 -3.889 -25.726 1.00 89.88 321 VAL A C 1
ATOM 2433 O O . VAL A 1 321 ? 17.164 -3.148 -24.955 1.00 89.88 321 VAL A O 1
ATOM 2436 N N . ALA A 1 322 ? 17.255 -5.038 -26.172 1.00 87.12 322 ALA A N 1
ATOM 2437 C CA . ALA A 1 322 ? 15.915 -5.507 -25.823 1.00 87.12 322 ALA A CA 1
ATOM 2438 C C . ALA A 1 322 ? 15.740 -5.654 -24.300 1.00 87.12 322 ALA A C 1
ATOM 2440 O O . ALA A 1 322 ? 14.760 -5.162 -23.741 1.00 87.12 322 ALA A O 1
ATOM 2441 N N . ILE A 1 323 ? 16.731 -6.224 -23.602 1.00 86.62 323 ILE A N 1
ATOM 2442 C CA . ILE A 1 323 ? 16.749 -6.294 -22.130 1.00 86.62 323 ILE A CA 1
ATOM 2443 C C . ILE A 1 323 ? 16.745 -4.888 -21.507 1.00 86.62 323 ILE A C 1
ATOM 2445 O O . ILE A 1 323 ? 15.979 -4.611 -20.586 1.00 86.62 323 ILE A O 1
ATOM 2449 N N . SER A 1 324 ? 17.575 -3.970 -22.009 1.00 86.06 324 SER A N 1
ATOM 2450 C CA . SER A 1 324 ? 17.654 -2.605 -21.477 1.00 86.06 324 SER A CA 1
ATOM 2451 C C . SER A 1 324 ? 16.365 -1.806 -21.692 1.00 86.06 324 SER A C 1
ATOM 2453 O O . SER A 1 324 ? 16.043 -0.954 -20.862 1.00 86.06 324 SER A O 1
ATOM 2455 N N . VAL A 1 325 ? 15.652 -2.049 -22.794 1.00 83.88 325 VAL A N 1
ATOM 2456 C CA . VAL A 1 325 ? 14.379 -1.396 -23.135 1.00 83.88 325 VAL A CA 1
ATOM 2457 C C . VAL A 1 325 ? 13.263 -1.811 -22.177 1.00 83.88 325 VAL A C 1
ATOM 2459 O O . VAL A 1 325 ? 12.446 -0.965 -21.811 1.00 83.88 325 VAL A O 1
ATOM 2462 N N . GLN A 1 326 ? 13.273 -3.063 -21.701 1.00 77.69 326 GLN A N 1
ATOM 2463 C CA . GLN A 1 326 ? 12.324 -3.540 -20.687 1.00 77.69 326 GLN A CA 1
ATOM 2464 C C . GLN A 1 326 ? 12.429 -2.768 -19.361 1.00 77.69 326 GLN A C 1
ATOM 2466 O O . GLN A 1 326 ? 11.442 -2.644 -18.633 1.00 77.69 326 GLN A O 1
ATOM 2471 N N . GLY A 1 327 ? 13.601 -2.196 -19.066 1.00 77.69 327 GLY A N 1
ATOM 2472 C CA . GLY A 1 327 ? 13.782 -1.213 -18.006 1.00 77.69 327 GLY A CA 1
ATOM 2473 C C . GLY A 1 327 ? 13.305 -1.678 -16.625 1.00 77.69 327 GLY A C 1
ATOM 2474 O O . GLY A 1 327 ? 13.646 -2.752 -16.137 1.00 77.69 327 GLY A O 1
ATOM 2475 N N . ASP A 1 328 ? 12.560 -0.810 -15.938 1.00 80.12 328 ASP A N 1
ATOM 2476 C CA . ASP A 1 328 ? 12.138 -1.029 -14.555 1.00 80.12 328 ASP A CA 1
ATOM 2477 C C . ASP A 1 328 ? 10.792 -1.771 -14.455 1.00 80.12 328 ASP A C 1
ATOM 2479 O O . ASP A 1 328 ? 9.729 -1.154 -14.378 1.00 80.12 328 ASP A O 1
ATOM 2483 N N . GLN A 1 329 ? 10.845 -3.099 -14.372 1.00 85.56 329 GLN A N 1
ATOM 2484 C CA . GLN A 1 329 ? 9.683 -3.998 -14.331 1.00 85.56 329 GLN A CA 1
ATOM 2485 C C . GLN A 1 329 ? 9.016 -4.114 -12.943 1.00 85.56 329 GLN A C 1
ATOM 2487 O O . GLN A 1 329 ? 8.684 -5.206 -12.476 1.00 85.56 329 GLN A O 1
ATOM 2492 N N . ARG A 1 330 ? 8.808 -2.990 -12.235 1.00 89.62 330 ARG A N 1
ATOM 2493 C CA . ARG A 1 330 ? 8.176 -3.018 -10.892 1.00 89.62 330 ARG A CA 1
ATOM 2494 C C . ARG A 1 330 ? 6.790 -3.642 -10.906 1.00 89.62 330 ARG A C 1
ATOM 2496 O O . ARG A 1 330 ? 6.429 -4.315 -9.952 1.00 89.62 330 ARG A O 1
ATOM 2503 N N . HIS A 1 331 ? 6.035 -3.396 -11.971 1.00 91.50 331 HIS A N 1
ATOM 2504 C CA . HIS A 1 331 ? 4.668 -3.875 -12.097 1.00 91.50 331 HIS A CA 1
ATOM 2505 C C . HIS A 1 331 ? 4.600 -5.401 -12.162 1.00 91.50 331 HIS A C 1
ATOM 2507 O O . HIS A 1 331 ? 3.771 -5.991 -11.483 1.00 91.50 331 HIS A O 1
ATOM 2513 N N . ILE A 1 332 ? 5.541 -6.041 -12.859 1.00 92.81 332 ILE A N 1
ATOM 2514 C CA . ILE A 1 332 ? 5.641 -7.504 -12.930 1.00 92.81 332 ILE A CA 1
ATOM 2515 C C . ILE A 1 332 ? 5.911 -8.072 -11.539 1.00 92.81 332 ILE A C 1
ATOM 2517 O O . ILE A 1 332 ? 5.171 -8.919 -11.054 1.00 92.81 332 ILE A O 1
ATOM 2521 N N . ALA A 1 333 ? 6.918 -7.533 -10.849 1.00 93.94 333 ALA A N 1
ATOM 2522 C CA . ALA A 1 333 ? 7.250 -7.958 -9.494 1.00 93.94 333 ALA A CA 1
ATOM 2523 C C . ALA A 1 333 ? 6.086 -7.749 -8.505 1.00 93.94 333 ALA A C 1
ATOM 2525 O O . ALA A 1 333 ? 5.865 -8.587 -7.636 1.00 93.94 333 ALA A O 1
ATOM 2526 N N . ALA A 1 334 ? 5.328 -6.655 -8.635 1.00 95.38 334 ALA A N 1
ATOM 2527 C CA . ALA A 1 334 ? 4.135 -6.427 -7.828 1.00 95.38 334 ALA A CA 1
ATOM 2528 C C . ALA A 1 334 ? 3.052 -7.481 -8.107 1.00 95.38 334 ALA A C 1
ATOM 2530 O O . ALA A 1 334 ? 2.525 -8.050 -7.157 1.00 95.38 334 ALA A O 1
ATOM 2531 N N . ARG A 1 335 ? 2.775 -7.800 -9.379 1.00 94.88 335 ARG A N 1
ATOM 2532 C CA . ARG A 1 335 ? 1.798 -8.832 -9.769 1.00 94.88 335 ARG A CA 1
ATOM 2533 C C . ARG A 1 335 ? 2.163 -10.221 -9.266 1.00 94.88 335 ARG A C 1
ATOM 2535 O O . ARG A 1 335 ? 1.298 -10.892 -8.719 1.00 94.88 335 ARG A O 1
ATOM 2542 N N . VAL A 1 336 ? 3.430 -10.627 -9.385 1.00 95.06 336 VAL A N 1
ATOM 2543 C CA . VAL A 1 336 ? 3.893 -11.926 -8.862 1.00 95.06 336 VAL A CA 1
ATOM 2544 C C . VAL A 1 336 ? 3.641 -12.020 -7.358 1.00 95.06 336 VAL A C 1
ATOM 2546 O O . VAL A 1 336 ? 3.076 -13.000 -6.880 1.00 95.06 336 VAL A O 1
ATOM 2549 N N . VAL A 1 337 ? 4.011 -10.984 -6.601 1.00 96.19 337 VAL A N 1
ATOM 2550 C CA . VAL A 1 337 ? 3.799 -10.969 -5.147 1.00 96.19 337 VAL A CA 1
ATOM 2551 C C . VAL A 1 337 ? 2.306 -10.933 -4.799 1.00 96.19 337 VAL A C 1
ATOM 2553 O O . VAL A 1 337 ? 1.891 -11.618 -3.871 1.00 96.19 337 VAL A O 1
ATOM 2556 N N . MET A 1 338 ? 1.481 -10.191 -5.548 1.00 95.12 338 MET A N 1
ATOM 2557 C CA . MET A 1 338 ? 0.024 -10.206 -5.359 1.00 95.12 338 MET A CA 1
ATOM 2558 C C . MET A 1 338 ? -0.570 -11.594 -5.606 1.00 95.12 338 MET A C 1
ATOM 2560 O O . MET A 1 338 ? -1.376 -12.045 -4.797 1.00 95.12 338 MET A O 1
ATOM 2564 N N . ALA A 1 339 ? -0.130 -12.296 -6.655 1.00 93.94 339 ALA A N 1
ATOM 2565 C CA . ALA A 1 339 ? -0.573 -13.657 -6.948 1.00 93.94 339 ALA A CA 1
ATOM 2566 C C . ALA A 1 339 ? -0.221 -14.628 -5.808 1.00 93.94 339 ALA A C 1
ATOM 2568 O O . ALA A 1 339 ? -1.066 -15.416 -5.389 1.00 93.94 339 ALA A O 1
ATOM 2569 N N . ARG A 1 340 ? 0.983 -14.513 -5.225 1.00 94.06 340 ARG A N 1
ATOM 2570 C CA . ARG A 1 340 ? 1.401 -15.315 -4.056 1.00 94.06 340 ARG A CA 1
ATOM 2571 C C . ARG A 1 340 ? 0.545 -15.062 -2.809 1.00 94.06 340 ARG A C 1
ATOM 2573 O O . ARG A 1 340 ? 0.402 -15.954 -1.981 1.00 94.06 340 ARG A O 1
ATOM 2580 N N . LEU A 1 341 ? -0.044 -13.873 -2.680 1.00 93.94 341 LEU A N 1
ATOM 2581 C CA . LEU A 1 341 ? -0.970 -13.531 -1.596 1.00 93.94 341 LEU A CA 1
ATOM 2582 C C . LEU A 1 341 ? -2.437 -13.863 -1.923 1.00 93.94 341 LEU A C 1
ATOM 2584 O O . LEU A 1 341 ? -3.295 -13.620 -1.080 1.00 93.94 341 LEU A O 1
ATOM 2588 N N . GLY A 1 342 ? -2.758 -14.374 -3.117 1.00 89.12 342 GLY A N 1
ATOM 2589 C CA . GLY A 1 342 ? -4.133 -14.470 -3.628 1.00 89.12 342 GLY A CA 1
ATOM 2590 C C . GLY A 1 342 ? -5.082 -15.342 -2.799 1.00 89.12 342 GLY A C 1
ATOM 2591 O O . GLY A 1 342 ? -6.244 -14.988 -2.649 1.00 89.12 342 GLY A O 1
ATOM 2592 N N . ALA A 1 343 ? -4.587 -16.425 -2.194 1.00 88.25 343 ALA A N 1
ATOM 2593 C CA . ALA A 1 343 ? -5.406 -17.350 -1.399 1.00 88.25 343 ALA A CA 1
ATOM 2594 C C . ALA A 1 343 ? -5.787 -16.827 0.003 1.00 88.25 343 ALA A C 1
ATOM 2596 O O . ALA A 1 343 ? -6.526 -17.490 0.722 1.00 88.25 343 ALA A O 1
ATOM 2597 N N . ARG A 1 344 ? -5.255 -15.670 0.411 1.00 89.06 344 ARG A N 1
ATOM 2598 C CA . ARG A 1 344 ? -5.434 -15.105 1.757 1.00 89.06 344 ARG A CA 1
ATOM 2599 C C . ARG A 1 344 ? -6.672 -14.221 1.839 1.00 89.06 344 ARG A C 1
ATOM 2601 O O . ARG A 1 344 ? -6.994 -13.523 0.874 1.00 89.06 344 ARG A O 1
ATOM 2608 N N . GLN A 1 345 ? -7.330 -14.192 2.990 1.00 87.19 345 GLN A N 1
ATOM 2609 C CA . GLN A 1 345 ? -8.374 -13.205 3.255 1.00 87.19 345 GLN A CA 1
ATOM 2610 C C . GLN A 1 345 ? -7.748 -11.819 3.474 1.00 87.19 345 GLN A C 1
ATOM 2612 O O . GLN A 1 345 ? -6.594 -11.690 3.883 1.00 87.19 345 GLN A O 1
ATOM 2617 N N . ASP A 1 346 ? -8.505 -10.760 3.188 1.00 87.62 346 ASP A N 1
ATOM 2618 C CA . ASP A 1 346 ? -8.017 -9.375 3.261 1.00 87.62 346 ASP A CA 1
ATOM 2619 C C . ASP A 1 346 ? -7.558 -8.977 4.671 1.00 87.62 346 ASP A C 1
ATOM 2621 O O . ASP A 1 346 ? -6.582 -8.245 4.849 1.00 87.62 346 ASP A O 1
ATOM 2625 N N . PHE A 1 347 ? -8.217 -9.517 5.685 1.00 81.25 347 PHE A N 1
ATOM 2626 C CA . PHE A 1 347 ? -7.986 -9.167 7.079 1.00 81.25 347 PHE A CA 1
ATOM 2627 C C . PHE A 1 347 ? -6.911 -10.002 7.774 1.00 81.25 347 PHE A C 1
ATOM 2629 O O . PHE A 1 347 ? -6.514 -9.673 8.893 1.00 81.25 347 PHE A O 1
ATOM 2636 N N . GLU A 1 348 ? -6.422 -11.054 7.115 1.00 86.88 348 GLU A N 1
ATOM 2637 C CA . GLU A 1 348 ? -5.345 -11.876 7.647 1.00 86.88 348 GLU A CA 1
ATOM 2638 C C . GLU A 1 348 ? -4.063 -11.055 7.833 1.00 86.88 348 GLU A C 1
ATOM 2640 O O . GLU A 1 348 ? -3.778 -10.077 7.127 1.00 86.88 348 GLU A O 1
ATOM 2645 N N . THR A 1 349 ? -3.269 -11.491 8.801 1.00 91.12 349 THR A N 1
ATOM 2646 C CA . THR A 1 349 ? -1.872 -11.104 8.965 1.00 91.12 349 THR A CA 1
ATOM 2647 C C . THR A 1 349 ? -0.989 -12.279 8.555 1.00 91.12 349 THR A C 1
ATOM 2649 O O . THR A 1 349 ? -1.463 -13.397 8.366 1.00 91.12 349 THR A O 1
ATOM 2652 N N . LEU A 1 350 ? 0.295 -12.018 8.341 1.00 92.19 350 LEU A N 1
ATOM 2653 C CA . LEU A 1 350 ? 1.249 -13.009 7.861 1.00 92.19 350 LEU A CA 1
ATOM 2654 C C . LEU A 1 350 ? 2.235 -13.368 8.968 1.00 92.19 350 LEU A C 1
ATOM 2656 O O . LEU A 1 350 ? 2.785 -12.496 9.639 1.00 92.19 350 LEU A O 1
ATOM 2660 N N . THR A 1 351 ? 2.531 -14.649 9.105 1.00 92.44 351 THR A N 1
ATOM 2661 C CA . THR A 1 351 ? 3.683 -15.124 9.877 1.00 92.44 351 THR A CA 1
ATOM 2662 C C . THR A 1 351 ? 4.995 -14.765 9.170 1.00 92.44 351 THR A C 1
ATOM 2664 O O . THR A 1 351 ? 5.023 -14.509 7.962 1.00 92.44 351 THR A O 1
ATOM 2667 N N . ALA A 1 352 ? 6.117 -14.797 9.896 1.00 91.88 352 ALA A N 1
ATOM 2668 C CA . ALA A 1 352 ? 7.443 -14.570 9.310 1.00 91.88 352 ALA A CA 1
ATOM 2669 C C . ALA A 1 352 ? 7.718 -15.497 8.107 1.00 91.88 352 ALA A C 1
ATOM 2671 O O . ALA A 1 352 ? 8.172 -15.038 7.060 1.00 91.88 352 ALA A O 1
ATOM 2672 N N . VAL A 1 353 ? 7.348 -16.777 8.221 1.00 93.19 353 VAL A N 1
ATOM 2673 C CA . VAL A 1 353 ? 7.521 -17.784 7.161 1.00 93.19 353 VAL A CA 1
ATOM 2674 C C . VAL A 1 353 ? 6.676 -17.454 5.928 1.00 93.19 353 VAL A C 1
ATOM 2676 O O . VAL A 1 353 ? 7.134 -17.591 4.796 1.00 93.19 353 VAL A O 1
ATOM 2679 N N . GLU A 1 354 ? 5.440 -16.990 6.109 1.00 94.12 354 GLU A N 1
ATOM 2680 C CA . GLU A 1 354 ? 4.572 -16.602 4.989 1.00 94.12 354 GLU A CA 1
ATOM 2681 C C . GLU A 1 354 ? 5.064 -15.331 4.292 1.00 94.12 354 GLU A C 1
ATOM 2683 O O . GLU A 1 354 ? 4.992 -15.234 3.065 1.00 94.12 354 GLU A O 1
ATOM 2688 N N . VAL A 1 355 ? 5.618 -14.380 5.049 1.00 95.31 355 VAL A N 1
ATOM 2689 C CA . VAL A 1 355 ? 6.287 -13.196 4.494 1.00 95.31 355 VAL A CA 1
ATOM 2690 C C . VAL A 1 355 ? 7.499 -13.599 3.660 1.00 95.31 355 VAL A C 1
ATOM 2692 O O . VAL A 1 355 ? 7.695 -13.053 2.572 1.00 95.31 355 VAL A O 1
ATOM 2695 N N . GLU A 1 356 ? 8.309 -14.541 4.144 1.00 94.44 356 GLU A N 1
ATOM 2696 C CA . GLU A 1 356 ? 9.458 -15.066 3.406 1.00 94.44 356 GLU A CA 1
ATOM 2697 C C . GLU A 1 356 ? 9.019 -15.742 2.110 1.00 94.44 356 GLU A C 1
ATOM 2699 O O . GLU A 1 356 ? 9.489 -15.328 1.051 1.00 94.44 356 GLU A O 1
ATOM 2704 N N . ARG A 1 357 ? 8.038 -16.653 2.166 1.00 94.38 357 ARG A N 1
ATOM 2705 C CA . ARG A 1 357 ? 7.455 -17.313 0.983 1.00 94.38 357 ARG A CA 1
ATOM 2706 C C . ARG A 1 357 ? 6.922 -16.316 -0.044 1.00 94.38 357 ARG A C 1
ATOM 2708 O O . ARG A 1 357 ? 7.206 -16.411 -1.237 1.00 94.38 357 ARG A O 1
ATOM 2715 N N . ALA A 1 358 ? 6.191 -15.296 0.404 1.00 94.75 358 ALA A N 1
ATOM 2716 C CA . ALA A 1 358 ? 5.682 -14.255 -0.486 1.00 94.75 358 ALA A CA 1
ATOM 2717 C C . ALA A 1 358 ? 6.816 -13.455 -1.164 1.00 94.75 358 ALA A C 1
ATOM 2719 O O . ALA A 1 358 ? 6.665 -13.009 -2.306 1.00 94.75 358 ALA A O 1
ATOM 2720 N N . LEU A 1 359 ? 7.963 -13.297 -0.493 1.00 95.31 359 LEU A N 1
ATOM 2721 C CA . LEU A 1 359 ? 9.128 -12.531 -0.950 1.00 95.31 359 LEU A CA 1
ATOM 2722 C C . LEU A 1 359 ? 10.277 -13.388 -1.509 1.00 95.31 359 LEU A C 1
ATOM 2724 O O . LEU A 1 359 ? 11.354 -12.839 -1.771 1.00 95.31 359 LEU A O 1
ATOM 2728 N N . GLU A 1 360 ? 10.063 -14.686 -1.720 1.00 93.94 360 GLU A N 1
ATOM 2729 C CA . GLU A 1 360 ? 11.039 -15.586 -2.337 1.00 93.94 360 GLU A CA 1
ATOM 2730 C C . GLU A 1 360 ? 11.507 -15.068 -3.702 1.00 93.94 360 GLU A C 1
ATOM 2732 O O . GLU A 1 360 ? 10.808 -14.307 -4.387 1.00 93.94 360 GLU A O 1
ATOM 2737 N N . ALA A 1 361 ? 12.705 -15.489 -4.117 1.00 91.19 361 ALA A N 1
ATOM 2738 C CA . ALA A 1 361 ? 13.217 -15.168 -5.442 1.00 91.19 361 ALA A CA 1
ATOM 2739 C C . ALA A 1 361 ? 12.194 -15.574 -6.520 1.00 91.19 361 ALA A C 1
ATOM 2741 O O . ALA A 1 361 ? 11.537 -16.608 -6.425 1.00 91.19 361 ALA A O 1
ATOM 2742 N N . MET A 1 362 ? 12.006 -14.716 -7.521 1.00 91.81 362 MET A N 1
ATOM 2743 C CA . MET A 1 362 ? 11.055 -14.977 -8.602 1.00 91.81 362 MET A CA 1
ATOM 2744 C C . MET A 1 362 ? 11.736 -15.807 -9.685 1.00 91.81 362 MET A C 1
ATOM 2746 O O . MET A 1 362 ? 12.884 -15.527 -10.042 1.00 91.81 362 MET A O 1
ATOM 2750 N N . SER A 1 363 ? 11.019 -16.793 -10.220 1.00 90.25 363 SER A N 1
ATOM 2751 C CA . SER A 1 363 ? 11.435 -17.508 -11.427 1.00 90.25 363 SER A CA 1
ATOM 2752 C C . SER A 1 363 ? 10.982 -16.766 -12.694 1.00 90.25 363 SER A C 1
ATOM 2754 O O . SER A 1 363 ? 10.140 -15.864 -12.641 1.00 90.25 363 SER A O 1
ATOM 2756 N N . ILE A 1 364 ? 11.548 -17.128 -13.854 1.00 85.75 364 ILE A N 1
ATOM 2757 C CA . ILE A 1 364 ? 11.097 -16.580 -15.147 1.00 85.75 364 ILE A CA 1
ATOM 2758 C C . ILE A 1 364 ? 9.651 -17.009 -15.403 1.00 85.75 364 ILE A C 1
ATOM 2760 O O . ILE A 1 364 ? 8.863 -16.208 -15.894 1.00 85.75 364 ILE A O 1
ATOM 2764 N N . ASP A 1 365 ? 9.299 -18.233 -15.009 1.00 86.12 365 ASP A N 1
ATOM 2765 C CA . ASP A 1 365 ? 7.952 -18.773 -15.165 1.00 86.12 365 ASP A CA 1
ATOM 2766 C C . ASP A 1 365 ? 6.931 -17.988 -14.326 1.00 86.12 365 ASP A C 1
ATOM 2768 O O . ASP A 1 365 ? 5.908 -17.555 -14.849 1.00 86.12 365 ASP A O 1
ATOM 2772 N N . ASP A 1 366 ? 7.254 -17.666 -13.066 1.00 88.44 366 ASP A N 1
ATOM 2773 C CA . ASP A 1 366 ? 6.406 -16.807 -12.224 1.00 88.44 366 ASP A CA 1
ATOM 2774 C C . ASP A 1 366 ? 6.140 -15.449 -12.884 1.00 88.44 366 ASP A C 1
ATOM 2776 O O . ASP A 1 366 ? 5.008 -14.965 -12.898 1.00 88.44 366 ASP A O 1
ATOM 2780 N N . ALA A 1 367 ? 7.191 -14.832 -13.432 1.00 88.06 367 ALA A N 1
ATOM 2781 C CA . ALA A 1 367 ? 7.092 -13.543 -14.103 1.00 88.06 367 ALA A CA 1
ATOM 2782 C C . ALA A 1 367 ? 6.302 -13.634 -15.417 1.00 88.06 367 ALA A C 1
ATOM 2784 O O . ALA A 1 367 ? 5.551 -12.715 -15.733 1.00 88.06 367 ALA A O 1
ATOM 2785 N N . GLN A 1 368 ? 6.444 -14.729 -16.167 1.00 88.94 368 GLN A N 1
ATOM 2786 C CA . GLN A 1 368 ? 5.744 -14.934 -17.432 1.00 88.94 368 GLN A CA 1
ATOM 2787 C C . GLN A 1 368 ? 4.243 -15.174 -17.219 1.00 88.94 368 GLN A C 1
ATOM 2789 O O . GLN A 1 368 ? 3.443 -14.638 -17.979 1.00 88.94 368 GLN A O 1
ATOM 2794 N N . ARG A 1 369 ? 3.841 -15.890 -16.155 1.00 88.50 369 ARG A N 1
ATOM 2795 C CA . ARG A 1 369 ? 2.423 -16.155 -15.832 1.00 88.50 369 ARG A CA 1
ATOM 2796 C C . ARG A 1 369 ? 1.596 -14.892 -15.557 1.00 88.50 369 ARG A C 1
ATOM 2798 O O . ARG A 1 369 ? 0.381 -14.921 -15.713 1.00 88.50 369 ARG A O 1
ATOM 2805 N N . VAL A 1 370 ? 2.224 -13.796 -15.122 1.00 87.88 370 VAL A N 1
ATOM 2806 C CA . VAL A 1 370 ? 1.527 -12.542 -14.755 1.00 87.88 370 VAL A CA 1
ATOM 2807 C C . VAL A 1 370 ? 1.561 -11.463 -15.845 1.00 87.88 370 VAL A C 1
ATOM 2809 O O . VAL A 1 370 ? 1.130 -10.320 -15.635 1.00 87.88 370 VAL A O 1
ATOM 2812 N N . VAL A 1 371 ? 2.124 -11.799 -17.000 1.00 84.62 371 VAL A N 1
ATOM 2813 C CA . VAL A 1 371 ? 2.262 -10.921 -18.159 1.00 84.62 371 VAL A CA 1
ATOM 2814 C C . VAL A 1 371 ? 1.367 -11.451 -19.283 1.00 84.62 371 VAL A C 1
ATOM 2816 O O . VAL A 1 371 ? 1.127 -12.649 -19.376 1.00 84.62 371 VAL A O 1
ATOM 2819 N N . HIS A 1 372 ? 0.836 -10.557 -20.122 1.00 72.62 372 HIS A N 1
ATOM 2820 C CA . HIS A 1 372 ? 0.031 -10.950 -21.284 1.00 72.62 372 HIS A CA 1
ATOM 2821 C C . HIS A 1 372 ? 0.851 -11.834 -22.242 1.00 72.62 372 HIS A C 1
ATOM 2823 O O . HIS A 1 372 ? 2.059 -11.628 -22.374 1.00 72.62 372 HIS A O 1
ATOM 2829 N N . SER A 1 373 ? 0.189 -12.779 -22.921 1.00 62.34 373 SER A N 1
ATOM 2830 C CA . SER A 1 373 ? 0.796 -13.857 -23.727 1.00 62.34 373 SER A CA 1
ATOM 2831 C C . SER A 1 373 ? 1.894 -13.406 -24.693 1.00 62.34 373 SER A C 1
ATOM 2833 O O . SER A 1 373 ? 2.872 -14.123 -24.884 1.00 62.34 373 SER A O 1
ATOM 2835 N N . ASP A 1 374 ? 1.773 -12.204 -25.252 1.00 66.62 374 ASP A N 1
ATOM 2836 C CA . ASP A 1 374 ? 2.653 -11.736 -26.328 1.00 66.62 374 ASP A CA 1
ATOM 2837 C C . ASP A 1 374 ? 3.938 -11.068 -25.804 1.00 66.62 374 ASP A C 1
ATOM 2839 O O . ASP A 1 374 ? 4.894 -10.842 -26.545 1.00 66.62 374 ASP A O 1
ATOM 2843 N N . SER A 1 375 ? 3.994 -10.745 -24.509 1.00 73.25 375 SER A N 1
ATOM 2844 C CA . SER A 1 375 ? 5.141 -10.084 -23.886 1.00 73.25 375 SER A CA 1
ATOM 2845 C C . SER A 1 375 ? 6.079 -11.103 -23.241 1.00 73.25 375 SER A C 1
ATOM 2847 O O . SER A 1 375 ? 5.774 -11.703 -22.211 1.00 73.25 375 SER A O 1
ATOM 2849 N N . ARG A 1 376 ? 7.266 -11.275 -23.830 1.00 79.50 376 ARG A N 1
ATOM 2850 C CA . ARG A 1 376 ? 8.296 -12.188 -23.319 1.00 79.50 376 ARG A CA 1
ATOM 2851 C C . ARG A 1 376 ? 9.169 -11.524 -22.256 1.00 79.50 376 ARG A C 1
ATOM 2853 O O . ARG A 1 376 ? 9.775 -10.477 -22.498 1.00 79.50 376 ARG A O 1
ATOM 2860 N N . ILE A 1 377 ? 9.317 -12.166 -21.101 1.00 81.19 377 ILE A N 1
ATOM 2861 C CA . ILE A 1 377 ? 10.294 -11.757 -20.086 1.00 81.19 377 ILE A CA 1
ATOM 2862 C C . ILE A 1 377 ? 11.705 -12.125 -20.559 1.00 81.19 377 ILE A C 1
ATOM 2864 O O . ILE A 1 377 ? 12.029 -13.300 -20.710 1.00 81.19 377 ILE A O 1
ATOM 2868 N N . LEU A 1 378 ? 12.555 -11.120 -20.797 1.00 79.62 378 LEU A N 1
ATOM 2869 C CA . LEU A 1 378 ? 13.949 -11.332 -21.219 1.00 79.62 378 LEU A CA 1
ATOM 2870 C C . LEU A 1 378 ? 14.933 -11.239 -20.049 1.00 79.62 378 LEU A C 1
ATOM 2872 O O . LEU A 1 378 ? 16.064 -11.706 -20.148 1.00 79.62 378 LEU A O 1
ATOM 2876 N N . SER A 1 379 ? 14.514 -10.635 -18.935 1.00 83.62 379 SER A N 1
ATOM 2877 C CA . SER A 1 379 ? 15.311 -10.533 -17.716 1.00 83.62 379 SER A CA 1
ATOM 2878 C C . SER A 1 379 ? 14.435 -10.685 -16.482 1.00 83.62 379 SER A C 1
ATOM 2880 O O . SER A 1 379 ? 13.291 -10.243 -16.475 1.00 83.62 379 SER A O 1
ATOM 2882 N N . LEU A 1 380 ? 14.973 -11.319 -15.438 1.00 84.81 380 LEU A N 1
ATOM 2883 C CA . LEU A 1 380 ? 14.253 -11.522 -14.185 1.00 84.81 380 LEU A CA 1
ATOM 2884 C C . LEU A 1 380 ? 13.979 -10.178 -13.488 1.00 84.81 380 LEU A C 1
ATOM 2886 O O . LEU A 1 380 ? 14.936 -9.485 -13.107 1.00 84.81 380 LEU A O 1
ATOM 2890 N N . PRO A 1 381 ? 12.701 -9.822 -13.244 1.00 86.00 381 PRO A N 1
ATOM 2891 C CA . PRO A 1 381 ? 12.373 -8.663 -12.433 1.00 86.00 381 PRO A CA 1
ATOM 2892 C C . PRO A 1 381 ? 12.972 -8.810 -11.028 1.00 86.00 381 PRO A C 1
ATOM 2894 O O . PRO A 1 381 ? 13.060 -9.905 -10.474 1.00 86.00 381 PRO A O 1
ATOM 2897 N N . ARG A 1 382 ? 13.365 -7.697 -10.401 1.00 88.56 382 ARG A N 1
ATOM 2898 C CA . ARG A 1 382 ? 13.883 -7.703 -9.022 1.00 88.56 382 ARG A CA 1
ATOM 2899 C C . ARG A 1 382 ? 12.860 -7.142 -8.042 1.00 88.56 382 ARG A C 1
ATOM 2901 O O . ARG A 1 382 ? 12.277 -6.080 -8.272 1.00 88.56 382 ARG A O 1
ATOM 2908 N N . LEU A 1 383 ? 12.710 -7.805 -6.894 1.00 92.00 383 LEU A N 1
ATOM 2909 C CA . LEU A 1 383 ? 11.923 -7.281 -5.778 1.00 92.00 383 LEU A CA 1
ATOM 2910 C C . LEU A 1 383 ? 12.561 -6.005 -5.219 1.00 92.00 383 LEU A C 1
ATOM 2912 O O . LEU A 1 383 ? 13.706 -6.006 -4.762 1.00 92.00 383 LEU A O 1
ATOM 2916 N N . LYS A 1 384 ? 11.793 -4.913 -5.214 1.00 92.69 384 LYS A N 1
ATOM 2917 C CA . LYS A 1 384 ? 12.221 -3.609 -4.699 1.00 92.69 384 LYS A CA 1
ATOM 2918 C C . LYS A 1 384 ? 11.783 -3.393 -3.256 1.00 92.69 384 LYS A C 1
ATOM 2920 O O . LYS A 1 384 ? 10.945 -4.119 -2.721 1.00 92.69 384 LYS A O 1
ATOM 2925 N N . SER A 1 385 ? 12.322 -2.342 -2.640 1.00 92.94 385 SER A N 1
ATOM 2926 C CA . SER A 1 385 ? 11.975 -1.932 -1.275 1.00 92.94 385 SER A CA 1
ATOM 2927 C C . SER A 1 385 ? 10.474 -1.697 -1.085 1.00 92.94 385 SER A C 1
ATOM 2929 O O . SER A 1 385 ? 9.960 -2.012 -0.018 1.00 92.94 385 SER A O 1
ATOM 2931 N N . CYS A 1 386 ? 9.760 -1.211 -2.108 1.00 93.19 386 CYS A N 1
ATOM 2932 C CA . CYS A 1 386 ? 8.309 -1.026 -2.054 1.00 93.19 386 CYS A CA 1
ATOM 2933 C C . CYS A 1 386 ? 7.538 -2.348 -1.946 1.00 93.19 386 CYS A C 1
ATOM 2935 O O . CYS A 1 386 ? 6.627 -2.423 -1.132 1.00 93.19 386 CYS A O 1
ATOM 2937 N N . HIS A 1 387 ? 7.928 -3.392 -2.687 1.00 95.19 387 HIS A N 1
ATOM 2938 C CA . HIS A 1 387 ? 7.270 -4.706 -2.607 1.00 95.19 387 HIS A CA 1
ATOM 2939 C C . HIS A 1 387 ? 7.536 -5.351 -1.246 1.00 95.19 387 HIS A C 1
ATOM 2941 O O . HIS A 1 387 ? 6.614 -5.792 -0.571 1.00 95.19 387 HIS A O 1
ATOM 2947 N N . ARG A 1 388 ? 8.797 -5.301 -0.788 1.00 95.50 388 ARG A N 1
ATOM 2948 C CA . ARG A 1 388 ? 9.179 -5.810 0.536 1.00 95.50 388 ARG A CA 1
ATOM 2949 C C . ARG A 1 388 ? 8.442 -5.078 1.656 1.00 95.50 388 ARG A C 1
ATOM 2951 O O . ARG A 1 388 ? 7.963 -5.731 2.568 1.00 95.50 388 ARG A O 1
ATOM 2958 N N . LYS A 1 389 ? 8.343 -3.742 1.594 1.00 94.12 389 LYS A N 1
ATOM 2959 C CA . LYS A 1 389 ? 7.627 -2.939 2.601 1.00 94.12 389 LYS A CA 1
ATOM 2960 C C . LYS A 1 389 ? 6.133 -3.274 2.629 1.00 94.12 389 LYS A C 1
ATOM 2962 O O . LYS A 1 389 ? 5.584 -3.362 3.719 1.00 94.12 389 LYS A O 1
ATOM 2967 N N . ALA A 1 390 ? 5.518 -3.482 1.464 1.00 94.94 390 ALA A N 1
ATOM 2968 C CA . ALA A 1 390 ? 4.106 -3.834 1.371 1.00 94.94 390 ALA A CA 1
ATOM 2969 C C . ALA A 1 390 ? 3.797 -5.156 2.081 1.00 94.94 390 ALA A C 1
ATOM 2971 O O . ALA A 1 390 ? 2.945 -5.175 2.960 1.00 94.94 390 ALA A O 1
ATOM 2972 N N . VAL A 1 391 ? 4.542 -6.222 1.769 1.00 96.44 391 VAL A N 1
ATOM 2973 C CA . VAL A 1 391 ? 4.325 -7.545 2.380 1.00 96.44 391 VAL A CA 1
ATOM 2974 C C . VAL A 1 391 ? 4.722 -7.558 3.854 1.00 96.44 391 VAL A C 1
ATOM 2976 O O . VAL A 1 391 ? 3.943 -7.993 4.692 1.00 96.44 391 VAL A O 1
ATOM 2979 N N . LYS A 1 392 ? 5.906 -7.030 4.196 1.00 95.69 392 LYS A N 1
ATOM 2980 C CA . LYS A 1 392 ? 6.390 -7.005 5.585 1.00 95.69 392 LYS A CA 1
ATOM 2981 C C . LYS A 1 392 ? 5.463 -6.239 6.521 1.00 95.69 392 LYS A C 1
ATOM 2983 O O . LYS A 1 392 ? 5.388 -6.583 7.688 1.00 95.69 392 LYS A O 1
ATOM 2988 N N . GLY A 1 393 ? 4.758 -5.220 6.029 1.00 93.94 393 GLY A N 1
ATOM 2989 C CA . GLY A 1 393 ? 3.788 -4.481 6.836 1.00 93.94 393 GLY A CA 1
ATOM 2990 C C . GLY A 1 393 ? 2.642 -5.346 7.368 1.00 93.94 393 GLY A C 1
ATOM 2991 O O . GLY A 1 393 ? 2.076 -4.988 8.394 1.00 93.94 393 GLY A O 1
ATOM 2992 N N . ALA A 1 394 ? 2.337 -6.466 6.704 1.00 93.75 394 ALA A N 1
ATOM 2993 C CA . ALA A 1 394 ? 1.336 -7.433 7.144 1.00 93.75 394 ALA A CA 1
ATOM 2994 C C . ALA A 1 394 ? 1.882 -8.486 8.121 1.00 93.75 394 ALA A C 1
ATOM 2996 O O . ALA A 1 394 ? 1.127 -9.348 8.555 1.00 93.75 394 ALA A O 1
ATOM 2997 N N . MET A 1 395 ? 3.178 -8.441 8.454 1.00 94.56 395 MET A N 1
ATOM 2998 C CA . MET A 1 395 ? 3.785 -9.383 9.388 1.00 94.56 395 MET A CA 1
ATOM 2999 C C . MET A 1 395 ? 3.232 -9.179 10.800 1.00 94.56 395 MET A C 1
ATOM 3001 O O . MET A 1 395 ? 3.320 -8.070 11.331 1.00 94.56 395 MET A O 1
ATOM 3005 N N . GLU A 1 396 ? 2.721 -10.249 11.402 1.00 93.31 396 GLU A N 1
ATOM 3006 C CA . GLU A 1 396 ? 2.404 -10.322 12.826 1.00 93.31 396 GLU A CA 1
ATOM 3007 C C . GLU A 1 396 ? 3.628 -10.839 13.588 1.00 93.31 396 GLU A C 1
ATOM 3009 O O . GLU A 1 396 ? 4.257 -11.819 13.184 1.00 93.31 396 GLU A O 1
ATOM 3014 N N . GLY A 1 397 ? 3.978 -10.181 14.688 1.00 93.44 397 GLY A N 1
ATOM 3015 C CA . GLY A 1 397 ? 5.068 -10.618 15.554 1.00 93.44 397 GLY A CA 1
ATOM 3016 C C . GLY A 1 397 ? 5.206 -9.751 16.795 1.00 93.44 397 GLY A C 1
ATOM 3017 O O . GLY A 1 397 ? 4.538 -8.725 16.940 1.00 93.44 397 GLY A O 1
ATOM 3018 N N . THR A 1 398 ? 6.077 -10.167 17.704 1.00 93.50 398 THR A N 1
ATOM 3019 C CA . THR A 1 398 ? 6.486 -9.360 18.859 1.00 93.50 398 THR A CA 1
ATOM 3020 C C . THR A 1 398 ? 7.222 -8.098 18.411 1.00 93.50 398 THR A C 1
ATOM 3022 O O . THR A 1 398 ? 7.763 -8.037 17.306 1.00 93.50 398 THR A O 1
ATOM 3025 N N . LEU A 1 399 ? 7.298 -7.075 19.271 1.00 94.38 399 LEU A N 1
ATOM 3026 C CA . LEU A 1 399 ? 8.046 -5.857 18.937 1.00 94.38 399 LEU A CA 1
ATOM 3027 C C . LEU A 1 399 ? 9.505 -6.166 18.555 1.00 94.38 399 LEU A C 1
ATOM 3029 O O . LEU A 1 399 ? 10.022 -5.586 17.603 1.00 94.38 399 LEU A O 1
ATOM 3033 N N . GLU A 1 400 ? 10.144 -7.103 19.256 1.00 94.19 400 GLU A N 1
ATOM 3034 C CA . GLU A 1 400 ? 11.505 -7.546 18.948 1.00 94.19 400 GLU A CA 1
ATOM 3035 C C . GLU A 1 400 ? 11.604 -8.187 17.559 1.00 94.19 400 GLU A C 1
ATOM 3037 O O . GLU A 1 400 ? 12.465 -7.806 16.767 1.00 94.19 400 GLU A O 1
ATOM 3042 N N . GLU A 1 401 ? 10.697 -9.104 17.215 1.00 93.81 401 GLU A N 1
ATOM 3043 C CA . GLU A 1 401 ? 10.660 -9.713 15.882 1.00 93.81 401 GLU A CA 1
ATOM 3044 C C . GLU A 1 401 ? 10.428 -8.656 14.798 1.00 93.81 401 GLU A C 1
ATOM 3046 O O . GLU A 1 401 ? 11.174 -8.591 13.821 1.00 93.81 401 GLU A O 1
ATOM 3051 N N . LEU A 1 402 ? 9.449 -7.767 14.975 1.00 95.50 402 LEU A N 1
ATOM 3052 C CA . LEU A 1 402 ? 9.155 -6.719 13.997 1.00 95.50 402 LEU A CA 1
ATOM 3053 C C . LEU A 1 402 ? 10.352 -5.781 13.762 1.00 95.50 402 LEU A C 1
ATOM 3055 O O . LEU A 1 402 ? 10.557 -5.319 12.632 1.00 95.50 402 LEU A O 1
ATOM 3059 N N . LEU A 1 403 ? 11.157 -5.511 14.793 1.00 95.00 403 LEU A N 1
ATOM 3060 C CA . LEU A 1 403 ? 12.389 -4.725 14.689 1.00 95.00 403 LEU A CA 1
ATOM 3061 C C . LEU A 1 403 ? 13.509 -5.517 13.998 1.00 95.00 403 LEU A C 1
ATOM 3063 O O . LEU A 1 403 ? 14.101 -5.025 13.031 1.00 95.00 403 LEU A O 1
ATOM 3067 N N . ASN A 1 404 ? 13.734 -6.770 14.402 1.00 93.00 404 ASN A N 1
ATOM 3068 C CA . ASN A 1 404 ? 14.756 -7.654 13.832 1.00 93.00 404 ASN A CA 1
ATOM 3069 C C . ASN A 1 404 ? 14.519 -7.923 12.337 1.00 93.00 404 ASN A C 1
ATOM 3071 O O . ASN A 1 404 ? 15.425 -7.783 11.510 1.00 93.00 404 ASN A O 1
ATOM 3075 N N . TYR A 1 405 ? 13.271 -8.199 11.947 1.00 92.19 405 TYR A N 1
ATOM 3076 C CA . TYR A 1 405 ? 12.877 -8.380 10.547 1.00 92.19 405 TYR A CA 1
ATOM 3077 C C . TYR A 1 405 ? 12.800 -7.058 9.764 1.00 92.19 405 TYR A C 1
ATOM 3079 O O . TYR A 1 405 ? 12.513 -7.065 8.556 1.00 92.19 405 TYR A O 1
ATOM 3087 N N . ARG A 1 406 ? 13.098 -5.914 10.398 1.00 92.62 406 ARG A N 1
ATOM 3088 C CA . ARG A 1 406 ? 13.019 -4.561 9.822 1.00 92.62 406 ARG A CA 1
ATOM 3089 C C . ARG A 1 406 ? 11.645 -4.272 9.210 1.00 92.62 406 ARG A C 1
ATOM 3091 O O . ARG A 1 406 ? 11.559 -3.664 8.134 1.00 92.62 406 ARG A O 1
ATOM 3098 N N . VAL A 1 407 ? 10.588 -4.765 9.851 1.00 94.25 407 VAL A N 1
ATOM 3099 C CA . VAL A 1 407 ? 9.197 -4.395 9.565 1.00 94.25 407 VAL A CA 1
ATOM 3100 C C . VAL A 1 407 ? 8.959 -2.984 10.092 1.00 94.25 407 VAL A C 1
ATOM 3102 O O . VAL A 1 407 ? 8.554 -2.111 9.327 1.00 94.25 407 VAL A O 1
ATOM 3105 N N . VAL A 1 408 ? 9.322 -2.764 11.359 1.00 93.88 408 VAL A N 1
ATOM 3106 C CA . VAL A 1 408 ? 9.349 -1.466 12.038 1.00 93.88 408 VAL A CA 1
ATOM 3107 C C . VAL A 1 408 ? 10.743 -0.865 11.889 1.00 93.88 408 VAL A C 1
ATOM 3109 O O . VAL A 1 408 ? 11.745 -1.512 12.188 1.00 93.88 408 VAL A O 1
ATOM 3112 N N . LYS A 1 409 ? 10.826 0.363 11.377 1.00 92.19 409 LYS A N 1
ATOM 3113 C CA . LYS A 1 409 ? 12.095 1.021 11.019 1.00 92.19 409 LYS A CA 1
ATOM 3114 C C . LYS A 1 409 ? 12.299 2.372 11.686 1.00 92.19 409 LYS A C 1
ATOM 3116 O O . LYS A 1 409 ? 13.369 2.956 11.533 1.00 92.19 409 LYS A O 1
ATOM 3121 N N . SER A 1 410 ? 11.289 2.893 12.370 1.00 93.25 410 SER A N 1
ATOM 3122 C CA . SER A 1 410 ? 11.352 4.187 13.040 1.00 93.25 410 SER A CA 1
ATOM 3123 C C . SER A 1 410 ? 10.634 4.150 14.381 1.00 93.25 410 SER A C 1
ATOM 3125 O O . SER A 1 410 ? 9.723 3.346 14.585 1.00 93.25 410 SER A O 1
ATOM 3127 N N . GLY A 1 411 ? 10.992 5.078 15.270 1.00 92.19 411 GLY A N 1
ATOM 3128 C CA . GLY A 1 411 ? 10.288 5.247 16.538 1.00 92.19 411 GLY A CA 1
ATOM 3129 C C . GLY A 1 411 ? 8.796 5.556 16.368 1.00 92.19 411 GLY A C 1
ATOM 3130 O O . GLY A 1 411 ? 7.986 5.119 17.175 1.00 92.19 411 GLY A O 1
ATOM 3131 N N . GLU A 1 412 ? 8.402 6.259 15.302 1.00 90.94 412 GLU A N 1
ATOM 3132 C CA . GLU A 1 412 ? 6.986 6.531 14.993 1.00 90.94 412 GLU A CA 1
ATOM 3133 C C . GLU A 1 412 ? 6.210 5.250 14.634 1.00 90.94 412 GLU A C 1
ATOM 3135 O O . GLU A 1 412 ? 5.054 5.057 15.030 1.00 90.94 412 GLU A O 1
ATOM 3140 N N . GLU A 1 413 ? 6.856 4.333 13.906 1.00 93.56 413 GLU A N 1
ATOM 3141 C CA . GLU A 1 413 ? 6.298 3.006 13.637 1.00 93.56 413 GLU A CA 1
ATOM 3142 C C . GLU A 1 413 ? 6.234 2.175 14.934 1.00 93.56 413 GLU A C 1
ATOM 3144 O O . GLU A 1 413 ? 5.218 1.515 15.158 1.00 93.56 413 GLU A O 1
ATOM 3149 N N . VAL A 1 414 ? 7.222 2.290 15.841 1.00 94.69 414 VAL A N 1
ATOM 3150 C CA . VAL A 1 414 ? 7.137 1.694 17.193 1.00 94.69 414 VAL A CA 1
ATOM 3151 C C . VAL A 1 414 ? 5.947 2.254 17.962 1.00 94.69 414 VAL A C 1
ATOM 3153 O O . VAL A 1 414 ? 5.192 1.474 18.521 1.00 94.69 414 VAL A O 1
ATOM 3156 N N . GLY A 1 415 ? 5.717 3.570 17.959 1.00 92.44 415 GLY A N 1
ATOM 3157 C CA . GLY A 1 415 ? 4.556 4.171 18.623 1.00 92.44 415 GLY A CA 1
ATOM 3158 C C . GLY A 1 415 ? 3.226 3.637 18.081 1.00 92.44 415 GLY A C 1
ATOM 3159 O O . GLY A 1 415 ? 2.291 3.396 18.838 1.00 92.44 415 GLY A O 1
ATOM 3160 N N . THR A 1 416 ? 3.149 3.376 16.772 1.00 91.31 416 THR A N 1
ATOM 3161 C CA . THR A 1 416 ? 1.967 2.748 16.156 1.00 91.31 416 THR A CA 1
ATOM 3162 C C . THR A 1 416 ? 1.755 1.319 16.655 1.00 91.31 416 THR A C 1
ATOM 3164 O O . THR A 1 416 ? 0.638 0.965 17.020 1.00 91.31 416 THR A O 1
ATOM 3167 N N . VAL A 1 417 ? 2.818 0.517 16.708 1.00 93.38 417 VAL A N 1
ATOM 3168 C CA . VAL A 1 417 ? 2.775 -0.854 17.239 1.00 93.38 417 VAL A CA 1
ATOM 3169 C C . VAL A 1 417 ? 2.475 -0.866 18.740 1.00 93.38 417 VAL A C 1
ATOM 3171 O O . VAL A 1 417 ? 1.678 -1.678 19.200 1.00 93.38 417 VAL A O 1
ATOM 3174 N N . ALA A 1 418 ? 3.047 0.068 19.499 1.00 93.69 418 ALA A N 1
ATOM 3175 C CA . ALA A 1 418 ? 2.884 0.175 20.942 1.00 93.69 418 ALA A CA 1
ATOM 3176 C C . ALA A 1 418 ? 1.420 0.360 21.345 1.00 93.69 418 ALA A C 1
ATOM 3178 O O . ALA A 1 418 ? 0.975 -0.285 22.285 1.00 93.69 418 ALA A O 1
ATOM 3179 N N . HIS A 1 419 ? 0.641 1.161 20.612 1.00 91.44 419 HIS A N 1
ATOM 3180 C CA . HIS A 1 419 ? -0.792 1.280 20.883 1.00 91.44 419 HIS A CA 1
ATOM 3181 C C . HIS A 1 419 ? -1.543 -0.050 20.735 1.00 91.44 419 HIS A C 1
ATOM 3183 O O . HIS A 1 419 ? -2.415 -0.348 21.553 1.00 91.44 419 HIS A O 1
ATOM 3189 N N . VAL A 1 420 ? -1.205 -0.859 19.725 1.00 91.44 420 VAL A N 1
ATOM 3190 C CA . VAL A 1 420 ? -1.807 -2.189 19.532 1.00 91.44 420 VAL A CA 1
ATOM 3191 C C . VAL A 1 420 ? -1.408 -3.112 20.680 1.00 91.44 420 VAL A C 1
ATOM 3193 O O . VAL A 1 420 ? -2.271 -3.731 21.295 1.00 91.44 420 VAL A O 1
ATOM 3196 N N . LEU A 1 421 ? -0.118 -3.147 21.026 1.00 93.00 421 LEU A N 1
ATOM 3197 C CA . LEU A 1 421 ? 0.389 -3.978 22.118 1.00 93.00 421 LEU A CA 1
ATOM 3198 C C . LEU A 1 421 ? -0.223 -3.580 23.470 1.00 93.00 421 LEU A C 1
ATOM 3200 O O . LEU A 1 421 ? -0.659 -4.449 24.212 1.00 93.00 421 LEU A O 1
ATOM 3204 N N . VAL A 1 422 ? -0.329 -2.284 23.779 1.00 91.88 422 VAL A N 1
ATOM 3205 C CA . VAL A 1 422 ? -0.977 -1.791 25.010 1.00 91.88 422 VAL A CA 1
ATOM 3206 C C . VAL A 1 422 ? -2.459 -2.164 25.036 1.00 91.88 422 VAL A C 1
ATOM 3208 O O . VAL A 1 422 ? -2.970 -2.562 26.081 1.00 91.88 422 VAL A O 1
ATOM 3211 N N . SER A 1 423 ? -3.151 -2.064 23.899 1.00 90.31 423 SER A N 1
ATOM 3212 C CA . SER A 1 423 ? -4.564 -2.444 23.779 1.00 90.31 423 SER A CA 1
ATOM 3213 C C . SER A 1 423 ? -4.769 -3.930 24.068 1.00 90.31 423 SER A C 1
ATOM 3215 O O . SER A 1 423 ? -5.625 -4.299 24.874 1.00 90.31 423 SER A O 1
ATOM 3217 N N . ARG A 1 424 ? -3.938 -4.786 23.465 1.00 90.50 424 ARG A N 1
ATOM 3218 C CA . ARG A 1 424 ? -3.978 -6.234 23.680 1.00 90.50 424 ARG A CA 1
ATOM 3219 C C . ARG A 1 424 ? -3.529 -6.622 25.087 1.00 90.50 424 ARG A C 1
ATOM 3221 O O . ARG A 1 424 ? -4.149 -7.484 25.697 1.00 90.50 424 ARG A O 1
ATOM 3228 N N . PHE A 1 425 ? -2.537 -5.949 25.656 1.00 90.62 425 PHE A N 1
ATOM 3229 C CA . PHE A 1 425 ? -2.145 -6.156 27.046 1.00 90.62 425 PHE A CA 1
ATOM 3230 C C . PHE A 1 425 ? -3.273 -5.779 28.017 1.00 90.62 425 PHE A C 1
ATOM 3232 O O . PHE A 1 425 ? -3.618 -6.569 28.883 1.00 90.62 425 PHE A O 1
ATOM 3239 N N . LYS A 1 426 ? -3.926 -4.621 27.850 1.00 89.12 426 LYS A N 1
ATOM 3240 C CA . LYS A 1 426 ? -5.089 -4.252 28.680 1.00 89.12 426 LYS A CA 1
ATOM 3241 C C . LYS A 1 426 ? -6.229 -5.263 28.548 1.00 89.12 426 LYS A C 1
ATOM 3243 O O . LYS A 1 426 ? -6.922 -5.529 29.524 1.00 89.12 426 LYS A O 1
ATOM 3248 N N . SER A 1 427 ? -6.391 -5.869 27.372 1.00 91.00 427 SER A N 1
ATOM 3249 C CA . SER A 1 427 ? -7.413 -6.891 27.160 1.00 91.00 427 SER A CA 1
ATOM 3250 C C . SER A 1 427 ? -7.209 -8.170 27.981 1.00 91.00 427 SER A C 1
ATOM 3252 O O . SER A 1 427 ? -8.182 -8.863 28.264 1.00 91.00 427 SER A O 1
ATOM 3254 N N . THR A 1 428 ? -5.987 -8.489 28.423 1.00 89.88 428 THR A N 1
ATOM 3255 C CA . THR A 1 428 ? -5.743 -9.687 29.253 1.00 89.88 428 THR A CA 1
ATOM 3256 C C . THR A 1 428 ? -6.269 -9.540 30.681 1.00 89.88 428 THR A C 1
ATOM 3258 O O . THR A 1 428 ? -6.308 -10.514 31.425 1.00 89.88 428 THR A O 1
ATOM 3261 N N . GLN A 1 429 ? -6.690 -8.332 31.066 1.00 88.62 429 GLN A N 1
ATOM 3262 C CA . GLN A 1 429 ? -7.258 -8.036 32.383 1.00 88.62 429 GLN A CA 1
ATOM 3263 C C . GLN A 1 429 ? -8.746 -8.407 32.487 1.00 88.62 429 GLN A C 1
ATOM 3265 O O . GLN A 1 429 ? -9.318 -8.351 33.576 1.00 88.62 429 GLN A O 1
ATOM 3270 N N . PHE A 1 430 ? -9.386 -8.776 31.375 1.00 89.19 430 PHE A N 1
ATOM 3271 C CA . PHE A 1 430 ? -10.750 -9.298 31.385 1.00 89.19 430 PHE A CA 1
ATOM 3272 C C . PHE A 1 430 ? -10.756 -10.776 31.774 1.00 89.19 430 PHE A C 1
ATOM 3274 O O . PHE A 1 430 ? -9.956 -11.564 31.276 1.00 89.19 430 PHE A O 1
ATOM 3281 N N . THR A 1 431 ? -11.697 -11.153 32.635 1.00 87.38 431 THR A N 1
ATOM 3282 C CA . THR A 1 431 ? -11.975 -12.556 32.972 1.00 87.38 431 THR A CA 1
ATOM 3283 C C . THR A 1 431 ? -12.719 -13.266 31.840 1.00 87.38 431 THR A C 1
ATOM 3285 O O . THR A 1 431 ? -12.418 -14.418 31.538 1.00 87.38 431 THR A O 1
ATOM 3288 N N . ASP A 1 432 ? -13.655 -12.574 31.181 1.00 89.81 432 ASP A N 1
ATOM 3289 C CA . ASP A 1 432 ? -14.348 -13.074 29.993 1.00 89.81 432 ASP A CA 1
ATOM 3290 C C . ASP A 1 432 ? -13.480 -12.889 28.735 1.00 89.81 432 ASP A C 1
ATOM 3292 O O . ASP A 1 432 ? -13.184 -11.768 28.305 1.00 89.81 432 ASP A O 1
ATOM 3296 N N . VAL A 1 433 ? -13.103 -14.008 28.110 1.00 89.44 433 VAL A N 1
ATOM 3297 C CA . VAL A 1 433 ? -12.309 -14.052 26.870 1.00 89.44 433 VAL A CA 1
ATOM 3298 C C . VAL A 1 433 ? -13.025 -13.347 25.709 1.00 89.44 433 VAL A C 1
ATOM 3300 O O . VAL A 1 433 ? -12.369 -12.732 24.864 1.00 89.44 433 VAL A O 1
ATOM 3303 N N . ARG A 1 434 ? -14.365 -13.369 25.676 1.00 91.88 434 ARG A N 1
ATOM 3304 C CA . ARG A 1 434 ? -15.173 -12.691 24.648 1.00 91.88 434 ARG A CA 1
ATOM 3305 C C . ARG A 1 434 ? -14.992 -11.176 24.734 1.00 91.88 434 ARG A C 1
ATOM 3307 O O . ARG A 1 434 ? -14.777 -10.518 23.715 1.00 91.88 434 ARG A O 1
ATOM 3314 N N . LEU A 1 435 ? -15.003 -10.632 25.955 1.00 92.94 435 LEU A N 1
ATOM 3315 C CA . LEU A 1 435 ? -14.776 -9.207 26.218 1.00 92.94 435 LEU A CA 1
ATOM 3316 C C . LEU A 1 435 ? -13.326 -8.797 26.005 1.00 92.94 435 LEU A C 1
ATOM 3318 O O . LEU A 1 435 ? -13.078 -7.723 25.462 1.00 92.94 435 LEU A O 1
ATOM 3322 N N . SER A 1 436 ? -12.382 -9.662 26.386 1.00 91.88 436 SER A N 1
ATOM 3323 C CA . SER A 1 436 ? -10.959 -9.480 26.095 1.00 91.88 436 SER A CA 1
ATOM 3324 C C . SER A 1 436 ? -10.754 -9.223 24.598 1.00 91.88 436 SER A C 1
ATOM 3326 O O . SER A 1 436 ? -10.255 -8.172 24.189 1.00 91.88 436 SER A O 1
ATOM 3328 N N . ARG A 1 437 ? -11.263 -10.129 23.759 1.00 92.31 437 ARG A N 1
ATOM 3329 C CA . ARG A 1 437 ? -11.202 -10.001 22.302 1.00 92.31 437 ARG A CA 1
ATOM 3330 C C . ARG A 1 437 ? -11.884 -8.728 21.792 1.00 92.31 437 ARG A C 1
ATOM 3332 O O . ARG A 1 437 ? -11.270 -7.985 21.027 1.00 92.31 437 ARG A O 1
ATOM 3339 N N . LEU A 1 438 ? -13.114 -8.458 22.233 1.00 94.62 438 LEU A N 1
ATOM 3340 C CA . LEU A 1 438 ? -13.881 -7.286 21.800 1.00 94.62 438 LEU A CA 1
ATOM 3341 C C . LEU A 1 438 ? -13.152 -5.978 22.124 1.00 94.62 438 LEU A C 1
ATOM 3343 O O . LEU A 1 438 ? -13.019 -5.102 21.268 1.00 94.62 438 LEU A O 1
ATOM 3347 N N . TYR A 1 439 ? -12.641 -5.858 23.349 1.00 94.88 439 TYR A N 1
ATOM 3348 C CA . TYR A 1 439 ? -11.881 -4.695 23.782 1.00 94.88 439 TYR A CA 1
ATOM 3349 C C . TYR A 1 439 ? -10.602 -4.526 22.962 1.00 94.88 439 TYR A C 1
ATOM 3351 O O . TYR A 1 439 ? -10.312 -3.416 22.518 1.00 94.88 439 TYR A O 1
ATOM 3359 N N . ALA A 1 440 ? -9.846 -5.607 22.734 1.00 92.50 440 ALA A N 1
ATOM 3360 C CA . ALA A 1 440 ? -8.612 -5.563 21.954 1.00 92.50 440 ALA A CA 1
ATOM 3361 C C . ALA A 1 440 ? -8.855 -5.045 20.529 1.00 92.50 440 ALA A C 1
ATOM 3363 O O . ALA A 1 440 ? -8.099 -4.197 20.050 1.00 92.50 440 ALA A O 1
ATOM 3364 N N . GLU A 1 441 ? -9.918 -5.516 19.876 1.00 92.19 441 GLU A N 1
ATOM 3365 C CA . GLU A 1 441 ? -10.339 -5.083 18.541 1.00 92.19 441 GLU A CA 1
ATOM 3366 C C . GLU A 1 441 ? -10.752 -3.600 18.532 1.00 92.19 441 GLU A C 1
ATOM 3368 O O . GLU A 1 441 ? -10.191 -2.815 17.764 1.00 92.19 441 GLU A O 1
ATOM 3373 N N . ILE A 1 442 ? -11.641 -3.168 19.440 1.00 94.81 442 ILE A N 1
ATOM 3374 C CA . ILE A 1 442 ? -12.092 -1.764 19.508 1.00 94.81 442 ILE A CA 1
ATOM 3375 C C . ILE A 1 442 ? -10.935 -0.814 19.833 1.00 94.81 442 ILE A C 1
ATOM 3377 O O . ILE A 1 442 ? -10.787 0.227 19.191 1.00 94.81 442 ILE A O 1
ATOM 3381 N N . ALA A 1 443 ? -10.092 -1.158 20.805 1.00 92.38 443 ALA A N 1
ATOM 3382 C CA . ALA A 1 443 ? -8.963 -0.327 21.208 1.00 92.38 443 ALA A CA 1
ATOM 3383 C C . ALA A 1 443 ? -7.896 -0.238 20.102 1.00 92.38 443 ALA A C 1
ATOM 3385 O O . ALA A 1 443 ? -7.356 0.839 19.823 1.00 92.38 443 ALA A O 1
ATOM 3386 N N . THR A 1 444 ? -7.662 -1.345 19.390 1.00 89.81 444 THR A N 1
ATOM 3387 C CA . THR A 1 444 ? -6.798 -1.365 18.205 1.00 89.81 444 THR A CA 1
ATOM 3388 C C . THR A 1 444 ? -7.367 -0.477 17.098 1.00 89.81 444 THR A C 1
ATOM 3390 O O . THR A 1 444 ? -6.631 0.352 16.556 1.00 89.81 444 THR A O 1
ATOM 3393 N N . ALA A 1 445 ? -8.663 -0.586 16.793 1.00 91.25 445 ALA A N 1
ATOM 3394 C CA . ALA A 1 445 ? -9.347 0.255 15.810 1.00 91.25 445 ALA A CA 1
ATOM 3395 C C . ALA A 1 445 ? -9.255 1.744 16.171 1.00 91.25 445 ALA A C 1
ATOM 3397 O O . ALA A 1 445 ? -8.859 2.573 15.348 1.00 91.25 445 ALA A O 1
ATOM 3398 N N . PHE A 1 446 ? -9.514 2.076 17.436 1.00 91.62 446 PHE A N 1
ATOM 3399 C CA . PHE A 1 446 ? -9.422 3.436 17.953 1.00 91.62 446 PHE A CA 1
ATOM 3400 C C . PHE A 1 446 ? -8.020 4.032 17.766 1.00 91.62 446 PHE A C 1
ATOM 3402 O O . PHE A 1 446 ? -7.880 5.164 17.307 1.00 91.62 446 PHE A O 1
ATOM 3409 N N . SER A 1 447 ? -6.966 3.256 18.039 1.00 86.62 447 SER A N 1
ATOM 3410 C CA . SER A 1 447 ? -5.577 3.715 17.878 1.00 86.62 447 SER A CA 1
ATOM 3411 C C . SER A 1 447 ? -5.147 3.973 16.427 1.00 86.62 447 SER A C 1
ATOM 3413 O O . SER A 1 447 ? -4.172 4.688 16.174 1.00 86.62 447 SER A O 1
ATOM 3415 N N . ARG A 1 448 ? -5.860 3.379 15.462 1.00 84.44 448 ARG A N 1
ATOM 3416 C CA . ARG A 1 448 ? -5.616 3.547 14.023 1.00 84.44 448 ARG A CA 1
ATOM 3417 C C . ARG A 1 448 ? -6.328 4.773 13.456 1.00 84.44 448 ARG A C 1
ATOM 3419 O O . ARG A 1 448 ? -5.986 5.197 12.348 1.00 84.44 448 ARG A O 1
ATOM 3426 N N . ARG A 1 449 ? -7.278 5.357 14.198 1.00 86.06 449 ARG A N 1
ATOM 3427 C CA . ARG A 1 449 ? -7.994 6.563 13.784 1.00 86.06 449 ARG A CA 1
ATOM 3428 C C . ARG A 1 449 ? -7.018 7.717 13.584 1.00 86.06 449 ARG A C 1
ATOM 3430 O O . ARG A 1 449 ? -6.077 7.919 14.352 1.00 86.06 449 ARG A O 1
ATOM 3437 N N . ARG A 1 450 ? -7.255 8.505 12.540 1.00 82.94 450 ARG A N 1
ATOM 3438 C CA . ARG A 1 450 ? -6.525 9.755 12.329 1.00 82.94 450 ARG A CA 1
ATOM 3439 C C . ARG A 1 450 ? -6.968 10.784 13.363 1.00 82.94 450 ARG A C 1
ATOM 3441 O O . ARG A 1 450 ? -8.156 10.963 13.606 1.00 82.94 450 ARG A O 1
ATOM 3448 N N . SER A 1 451 ? -6.000 11.460 13.963 1.00 82.94 451 SER A N 1
ATOM 3449 C CA . SER A 1 451 ? -6.249 12.532 14.917 1.00 82.94 451 SER A CA 1
ATOM 3450 C C . SER A 1 451 ? -6.653 13.820 14.197 1.00 82.94 451 SER A C 1
ATOM 3452 O O . SER A 1 451 ? -6.046 14.166 13.180 1.00 82.94 451 SER A O 1
ATOM 3454 N N . LEU A 1 452 ? -7.610 14.556 14.758 1.00 84.81 452 LEU A N 1
ATOM 3455 C CA . LEU A 1 452 ? -7.959 15.898 14.289 1.00 84.81 452 LEU A CA 1
ATOM 3456 C C . LEU A 1 452 ? -6.852 16.904 14.629 1.00 84.81 452 LEU A C 1
ATOM 3458 O O . LEU A 1 452 ? -6.162 16.778 15.640 1.00 84.81 452 LEU A O 1
ATOM 3462 N N . LEU A 1 453 ? -6.685 17.928 13.805 1.00 84.38 453 LEU A N 1
ATOM 3463 C CA . LEU A 1 453 ? -5.877 19.084 14.145 1.00 84.38 453 LEU A CA 1
ATOM 3464 C C . LEU A 1 453 ? -6.719 19.977 15.052 1.00 84.38 453 LEU A C 1
ATOM 3466 O O . LEU A 1 453 ? -7.712 20.551 14.612 1.00 84.38 453 LEU A O 1
ATOM 3470 N N . LEU A 1 454 ? -6.321 20.075 16.318 1.00 83.50 454 LEU A N 1
ATOM 3471 C CA . LEU A 1 454 ? -6.897 21.034 17.252 1.00 83.50 454 LEU A CA 1
ATOM 3472 C C . LEU A 1 454 ? -6.058 22.308 17.201 1.00 83.50 454 LEU A C 1
ATOM 3474 O O . LEU A 1 454 ? -4.838 22.250 17.359 1.00 83.50 454 LEU A O 1
ATOM 3478 N N . ILE A 1 455 ? -6.707 23.443 16.954 1.00 77.56 455 ILE A N 1
ATOM 3479 C CA . ILE A 1 455 ? -6.056 24.752 16.916 1.00 77.56 455 ILE A CA 1
ATOM 3480 C C . ILE A 1 455 ? -6.539 25.507 18.144 1.00 77.56 455 ILE A C 1
ATOM 3482 O O . ILE A 1 455 ? -7.733 25.714 18.346 1.00 77.56 455 ILE A O 1
ATOM 3486 N N . SER A 1 456 ? -5.589 25.871 18.992 1.00 57.62 456 SER A N 1
ATOM 3487 C CA . SER A 1 456 ? -5.830 26.557 20.252 1.00 57.62 456 SER A CA 1
ATOM 3488 C C . SER A 1 456 ? -6.532 27.905 20.046 1.00 57.62 456 SER A C 1
ATOM 3490 O O . SER A 1 456 ? -5.933 28.836 19.517 1.00 57.62 456 SER A O 1
ATOM 3492 N N . GLY A 1 457 ? -7.780 28.021 20.508 1.00 59.38 457 GLY A N 1
ATOM 3493 C CA . GLY A 1 457 ? -8.421 29.303 20.829 1.00 59.38 457 GLY A CA 1
ATOM 3494 C C . GLY A 1 457 ? -8.132 29.736 22.279 1.00 59.38 457 GLY A C 1
ATOM 3495 O O . GLY A 1 457 ? -7.480 28.988 23.016 1.00 59.38 457 GLY A O 1
ATOM 3496 N N . PRO A 1 458 ? -8.606 30.914 22.731 1.00 44.91 458 PRO A N 1
ATOM 3497 C CA . PRO A 1 458 ? -8.454 31.344 24.125 1.00 44.91 458 PRO A CA 1
ATOM 3498 C C . PRO A 1 458 ? -9.138 30.321 25.056 1.00 44.91 458 PRO A C 1
ATOM 3500 O O . PRO A 1 458 ? -10.354 30.168 25.009 1.00 44.91 458 PRO A O 1
ATOM 3503 N N . GLY A 1 459 ? -8.350 29.568 25.842 1.00 50.94 459 GLY A N 1
ATOM 3504 C CA . GLY A 1 459 ? -8.788 28.356 26.577 1.00 50.94 459 GLY A CA 1
ATOM 3505 C C . GLY A 1 459 ? -8.069 27.049 26.173 1.00 50.94 459 GLY A C 1
ATOM 3506 O O . GLY A 1 459 ? -8.631 25.961 26.269 1.00 50.94 459 GLY A O 1
ATOM 3507 N N . ALA A 1 460 ? -6.834 27.165 25.681 1.00 53.53 460 ALA A N 1
ATOM 3508 C CA . ALA A 1 460 ? -6.061 26.226 24.860 1.00 53.53 460 ALA A CA 1
ATOM 3509 C C . ALA A 1 460 ? -5.643 24.856 25.461 1.00 53.53 460 ALA A C 1
ATOM 3511 O O . ALA A 1 460 ? -4.473 24.484 25.378 1.00 53.53 460 ALA A O 1
ATOM 3512 N N . LEU A 1 461 ? -6.570 24.062 26.006 1.00 60.56 461 LEU A N 1
ATOM 3513 C CA . LEU A 1 461 ? -6.325 22.658 26.392 1.00 60.56 461 LEU A CA 1
ATOM 3514 C C . LEU A 1 461 ? -7.479 21.728 25.981 1.00 60.56 461 LEU A C 1
ATOM 3516 O O . LEU A 1 461 ? -7.954 20.912 26.770 1.00 60.56 461 LEU A O 1
ATOM 3520 N N . GLN A 1 462 ? -7.946 21.827 24.734 1.00 71.69 462 GLN A N 1
ATOM 3521 C CA . GLN A 1 462 ? -8.876 20.824 24.212 1.00 71.69 462 GLN A CA 1
ATOM 3522 C C . GLN A 1 462 ? -8.129 19.512 23.941 1.00 71.69 462 GLN A C 1
ATOM 3524 O O . GLN A 1 462 ? -7.064 19.496 23.326 1.00 71.69 462 GLN A O 1
ATOM 3529 N N . HIS A 1 463 ? -8.699 18.399 24.397 1.00 78.19 463 HIS A N 1
ATOM 3530 C CA . HIS A 1 463 ? -8.252 17.058 24.034 1.00 78.19 463 HIS A CA 1
ATOM 3531 C C . HIS A 1 463 ? -9.274 16.446 23.077 1.00 78.19 463 HIS A C 1
ATOM 3533 O O . HIS A 1 463 ? -10.474 16.680 23.219 1.00 78.19 463 HIS A O 1
ATOM 3539 N N . GLN A 1 464 ? -8.806 15.646 22.121 1.00 82.56 464 GLN A N 1
ATOM 3540 C CA . GLN A 1 464 ? -9.696 14.857 21.267 1.00 82.56 464 GLN A CA 1
ATOM 3541 C C . GLN A 1 464 ? -10.469 13.843 22.109 1.00 82.56 464 GLN A C 1
ATOM 3543 O O . GLN A 1 464 ? -10.081 13.554 23.237 1.00 82.56 464 GLN A O 1
ATOM 3548 N N . VAL A 1 465 ? -11.529 13.254 21.570 1.00 87.50 465 VAL A N 1
ATOM 3549 C CA . VAL A 1 465 ? -12.189 12.145 22.271 1.00 87.50 465 VAL A CA 1
ATOM 3550 C C . VAL A 1 465 ? -11.175 11.065 22.609 1.00 87.50 465 VAL A C 1
ATOM 3552 O O . VAL A 1 465 ? -10.415 10.645 21.734 1.00 87.50 465 VAL A O 1
ATOM 3555 N N . ARG A 1 466 ? -11.147 10.649 23.877 1.00 89.06 466 ARG A N 1
ATOM 3556 C CA . ARG A 1 466 ? -10.371 9.512 24.378 1.00 89.06 466 ARG A CA 1
ATOM 3557 C C . ARG A 1 466 ? -11.202 8.243 24.303 1.00 89.06 466 ARG A C 1
ATOM 3559 O O . ARG A 1 466 ? -12.425 8.270 24.326 1.00 89.06 466 ARG A O 1
ATOM 3566 N N . MET A 1 467 ? -10.522 7.104 24.306 1.00 89.56 467 MET A N 1
ATOM 3567 C CA . MET A 1 467 ? -11.183 5.799 24.284 1.00 89.56 467 MET A CA 1
ATOM 3568 C C . MET A 1 467 ? -12.124 5.592 25.481 1.00 89.56 467 MET A C 1
ATOM 3570 O O . MET A 1 467 ? -13.168 4.969 25.345 1.00 89.56 467 MET A O 1
ATOM 3574 N N . THR A 1 468 ? -11.778 6.158 26.641 1.00 90.19 468 THR A N 1
ATOM 3575 C CA . THR A 1 468 ? -12.583 6.109 27.871 1.00 90.19 468 THR A CA 1
ATOM 3576 C C . THR A 1 468 ? -13.887 6.902 27.787 1.00 90.19 468 THR A C 1
ATOM 3578 O O . THR A 1 468 ? -14.725 6.767 28.666 1.00 90.19 468 THR A O 1
ATOM 3581 N N . GLU A 1 469 ? -14.037 7.750 26.770 1.00 92.06 469 GLU A N 1
ATOM 3582 C CA . GLU A 1 469 ? -15.212 8.601 26.554 1.00 92.06 469 GLU A CA 1
ATOM 3583 C C . GLU A 1 469 ? -16.194 7.972 25.552 1.00 92.06 469 GLU A C 1
ATOM 3585 O O . GLU A 1 469 ? -17.269 8.516 25.323 1.00 92.06 469 GLU A O 1
ATOM 3590 N N . LEU A 1 470 ? -15.846 6.827 24.947 1.00 95.00 470 LEU A N 1
ATOM 3591 C CA . LEU A 1 470 ? -16.744 6.131 24.030 1.00 95.00 470 LEU A CA 1
ATOM 3592 C C . LEU A 1 470 ? -17.878 5.450 24.815 1.00 95.00 470 LEU A C 1
ATOM 3594 O O . LEU A 1 470 ? -17.578 4.630 25.691 1.00 95.00 470 LEU A O 1
ATOM 3598 N N . PRO A 1 471 ? -19.161 5.702 24.478 1.00 95.94 471 PRO A N 1
ATOM 3599 C CA . PRO A 1 471 ? -20.303 5.182 25.235 1.00 95.94 471 PRO A CA 1
ATOM 3600 C C . PRO A 1 471 ? -20.296 3.660 25.419 1.00 95.94 471 PRO A C 1
ATOM 3602 O O . PRO A 1 471 ? -20.639 3.160 26.484 1.00 95.94 471 PRO A O 1
ATOM 3605 N N . TRP A 1 472 ? -19.847 2.913 24.408 1.00 95.69 472 TRP A N 1
ATOM 3606 C CA . TRP A 1 472 ? -19.766 1.449 24.453 1.00 95.69 472 TRP A CA 1
ATOM 3607 C C . TRP A 1 472 ? -18.488 0.914 25.122 1.00 95.69 472 TRP A C 1
ATOM 3609 O O . TRP A 1 472 ? -18.411 -0.268 25.434 1.00 95.69 472 TRP A O 1
ATOM 3619 N N . ILE A 1 473 ? -17.476 1.745 25.387 1.00 95.69 473 ILE A N 1
ATOM 3620 C CA . ILE A 1 473 ? -16.268 1.316 26.117 1.00 95.69 473 ILE A CA 1
ATOM 3621 C C . ILE A 1 473 ? -16.436 1.477 27.625 1.00 95.69 473 ILE A C 1
ATOM 3623 O O . ILE A 1 473 ? -15.874 0.685 28.383 1.00 95.69 473 ILE A O 1
ATOM 3627 N N . VAL A 1 474 ? -17.220 2.462 28.072 1.00 94.00 474 VAL A N 1
ATOM 3628 C CA . VAL A 1 474 ? -17.464 2.722 29.500 1.00 94.00 474 VAL A CA 1
ATOM 3629 C C . VAL A 1 474 ? -17.891 1.452 30.262 1.00 94.00 474 VAL A C 1
ATOM 3631 O O . VAL A 1 474 ? -17.256 1.151 31.279 1.00 94.00 474 VAL A O 1
ATOM 3634 N N . PRO A 1 475 ? -18.850 0.635 29.773 1.00 93.88 475 PRO A N 1
ATOM 3635 C CA . PRO A 1 475 ? -19.228 -0.600 30.456 1.00 93.88 475 PRO A CA 1
ATOM 3636 C C . PRO A 1 475 ? -18.086 -1.621 30.534 1.00 93.88 475 PRO A C 1
ATOM 3638 O O . PRO A 1 475 ? -17.901 -2.251 31.573 1.00 93.88 475 PRO A O 1
ATOM 3641 N N . LEU A 1 476 ? -17.261 -1.741 29.488 1.00 93.44 476 LEU A N 1
ATOM 3642 C CA . LEU A 1 476 ? -16.118 -2.662 29.471 1.00 93.44 476 LEU A CA 1
ATOM 3643 C C . LEU A 1 476 ? -15.036 -2.254 30.485 1.00 93.44 476 LEU A C 1
ATOM 3645 O O . LEU A 1 476 ? -14.478 -3.097 31.183 1.00 93.44 476 LEU A O 1
ATOM 3649 N N . LEU A 1 477 ? -14.760 -0.954 30.622 1.00 90.31 477 LEU A N 1
ATOM 3650 C CA . LEU A 1 477 ? -13.793 -0.447 31.605 1.00 90.31 477 LEU A CA 1
ATOM 3651 C C . LEU A 1 477 ? -14.248 -0.666 33.054 1.00 90.31 477 LEU A C 1
ATOM 3653 O O . LEU A 1 477 ? -13.407 -0.794 33.952 1.00 90.31 477 LEU A O 1
ATOM 3657 N N . SER A 1 478 ? -15.561 -0.731 33.290 1.00 88.69 478 SER A N 1
ATOM 3658 C CA . SER A 1 478 ? -16.103 -1.066 34.609 1.00 88.69 478 SER A CA 1
ATOM 3659 C C . SER A 1 478 ? -15.730 -2.496 35.024 1.00 88.69 478 SER A C 1
ATOM 3661 O O . SER A 1 478 ? -15.381 -2.714 36.183 1.00 88.69 478 SER A O 1
ATOM 3663 N N . GLU A 1 479 ? -15.674 -3.439 34.076 1.00 89.50 479 GLU A N 1
ATOM 3664 C CA . GLU A 1 479 ? -15.264 -4.826 34.340 1.00 89.50 479 GLU A CA 1
ATOM 3665 C C . GLU A 1 479 ? -13.773 -4.940 34.666 1.00 89.50 479 GLU A C 1
ATOM 3667 O O . GLU A 1 479 ? -13.407 -5.581 35.650 1.00 89.50 479 GLU A O 1
ATOM 3672 N N . ILE A 1 480 ? -12.906 -4.238 33.926 1.00 84.94 480 ILE A N 1
ATOM 3673 C CA . ILE A 1 480 ? -11.465 -4.182 34.242 1.00 84.94 480 ILE A CA 1
ATOM 3674 C C . ILE A 1 480 ? -11.249 -3.650 35.665 1.00 84.94 480 ILE A C 1
ATOM 3676 O O . ILE A 1 480 ? -10.425 -4.163 36.426 1.00 84.94 480 ILE A O 1
ATOM 3680 N N . SER A 1 481 ? -12.000 -2.610 36.036 1.00 82.44 481 SER A N 1
ATOM 3681 C CA . SER A 1 481 ? -11.865 -1.951 37.337 1.00 82.44 481 SER A CA 1
ATOM 3682 C C . SER A 1 481 ? -12.234 -2.882 38.497 1.00 82.44 481 SER A C 1
ATOM 3684 O O . SER A 1 481 ? -11.560 -2.859 39.531 1.00 82.44 481 SER A O 1
ATOM 3686 N N . LYS A 1 482 ? -13.247 -3.742 38.308 1.00 81.00 482 LYS A N 1
ATOM 3687 C CA . LYS A 1 482 ? -13.627 -4.794 39.266 1.00 81.00 482 LYS A CA 1
ATOM 3688 C C . LYS A 1 482 ? -12.503 -5.816 39.442 1.00 81.00 482 LYS A C 1
ATOM 3690 O O . LYS A 1 482 ? -12.083 -6.049 40.571 1.00 81.00 482 LYS A O 1
ATOM 3695 N N . THR A 1 483 ? -11.951 -6.347 38.348 1.00 74.25 483 THR A N 1
ATOM 3696 C CA . THR A 1 483 ? -10.847 -7.325 38.391 1.00 74.25 483 THR A CA 1
ATOM 3697 C C . THR A 1 483 ? -9.601 -6.760 39.074 1.00 74.25 483 THR A C 1
ATOM 3699 O O . THR A 1 483 ? -8.949 -7.429 39.880 1.00 74.25 483 THR A O 1
ATOM 3702 N N . ARG A 1 484 ? -9.279 -5.491 38.800 1.00 71.75 484 ARG A N 1
ATOM 3703 C CA . ARG A 1 484 ? -8.100 -4.823 39.362 1.00 71.75 484 ARG A CA 1
ATOM 3704 C C . ARG A 1 484 ? -8.203 -4.611 40.869 1.00 71.75 484 ARG A C 1
ATOM 3706 O O . ARG A 1 484 ? -7.189 -4.688 41.561 1.00 71.75 484 ARG A O 1
ATOM 3713 N N . ALA A 1 485 ? -9.404 -4.358 41.392 1.00 66.69 485 ALA A N 1
ATOM 3714 C CA . ALA A 1 485 ? -9.624 -4.268 42.834 1.00 66.69 485 ALA A CA 1
ATOM 3715 C C . ALA A 1 485 ? -9.264 -5.587 43.542 1.00 66.69 485 ALA A C 1
ATOM 3717 O O . ALA A 1 485 ? -8.694 -5.556 44.631 1.00 66.69 485 ALA A O 1
ATOM 3718 N N . THR A 1 486 ? -9.505 -6.726 42.888 1.00 61.78 486 THR A N 1
ATOM 3719 C CA . THR A 1 486 ? -9.181 -8.068 43.390 1.00 61.78 486 THR A CA 1
ATOM 3720 C C . THR A 1 486 ? -7.683 -8.403 43.294 1.00 61.78 486 THR A C 1
ATOM 3722 O O . THR A 1 486 ? -7.164 -9.138 44.127 1.00 61.78 486 THR A O 1
ATOM 3725 N N . GLN A 1 487 ? -6.957 -7.840 42.316 1.00 63.12 487 GLN A N 1
ATOM 3726 C CA . GLN A 1 487 ? -5.540 -8.146 42.031 1.00 63.12 487 GLN A CA 1
ATOM 3727 C C . GLN A 1 487 ? -4.501 -7.313 42.812 1.00 63.12 487 GLN A C 1
ATOM 3729 O O . GLN A 1 487 ? -3.301 -7.557 42.677 1.00 63.12 487 GLN A O 1
ATOM 3734 N N . LYS A 1 488 ? -4.912 -6.358 43.659 1.00 58.31 488 LYS A N 1
ATOM 3735 C CA . LYS A 1 488 ? -4.014 -5.448 44.416 1.00 58.31 488 LYS A CA 1
ATOM 3736 C C . LYS A 1 488 ? -3.009 -6.120 45.381 1.00 58.31 488 LYS A C 1
ATOM 3738 O O . LYS A 1 488 ? -2.229 -5.408 46.005 1.00 58.31 488 LYS A O 1
ATOM 3743 N N . LEU A 1 489 ? -3.000 -7.449 45.507 1.00 56.94 489 LEU A N 1
ATOM 3744 C CA . LEU A 1 489 ? -2.082 -8.210 46.369 1.00 56.94 489 LEU A CA 1
ATOM 3745 C C . LEU A 1 489 ? -0.744 -8.622 45.708 1.00 56.94 489 LEU A C 1
ATOM 3747 O O . LEU A 1 489 ? 0.085 -9.241 46.372 1.00 56.94 489 LEU A O 1
ATOM 3751 N N . ALA A 1 490 ? -0.498 -8.306 44.430 1.00 59.53 490 ALA A N 1
ATOM 3752 C CA . ALA A 1 490 ? 0.756 -8.663 43.752 1.00 59.53 490 ALA A CA 1
ATOM 3753 C C . ALA A 1 490 ? 1.917 -7.685 44.058 1.00 59.53 490 ALA A C 1
ATOM 3755 O O . ALA A 1 490 ? 1.733 -6.470 44.062 1.00 59.53 490 ALA A O 1
ATOM 3756 N N . GLN A 1 491 ? 3.133 -8.216 44.262 1.00 59.97 491 GLN A N 1
ATOM 3757 C CA . GLN A 1 491 ? 4.338 -7.450 44.645 1.00 59.97 491 GLN A CA 1
ATOM 3758 C C . GLN A 1 491 ? 4.872 -6.504 43.549 1.00 59.97 491 GLN A C 1
ATOM 3760 O O . GLN A 1 491 ? 5.524 -5.512 43.871 1.00 59.97 491 GLN A O 1
ATOM 3765 N N . GLN A 1 492 ? 4.596 -6.774 42.266 1.00 61.56 492 GLN A N 1
ATOM 3766 C CA . GLN A 1 492 ? 4.857 -5.848 41.157 1.00 61.56 492 GLN A CA 1
ATOM 3767 C C . GLN A 1 492 ? 3.675 -5.834 40.176 1.00 61.56 492 GLN A C 1
ATOM 3769 O O . GLN A 1 492 ? 3.224 -6.906 39.765 1.00 61.56 492 GLN A O 1
ATOM 3774 N N . PRO A 1 493 ? 3.176 -4.648 39.779 1.00 73.69 493 PRO A N 1
ATOM 3775 C CA . PRO A 1 493 ? 2.074 -4.545 38.833 1.00 73.69 493 PRO A CA 1
ATOM 3776 C C . PRO A 1 493 ? 2.537 -4.989 37.430 1.00 73.69 493 PRO A C 1
ATOM 3778 O O . PRO A 1 493 ? 3.554 -4.482 36.940 1.00 73.69 493 PRO A O 1
ATOM 3781 N N . PRO A 1 494 ? 1.824 -5.919 36.764 1.00 81.75 494 PRO A N 1
ATOM 3782 C CA . PRO A 1 494 ? 2.208 -6.466 35.455 1.00 81.75 494 PRO A CA 1
ATOM 3783 C C . PRO A 1 494 ? 2.374 -5.387 34.373 1.00 81.75 494 PRO A C 1
ATOM 3785 O O . PRO A 1 494 ? 3.123 -5.569 33.413 1.00 81.75 494 PRO A O 1
ATOM 3788 N N . GLU A 1 495 ? 1.723 -4.235 34.544 1.00 85.00 495 GLU A N 1
ATOM 3789 C CA . GLU A 1 495 ? 1.820 -3.086 33.647 1.00 85.00 495 GLU A CA 1
ATOM 3790 C C . GLU A 1 495 ? 3.237 -2.492 33.599 1.00 85.00 495 GLU A C 1
ATOM 3792 O O . GLU A 1 495 ? 3.689 -2.075 32.531 1.00 85.00 495 GLU A O 1
ATOM 3797 N N . LEU A 1 496 ? 3.961 -2.480 34.728 1.00 86.19 496 LEU A N 1
ATOM 3798 C CA . LEU A 1 496 ? 5.338 -1.974 34.777 1.00 86.19 496 LEU A CA 1
ATOM 3799 C C . LEU A 1 496 ? 6.299 -2.892 34.019 1.00 86.19 496 LEU A C 1
ATOM 3801 O O . LEU A 1 496 ? 7.160 -2.398 33.292 1.00 86.19 496 LEU A O 1
ATOM 3805 N N . SER A 1 497 ? 6.142 -4.211 34.160 1.00 88.25 497 SER A N 1
ATOM 3806 C CA . SER A 1 497 ? 6.963 -5.193 33.442 1.00 88.25 497 SER A CA 1
ATOM 3807 C C . SER A 1 497 ? 6.761 -5.076 31.934 1.00 88.25 497 SER A C 1
ATOM 3809 O O . SER A 1 497 ? 7.733 -4.943 31.192 1.00 88.25 497 SER A O 1
ATOM 3811 N N . PHE A 1 498 ? 5.504 -4.998 31.491 1.00 90.06 498 PHE A N 1
ATOM 3812 C CA . PHE A 1 498 ? 5.167 -4.808 30.082 1.00 90.06 498 PHE A CA 1
ATOM 3813 C C . PHE A 1 498 ? 5.729 -3.491 29.515 1.00 90.06 498 PHE A C 1
ATOM 3815 O O . PHE A 1 498 ? 6.368 -3.479 28.461 1.00 90.06 498 PHE A O 1
ATOM 3822 N N . ALA A 1 499 ? 5.549 -2.371 30.229 1.00 91.00 499 ALA A N 1
ATOM 3823 C CA . ALA A 1 499 ? 6.087 -1.079 29.804 1.00 91.00 499 ALA A CA 1
ATOM 3824 C C . ALA A 1 499 ? 7.623 -1.093 29.730 1.00 91.00 499 ALA A C 1
ATOM 3826 O O . ALA A 1 499 ? 8.207 -0.550 28.790 1.00 91.00 499 ALA A O 1
ATOM 3827 N N . ARG A 1 500 ? 8.283 -1.746 30.695 1.00 91.81 500 ARG A N 1
ATOM 3828 C CA . ARG A 1 500 ? 9.739 -1.909 30.714 1.00 91.81 500 ARG A CA 1
ATOM 3829 C C . ARG A 1 500 ? 10.230 -2.698 29.505 1.00 91.81 500 ARG A C 1
ATOM 3831 O O . ARG A 1 500 ? 11.168 -2.246 28.857 1.00 91.81 500 ARG A O 1
ATOM 3838 N N . GLU A 1 501 ? 9.617 -3.836 29.186 1.00 91.31 501 GLU A N 1
ATOM 3839 C CA . GLU A 1 501 ? 9.991 -4.650 28.020 1.00 91.31 501 GLU A CA 1
ATOM 3840 C C . GLU A 1 501 ? 9.888 -3.850 26.717 1.00 91.31 501 GLU A C 1
ATOM 3842 O O . GLU A 1 501 ? 10.827 -3.830 25.918 1.00 91.31 501 GLU A O 1
ATOM 3847 N N . LEU A 1 502 ? 8.790 -3.110 26.540 1.00 92.75 502 LEU A N 1
ATOM 3848 C CA . LEU A 1 502 ? 8.570 -2.266 25.368 1.00 92.75 502 LEU A CA 1
ATOM 3849 C C . LEU A 1 502 ? 9.644 -1.171 25.244 1.00 92.75 502 LEU A C 1
ATOM 3851 O O . LEU A 1 502 ? 10.236 -0.991 24.176 1.00 92.75 502 LEU A O 1
ATOM 3855 N N . LEU A 1 503 ? 9.934 -0.465 26.341 1.00 93.25 503 LEU A N 1
ATOM 3856 C CA . LEU A 1 503 ? 10.929 0.611 26.372 1.00 93.25 503 LEU A CA 1
ATOM 3857 C C . LEU A 1 503 ? 12.362 0.103 26.171 1.00 93.25 503 LEU A C 1
ATOM 3859 O O . LEU A 1 503 ? 13.143 0.744 25.466 1.00 93.25 503 LEU A O 1
ATOM 3863 N N . VAL A 1 504 ? 12.705 -1.062 26.728 1.00 94.25 504 VAL A N 1
ATOM 3864 C CA . VAL A 1 504 ? 14.006 -1.710 26.502 1.00 94.25 504 VAL A CA 1
ATOM 3865 C C . VAL A 1 504 ? 14.199 -2.005 25.015 1.00 94.25 504 VAL A C 1
ATOM 3867 O O . VAL A 1 504 ? 15.241 -1.658 24.458 1.00 94.25 504 VAL A O 1
ATOM 3870 N N . GLN A 1 505 ? 13.192 -2.576 24.345 1.00 94.44 505 GLN A N 1
ATOM 3871 C CA . GLN A 1 505 ? 13.276 -2.851 22.908 1.00 94.44 505 GLN A CA 1
ATOM 3872 C C . GLN A 1 505 ? 13.380 -1.565 22.078 1.00 94.44 505 GLN A C 1
ATOM 3874 O O . GLN A 1 505 ? 14.157 -1.522 21.119 1.00 94.44 505 GLN A O 1
ATOM 3879 N N . TYR A 1 506 ? 12.660 -0.506 22.467 1.00 94.75 506 TYR A N 1
ATOM 3880 C CA . TYR A 1 506 ? 12.754 0.806 21.825 1.00 94.75 506 TYR A CA 1
ATOM 3881 C C . TYR A 1 506 ? 14.172 1.387 21.921 1.00 94.75 506 TYR A C 1
ATOM 3883 O O . TYR A 1 506 ? 14.784 1.670 20.891 1.00 94.75 506 TYR A O 1
ATOM 3891 N N . TRP A 1 507 ? 14.732 1.524 23.127 1.00 93.94 507 TRP A N 1
ATOM 3892 C CA . TRP A 1 507 ? 16.054 2.138 23.306 1.00 93.94 507 TRP A CA 1
ATOM 3893 C C . TRP A 1 507 ? 17.201 1.282 22.766 1.00 93.94 507 TRP A C 1
ATOM 3895 O O . TRP A 1 507 ? 18.186 1.841 22.289 1.00 93.94 507 TRP A O 1
ATOM 3905 N N . LYS A 1 508 ? 17.062 -0.051 22.750 1.00 94.81 508 LYS A N 1
ATOM 3906 C CA . LYS A 1 508 ? 18.025 -0.959 22.101 1.00 94.81 508 LYS A CA 1
ATOM 3907 C C . LYS A 1 508 ? 18.181 -0.660 20.605 1.00 94.81 508 LYS A C 1
ATOM 3909 O O . LYS A 1 508 ? 19.290 -0.726 20.085 1.00 94.81 508 LYS A O 1
ATOM 3914 N N . HIS A 1 509 ? 17.089 -0.318 19.916 1.00 94.62 509 HIS A N 1
ATOM 3915 C CA . HIS A 1 509 ? 17.089 -0.075 18.468 1.00 94.62 509 HIS A CA 1
ATOM 3916 C C . HIS A 1 509 ? 17.193 1.409 18.089 1.00 94.62 509 HIS A C 1
ATOM 3918 O O . HIS A 1 509 ? 17.679 1.730 17.004 1.00 94.62 509 HIS A O 1
ATOM 3924 N N . PHE A 1 510 ? 16.766 2.315 18.973 1.00 94.38 510 PHE A N 1
ATOM 3925 C CA . PHE A 1 510 ? 16.718 3.759 18.731 1.00 94.38 510 PHE A CA 1
ATOM 3926 C C . PHE A 1 510 ? 17.357 4.576 19.877 1.00 94.38 510 PHE A C 1
ATOM 3928 O O . PHE A 1 510 ? 16.713 5.479 20.415 1.00 94.38 510 PHE A O 1
ATOM 3935 N N . PRO A 1 511 ? 18.629 4.324 20.251 1.00 91.88 511 PRO A N 1
ATOM 3936 C CA . PRO A 1 511 ? 19.239 4.885 21.466 1.00 91.88 511 PRO A CA 1
ATOM 3937 C C . PRO A 1 511 ? 19.366 6.415 21.462 1.00 91.88 511 PRO A C 1
ATOM 3939 O O . PRO A 1 511 ? 19.326 7.043 22.514 1.00 91.88 511 PRO A O 1
ATOM 3942 N N . VAL A 1 512 ? 19.500 7.026 20.282 1.00 91.19 512 VAL A N 1
ATOM 3943 C CA . VAL A 1 512 ? 19.688 8.481 20.113 1.00 91.19 512 VAL A CA 1
ATOM 3944 C C . VAL A 1 512 ? 18.438 9.196 19.588 1.00 91.19 512 VAL A C 1
ATOM 3946 O O . VAL A 1 512 ? 18.482 10.386 19.290 1.00 91.19 512 VAL A O 1
ATOM 3949 N N . THR A 1 513 ? 17.320 8.479 19.421 1.00 89.94 513 THR A N 1
ATOM 3950 C CA . THR A 1 513 ? 16.082 9.059 18.877 1.00 89.94 513 THR A CA 1
ATOM 3951 C C . THR A 1 513 ? 15.177 9.514 20.013 1.00 89.94 513 THR A C 1
ATOM 3953 O O . THR A 1 513 ? 14.769 8.702 20.847 1.00 89.94 513 THR A O 1
ATOM 3956 N N . LEU A 1 514 ? 14.819 10.803 20.018 1.00 89.62 514 LEU A N 1
ATOM 3957 C CA . LEU A 1 514 ? 13.807 11.335 20.932 1.00 89.62 514 LEU A CA 1
ATOM 3958 C C . LEU A 1 514 ? 12.520 10.515 20.829 1.00 89.62 514 LEU A C 1
ATOM 3960 O O . LEU A 1 514 ? 12.060 10.209 19.728 1.00 89.62 514 LEU A O 1
ATOM 3964 N N . MET A 1 515 ? 11.954 10.156 21.981 1.00 91.50 515 MET A N 1
ATOM 3965 C CA . MET A 1 515 ? 10.761 9.320 22.032 1.00 91.50 515 MET A CA 1
ATOM 3966 C C . MET A 1 515 ? 9.578 10.040 21.371 1.00 91.50 515 MET A C 1
ATOM 3968 O O . MET A 1 515 ? 9.203 11.122 21.828 1.00 91.50 515 MET A O 1
ATOM 3972 N N . PRO A 1 516 ? 8.983 9.472 20.310 1.00 90.62 516 PRO A N 1
ATOM 3973 C CA . PRO A 1 516 ? 7.919 10.151 19.593 1.00 90.62 516 PRO A CA 1
ATOM 3974 C C . PRO A 1 516 ? 6.653 10.265 20.438 1.00 90.62 516 PRO A C 1
ATOM 3976 O O . PRO A 1 516 ? 6.341 9.392 21.254 1.00 90.62 516 PRO A O 1
ATOM 3979 N N . ASN A 1 517 ? 5.877 11.322 20.186 1.00 86.25 517 ASN A N 1
ATOM 3980 C CA . ASN A 1 517 ? 4.635 11.604 20.912 1.00 86.25 517 ASN A CA 1
ATOM 3981 C C . ASN A 1 517 ? 3.628 10.453 20.833 1.00 86.25 517 ASN A C 1
ATOM 3983 O O . ASN A 1 517 ? 2.841 10.236 21.750 1.00 86.25 517 ASN A O 1
ATOM 3987 N N . LYS A 1 518 ? 3.659 9.684 19.744 1.00 86.69 518 LYS A N 1
ATOM 3988 C CA . LYS A 1 518 ? 2.801 8.512 19.598 1.00 86.69 518 LYS A CA 1
ATOM 3989 C C . LYS A 1 518 ? 3.155 7.408 20.597 1.00 86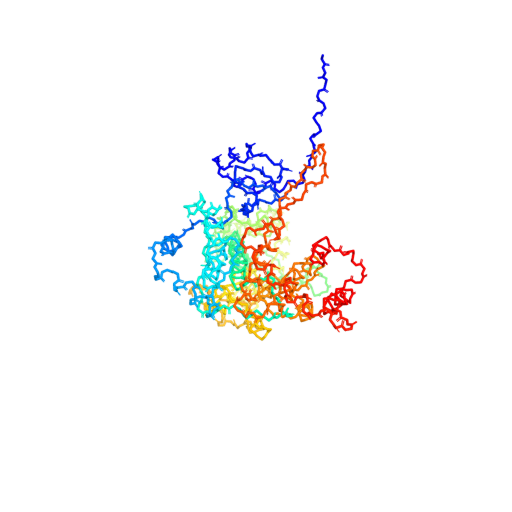.69 518 LYS A C 1
ATOM 3991 O O . LYS A 1 518 ? 2.267 6.784 21.160 1.00 86.69 518 LYS A O 1
ATOM 3996 N N . LEU A 1 519 ? 4.445 7.204 20.871 1.00 90.31 519 LEU A N 1
ATOM 3997 C CA . LEU A 1 519 ? 4.884 6.234 21.871 1.00 90.31 519 LEU A CA 1
ATOM 3998 C C . LEU A 1 519 ? 4.569 6.719 23.294 1.00 90.31 519 LEU A C 1
ATOM 4000 O O . LEU A 1 519 ? 4.050 5.949 24.097 1.00 90.31 519 LEU A O 1
ATOM 4004 N N . THR A 1 520 ? 4.795 8.003 23.597 1.00 88.69 520 THR A N 1
ATOM 4005 C CA . THR A 1 520 ? 4.410 8.561 24.907 1.00 88.69 520 THR A CA 1
ATOM 4006 C C . THR A 1 520 ? 2.899 8.483 25.131 1.00 88.69 520 THR A C 1
ATOM 4008 O O . THR A 1 520 ? 2.467 8.155 26.231 1.00 88.69 520 THR A O 1
ATOM 4011 N N . SER A 1 521 ? 2.089 8.729 24.096 1.00 85.25 521 SER A N 1
ATOM 4012 C CA . SER A 1 521 ? 0.629 8.622 24.170 1.00 85.25 521 SER A CA 1
ATOM 4013 C C . SER A 1 521 ? 0.132 7.192 24.366 1.00 85.25 521 SER A C 1
ATOM 4015 O O . SER A 1 521 ? -0.951 7.027 24.916 1.00 85.25 521 SER A O 1
ATOM 4017 N N . ALA A 1 522 ? 0.863 6.176 23.904 1.00 87.00 522 ALA A N 1
ATOM 4018 C CA . ALA A 1 522 ? 0.496 4.779 24.123 1.00 87.00 522 ALA A CA 1
ATOM 4019 C C . ALA A 1 522 ? 0.723 4.337 25.578 1.00 87.00 522 ALA A C 1
ATOM 4021 O O . ALA A 1 522 ? 0.003 3.476 26.071 1.00 87.00 522 ALA A O 1
ATOM 4022 N N . LEU A 1 523 ? 1.725 4.916 26.248 1.00 85.88 523 LEU A N 1
ATOM 4023 C CA . LEU A 1 523 ? 2.125 4.565 27.616 1.00 85.88 523 LEU A CA 1
ATOM 4024 C C . LEU A 1 523 ? 1.386 5.358 28.710 1.00 85.88 523 LEU A C 1
ATOM 4026 O O . LEU A 1 523 ? 1.524 5.022 29.885 1.00 85.88 523 LEU A O 1
ATOM 4030 N N . ARG A 1 524 ? 0.641 6.406 28.339 1.00 78.00 524 ARG A N 1
ATOM 4031 C CA . ARG A 1 524 ? -0.275 7.137 29.231 1.00 78.00 524 ARG A CA 1
ATOM 4032 C C . ARG A 1 524 ? -1.599 6.392 29.358 1.00 78.00 524 ARG A C 1
ATOM 4034 O O . ARG A 1 524 ? -2.131 6.360 30.488 1.00 78.00 524 ARG A O 1
#

Organism: Bodo saltans (NCBI:txid75058)

Solvent-accessible surface area (backbone atoms only — not comparable to full-atom values): 29022 Å² total; per-residue (Å²): 140,82,82,81,81,78,79,79,74,79,67,89,69,62,55,71,61,63,72,69,49,53,74,70,49,47,57,52,40,72,72,41,44,75,30,44,76,58,39,56,93,62,62,59,76,58,57,56,30,58,44,78,88,18,42,66,49,76,46,62,56,47,52,61,85,47,73,64,58,51,49,54,52,52,36,45,79,74,36,76,65,32,43,51,50,42,47,50,34,47,72,71,49,34,43,45,33,79,42,44,51,14,42,36,51,52,44,39,41,49,30,49,74,74,64,40,49,68,62,30,50,56,48,46,65,70,46,57,88,44,58,92,52,39,37,36,53,53,52,78,37,96,68,53,56,86,85,51,47,67,36,40,51,83,41,23,40,42,55,18,47,54,47,27,52,56,42,19,53,55,22,46,53,53,44,66,71,43,46,64,30,41,53,47,46,52,52,54,53,50,52,50,38,50,51,43,51,57,46,56,62,11,37,40,86,62,42,78,43,35,54,39,94,88,45,88,89,40,64,54,83,63,32,28,52,52,72,65,37,78,67,52,77,66,57,27,53,52,33,48,53,51,42,54,51,52,52,54,49,58,69,38,89,53,41,48,69,74,51,58,37,82,88,16,70,54,42,50,51,43,55,50,36,56,49,58,43,71,46,91,84,66,77,87,48,83,74,47,58,66,48,38,57,54,48,38,53,49,40,7,53,44,36,62,74,34,34,52,65,93,35,73,58,23,54,52,41,51,52,52,48,54,46,59,61,63,59,74,43,44,23,50,41,24,44,43,37,48,59,64,50,60,91,56,59,52,71,27,57,29,48,67,68,54,42,48,65,48,65,50,87,75,52,66,64,55,50,42,73,70,40,62,93,88,58,79,78,79,65,79,60,68,86,47,71,66,54,53,50,21,49,38,29,8,32,46,33,35,70,65,52,32,44,74,72,57,52,41,84,46,63,64,49,46,11,60,42,41,32,38,28,46,25,28,46,60,21,68,53,41,88,52,66,49,56,16,52,52,48,21,34,26,43,33,16,50,66,69,54,75,64,70,40,70,52,76,57,100,78,69,74,84,68,68,80,50,73,80,68,29,78,61,39,44,66,56,53,53,53,37,52,56,48,49,67,74,54,73,83,59,96,67,63,68,66,59,56,53,52,47,54,54,49,50,55,46,45,74,78,40,75,88,56,79,83,35,68,53,38,57,61,44,75,106

Foldseek 3Di:
DDDPPPPPPPPVDPVVQLVPDDPVLNVLQVCFPAQDLDREPDDQLFFFDATPPFGGSRHTPQWDDDVVLVCLLVCCVPDPVSLVVLVVCLVVVQFFDQALLQLQVNLLSVCVVVVVPVLSVVSCVSCVVCSNTGRNHTHGHPDFADLDLQKDFLAALLQLLVLLVVLQVVLVVVLVLLQVLLVLVLVLLLLLLVLLLLQQQQWDQFADWAADPPDGLDTDPRHTWTNNDAGDPVSLVVLVVSLVVLVVSLPPPSYDPLCVPCPHSSVLSSVVSVLSSVDDPNPPDPVVVVSRVVNSSSSNVSCHCQNHPPDPSNVVVSLVSVLVSCPQNSNLLSQLLCVLCVVDDRNYADEPVSLCSSQDQDDLVSSCVRDPVVDHDSDGHDDDPSSSLSNLSRYMDGLLVCVVSVNDPDLVSLLLRLQLSLQLNLLVLAPDPSLSSSSSSSSNSPSPRRHHNNDADDVRDDDHDDPCNNSSCVVSVVRSVVSVVVVVPDPDDVLVVSLVVSVVSCCVRCVPDDNDPSNVVSSD

Secondary structure (DSSP, 8-state):
--------------HHHHTTS-HHHHHHHHHS-TBSS--SSS-TTSPEEE-TTS-EEEEESSB--SHHHHHHHHHHHH-HHHHHHHHHHHHH--EE-SSGGGGHHHHHHHHHHTT-HHHHHHHHHHHGGGTTTB--SPEE-SSPPP--TTEE-S--HHHHHHHHHHHHHHHHHHHHHHHHHHHHHHHHHHHHHHHHHHHHTT--SSBPP---SSSTT---TTBPPSSSSPPPHHHHHHHHHHHHHHHHHHHSTTS-HHHHSTTSHHHHHHHHHHHHHT-GGGSS-HHHHHHHHHHHHHHHHHHHHH-STTSHHHHHHHHHHHHHHH---HHHHHHHHHHHTTTS-TT--B-HHHHHHHTSPPPHHHHHHTS-TT----S-----HHHHHHHHTTB-EEHHHHHHTTS--SHHHHHHHHHHHHHHHHHTT-SSHHHHHHHHHHHHHHHHSPPP-B---SS----PPPGGG-TTTHHHHHHHHHHHHHHTT-SS-HHHHHHHHHHHHHHHH-TTSPPPHHHHHHH-